Protein 5I7I (pdb70)

Radius of gyration: 28.29 Å; Cα contacts (8 Å, |Δi|>4): 1399; chains: 2; bounding box: 60×50×88 Å

Sequence (638 aa):
EVVLKFHSFPPMPANSNAKFVKPWSSEKVLAESNGEIKVEIYPAMQLGGKPPQLVDQVRDGVVDIVWTVAGYTPGRRFPHLEAFELPFMPASAEATSQALQEYVDTVAASDLKDYKVLAVFCHAPGKIHTKEKVIKSAADLNGMMKMRGPTRVITKMLEGLGATPVGMPVPAVAGALSKGVIDGMVVPWEIMPSFKLHELTKAHTTVSGSRGLYTTPFLFLMNKAKYESLSDEHKKVIDNNAGLALAKLAGQLWDGFEVPARRKLALDAGGTIHSLSSGGPLAEMKAAGEGLEKDWIKSSANDRGLDGAMLVKTAKKDLISKYDKSMEVVLKFHSFPPMPANSNAKKFVKPWSSEKVLAESNGEIKVEIYPAMQLGGKPPQLVDQVRDGVVDIVWTVAGYTPGRFPHLEAFELPFMMPASAEATSQALQEYVDTVAASDLKDYKVLAVFCHAPGKIHTKEKVIKSAADLNGMKMRGPTRVITKMLEGLGATPVGMPVPAVAGALSKGVIDGMVVPWEIMPSFKLHELTKAHTTVSGSRGLYTTPFLFLMNKAKKYESLSDEHKKVIDNNAGLALAKKLAGQLWDGFEVPARRKLALDAGGTIIHSLSSGGPLAEMKAAGEGLEKDWIKSSANDRGLDGAMLVKTAKDLISKYDK

CATH classification: 3.40.190.170

Nearest PDB structures (foldseek):
  5i7i-assembly2_B  TM=1.003E+00  e=3.692E-67  uncultured marine bacterium
  5izz-assembly1_A  TM=1.001E+00  e=3.377E-64  uncultured bacterium
  4p56-assembly3_C  TM=9.154E-01  e=2.924E-29  Bordetella bronchiseptica RB50
  2pfy-assembly4_D  TM=8.960E-01  e=5.488E-20  Bordetella pertussis Tohama I
  4pbq-assembly3_C  TM=8.771E-01  e=4.070E-20  Haemophilus influenzae RdAW

Structure (mmCIF, N/CA/C/O backbone):
data_5I7I
#
_entry.id   5I7I
#
_cell.length_a   46.091
_cell.length_b   82.588
_cell.length_c   75.961
_cell.angle_alpha   90.000
_cell.angle_beta   98.390
_cell.angle_gamma   90.000
#
_symmetry.space_group_name_H-M   'P 1 21 1'
#
loop_
_entity.id
_entity.type
_entity.pdbx_description
1 polymer 'TRAP solute Binding Protein'
2 non-polymer '3-HYDROXYBENZOIC ACID'
3 non-polymer DI(HYDROXYETHYL)ETHER
4 water water
#
loop_
_atom_site.group_PDB
_atom_site.id
_atom_site.type_symbol
_atom_site.label_atom_id
_atom_site.label_alt_id
_atom_site.label_comp_id
_atom_site.label_asym_id
_atom_site.label_entity_id
_atom_site.label_seq_id
_atom_site.pdbx_PDB_ins_code
_atom_site.Cartn_x
_atom_site.Cartn_y
_atom_site.Cartn_z
_atom_site.occupancy
_atom_site.B_iso_or_equiv
_atom_site.auth_seq_id
_atom_site.auth_comp_id
_atom_site.auth_asym_id
_atom_site.auth_atom_id
_atom_site.pdbx_PDB_model_num
ATOM 1 N N . GLU A 1 24 ? 9.442 -12.991 -10.125 1.00 23.56 25 GLU A N 1
ATOM 2 C CA . GLU A 1 24 ? 9.675 -12.252 -11.363 1.00 27.41 25 GLU A CA 1
ATOM 3 C C . GLU A 1 24 ? 8.572 -12.516 -12.380 1.00 21.86 25 GLU A C 1
ATOM 4 O O . GLU A 1 24 ? 8.129 -13.641 -12.575 1.00 24.51 25 GLU A O 1
ATOM 15 N N . VAL A 1 25 ? 8.139 -11.452 -13.036 1.00 15.02 26 VAL A N 1
ATOM 16 C CA . VAL A 1 25 ? 7.129 -11.523 -14.082 1.00 14.21 26 VAL A CA 1
ATOM 17 C C . VAL A 1 25 ? 7.647 -10.764 -15.291 1.00 12.62 26 VAL A C 1
ATOM 18 O O . VAL A 1 25 ? 8.054 -9.601 -15.179 1.00 16.43 26 VAL A O 1
ATOM 31 N N . VAL A 1 26 ? 7.612 -11.416 -16.442 1.00 14.79 27 VAL A N 1
ATOM 32 C CA . VAL A 1 26 ? 7.961 -10.802 -17.710 1.00 11.37 27 VAL A CA 1
ATOM 33 C C . VAL A 1 26 ? 6.677 -10.406 -18.417 1.00 11.46 27 VAL A C 1
ATOM 34 O O . VAL A 1 26 ? 5.761 -11.224 -18.571 1.00 15.14 27 VAL A O 1
ATOM 47 N N . LEU A 1 27 ? 6.611 -9.159 -18.860 1.00 9.88 28 LEU A N 1
ATOM 48 C CA . LEU A 1 27 ? 5.479 -8.679 -19.642 1.00 10.13 28 LEU A CA 1
ATOM 49 C C . LEU A 1 27 ? 5.952 -8.264 -21.025 1.00 11.22 28 LEU A C 1
ATOM 50 O O . LEU A 1 27 ? 6.853 -7.429 -21.157 1.00 9.65 28 LEU A O 1
ATOM 66 N N . LYS A 1 28 ? 5.324 -8.820 -22.052 1.00 7.41 29 LYS A N 1
ATOM 67 C CA . LYS A 1 28 ? 5.664 -8.517 -23.438 1.00 7.38 29 LYS A CA 1
ATOM 68 C C . LYS A 1 28 ? 4.881 -7.302 -23.898 1.00 6.86 29 LYS A C 1
ATOM 69 O O . LYS A 1 28 ? 3.646 -7.341 -23.956 1.00 7.69 29 LYS A O 1
ATOM 88 N N . PHE A 1 29 ? 5.591 -6.227 -24.223 1.00 6.79 30 PHE A N 1
ATOM 89 C CA . PHE A 1 29 ? 4.988 -5.026 -24.770 1.00 5.70 30 PHE A CA 1
ATOM 90 C C . PHE A 1 29 ? 5.182 -5.000 -26.279 1.00 5.62 30 PHE A C 1
ATOM 91 O O . PHE A 1 29 ? 6.298 -5.201 -26.769 1.00 6.23 30 PHE A O 1
ATOM 108 N N . HIS A 1 30 ? 4.113 -4.691 -27.005 1.00 6.40 31 HIS A N 1
ATOM 109 C CA . HIS A 1 30 ? 4.159 -4.650 -28.460 1.00 5.66 31 HIS A CA 1
ATOM 110 C C . HIS A 1 30 ? 3.573 -3.333 -28.966 1.00 6.88 31 HIS A C 1
ATOM 111 O O . HIS A 1 30 ? 2.548 -2.873 -28.460 1.00 6.72 31 HIS A O 1
ATOM 125 N N . SER A 1 31 ? 4.215 -2.723 -29.965 1.00 6.05 32 SER A N 1
ATOM 126 C CA . SER A 1 31 ? 3.660 -1.530 -30.590 1.00 5.06 32 SER A CA 1
ATOM 127 C C . SER A 1 31 ? 4.248 -1.381 -31.984 1.00 7.17 32 SER A C 1
ATOM 128 O O . SER A 1 31 ? 5.183 -2.087 -32.367 1.00 7.42 32 SER A O 1
ATOM 136 N N . PHE A 1 32 ? 3.696 -0.429 -32.741 1.00 6.95 33 PHE A N 1
ATOM 137 C CA . PHE A 1 32 ? 4.047 -0.255 -34.150 1.00 7.54 33 PHE A CA 1
ATOM 138 C C . PHE A 1 32 ? 5.143 0.776 -34.434 1.00 7.21 33 PHE A C 1
ATOM 139 O O . PHE A 1 32 ? 5.884 0.583 -35.406 1.00 8.12 33 PHE A O 1
ATOM 156 N N . PRO A 1 33 ? 5.278 1.880 -33.695 1.00 6.99 34 PRO A N 1
ATOM 157 C CA . PRO A 1 33 ? 6.328 2.840 -34.059 1.00 7.54 34 PRO A CA 1
ATOM 158 C C . PRO A 1 33 ? 7.702 2.237 -33.847 1.00 8.36 34 PRO A C 1
ATOM 159 O O . PRO A 1 33 ? 7.863 1.319 -33.030 1.00 7.98 34 PRO A O 1
ATOM 170 N N . PRO A 1 34 ? 8.719 2.739 -34.540 1.00 7.27 35 PRO A N 1
ATOM 171 C CA . PRO A 1 34 ? 10.081 2.283 -34.268 1.00 9.30 35 PRO A CA 1
ATOM 172 C C . PRO A 1 34 ? 10.567 2.772 -32.909 1.00 9.43 35 PRO A C 1
ATOM 173 O O . PRO A 1 34 ? 9.991 3.675 -32.280 1.00 7.68 35 PRO A O 1
ATOM 184 N N . MET A 1 35 ? 11.656 2.135 -32.463 1.00 9.30 36 MET A N 1
ATOM 185 C CA . MET A 1 35 ? 12.221 2.384 -31.139 1.00 10.18 36 MET A CA 1
ATOM 186 C C . MET A 1 35 ? 12.430 3.860 -30.828 1.00 9.79 36 MET A C 1
ATOM 187 O O . MET A 1 35 ? 12.055 4.289 -29.725 1.00 10.92 36 MET A O 1
ATOM 201 N N . PRO A 1 36 ? 12.955 4.687 -31.739 1.00 10.27 37 PRO A N 1
ATOM 202 C CA . PRO A 1 36 ? 13.181 6.109 -31.408 1.00 11.52 37 PRO A CA 1
ATOM 203 C C . PRO A 1 36 ? 11.919 6.943 -31.248 1.00 8.29 37 PRO A C 1
ATOM 204 O O . PRO A 1 36 ? 12.012 8.082 -30.761 1.00 9.38 37 PRO A O 1
ATOM 215 N N . ALA A 1 37 ? 10.768 6.462 -31.666 1.00 8.13 38 ALA A N 1
ATOM 216 C CA . ALA A 1 37 ? 9.571 7.277 -31.562 1.00 7.11 38 ALA A CA 1
ATOM 217 C C . ALA A 1 37 ? 9.314 7.612 -30.102 1.00 7.53 38 ALA A C 1
ATOM 218 O O . ALA A 1 37 ? 9.550 6.807 -29.203 1.00 6.88 38 ALA A O 1
ATOM 225 N N . ASN A 1 38 ? 8.758 8.798 -29.870 1.00 6.89 39 ASN A N 1
ATOM 226 C CA . ASN A 1 38 ? 8.467 9.234 -28.506 1.00 6.39 39 ASN A CA 1
ATOM 227 C C . ASN A 1 38 ? 7.660 8.204 -27.722 1.00 6.57 39 ASN A C 1
ATOM 228 O O . ASN A 1 38 ? 7.927 7.971 -26.531 1.00 7.04 39 ASN A O 1
ATOM 239 N N . SER A 1 39 ? 6.633 7.609 -28.349 1.00 7.45 40 SER A N 1
ATOM 240 C CA . SER A 1 39 ? 5.796 6.664 -27.628 1.00 5.83 40 SER A CA 1
ATOM 241 C C . SER A 1 39 ? 6.609 5.550 -26.990 1.00 7.24 40 SER A C 1
ATOM 242 O O . SER A 1 39 ? 6.282 5.093 -25.890 1.00 7.62 40 SER A O 1
ATOM 250 N N . ASN A 1 40 ? 7.680 5.112 -27.651 1.00 6.41 41 ASN A N 1
ATOM 251 C CA . ASN A 1 40 ? 8.540 4.078 -27.089 1.00 7.41 41 ASN A CA 1
ATOM 252 C C . ASN A 1 40 ? 9.620 4.694 -26.206 1.00 7.42 41 ASN A C 1
ATOM 253 O O . ASN A 1 40 ? 9.710 4.392 -25.019 1.00 8.68 41 ASN A O 1
ATOM 264 N N . ALA A 1 41 ? 10.422 5.592 -26.759 1.00 5.83 42 ALA A N 1
ATOM 265 C CA . ALA A 1 41 ? 11.637 6.021 -26.079 1.00 7.34 42 ALA A CA 1
ATOM 266 C C . ALA A 1 41 ? 11.355 6.943 -24.902 1.00 8.10 42 ALA A C 1
ATOM 267 O O . ALA A 1 41 ? 12.114 6.936 -23.927 1.00 9.39 42 ALA A O 1
ATOM 274 N N . LYS A 1 42 ? 10.262 7.716 -24.957 1.00 7.71 43 LYS A N 1
ATOM 275 C CA . LYS A 1 42 ? 9.992 8.735 -23.954 1.00 6.96 43 LYS A CA 1
ATOM 276 C C . LYS A 1 42 ? 8.675 8.524 -23.230 1.00 7.02 43 LYS A C 1
ATOM 277 O O . LYS A 1 42 ? 8.284 9.366 -22.411 1.00 7.93 43 LYS A O 1
ATOM 296 N N . PHE A 1 43 ? 8.011 7.407 -23.465 1.00 7.75 44 PHE A N 1
ATOM 297 C CA . PHE A 1 43 ? 6.801 7.083 -22.720 1.00 8.55 44 PHE A CA 1
ATOM 298 C C . PHE A 1 43 ? 6.879 5.658 -22.189 1.00 7.04 44 PHE A C 1
ATOM 299 O O . PHE A 1 43 ? 6.998 5.463 -20.975 1.00 8.48 44 PHE A O 1
ATOM 316 N N . VAL A 1 44 ? 6.863 4.655 -23.061 1.00 7.76 45 VAL A N 1
ATOM 317 C CA . VAL A 1 44 ? 6.815 3.276 -22.574 1.00 6.83 45 VAL A CA 1
ATOM 318 C C . VAL A 1 44 ? 8.124 2.892 -21.897 1.00 7.28 45 VAL A C 1
ATOM 319 O O . VAL A 1 44 ? 8.119 2.213 -20.862 1.00 7.97 45 VAL A O 1
ATOM 332 N N . LYS A 1 45 ? 9.259 3.332 -22.436 1.00 7.90 46 LYS A N 1
ATOM 333 C CA . LYS A 1 45 ? 10.534 3.004 -21.804 1.00 8.38 46 LYS A CA 1
ATOM 334 C C . LYS A 1 45 ? 10.614 3.562 -20.396 1.00 9.00 46 LYS A C 1
ATOM 335 O O . LYS A 1 45 ? 10.877 2.788 -19.462 1.00 9.45 46 LYS A O 1
ATOM 354 N N . PRO A 1 46 ? 10.385 4.849 -20.149 1.00 9.33 47 PRO A N 1
ATOM 355 C CA . PRO A 1 46 ? 10.413 5.307 -18.753 1.00 9.88 47 PRO A CA 1
ATOM 356 C C . PRO A 1 46 ? 9.314 4.723 -17.887 1.00 9.78 47 PRO A C 1
ATOM 357 O O . PRO A 1 46 ? 9.542 4.502 -16.687 1.00 10.41 47 PRO A O 1
ATOM 368 N N . TRP A 1 47 ? 8.130 4.452 -18.447 1.00 10.23 48 TRP A N 1
ATOM 369 C CA . TRP A 1 47 ? 7.097 3.767 -17.679 1.00 9.14 48 TRP A CA 1
ATOM 370 C C . TRP A 1 47 ? 7.625 2.425 -17.199 1.00 9.33 48 TRP A C 1
ATOM 371 O O . TRP A 1 47 ? 7.489 2.058 -16.018 1.00 10.02 48 TRP A O 1
ATOM 392 N N A SER A 1 48 ? 8.241 1.678 -18.105 0.56 9.05 49 SER A N 1
ATOM 393 N N B SER A 1 48 ? 8.231 1.672 -18.113 0.44 9.04 49 SER A N 1
ATOM 394 C CA A SER A 1 48 ? 8.758 0.365 -17.748 0.56 9.38 49 SER A CA 1
ATOM 395 C CA B SER A 1 48 ? 8.777 0.365 -17.770 0.44 9.38 49 SER A CA 1
ATOM 396 C C A SER A 1 48 ? 9.869 0.471 -16.715 0.56 10.26 49 SER A C 1
ATOM 397 C C B SER A 1 48 ? 9.850 0.488 -16.698 0.44 10.26 49 SER A C 1
ATOM 398 O O A SER A 1 48 ? 9.991 -0.403 -15.854 0.56 11.36 49 SER A O 1
ATOM 399 O O B SER A 1 48 ? 9.931 -0.351 -15.797 0.44 10.74 49 SER A O 1
ATOM 414 N N . GLU A 1 49 ? 10.672 1.536 -16.765 1.00 11.59 50 GLU A N 1
ATOM 415 C CA . GLU A 1 49 ? 11.732 1.711 -15.769 1.00 11.46 50 GLU A CA 1
ATOM 416 C C . GLU A 1 49 ? 11.164 2.035 -14.398 1.00 12.64 50 GLU A C 1
ATOM 417 O O . GLU A 1 49 ? 11.714 1.600 -13.376 1.00 13.20 50 GLU A O 1
ATOM 430 N N . LYS A 1 50 ? 10.093 2.837 -14.354 1.00 11.56 51 LYS A N 1
ATOM 431 C CA . LYS A 1 50 ? 9.456 3.146 -13.083 1.00 12.05 51 LYS A CA 1
ATOM 432 C C . LYS A 1 50 ? 8.813 1.895 -12.501 1.00 11.96 51 LYS A C 1
ATOM 433 O O . LYS A 1 50 ? 8.915 1.642 -11.290 1.00 12.57 51 LYS A O 1
ATOM 452 N N . VAL A 1 51 ? 8.174 1.089 -13.362 1.00 11.85 52 VAL A N 1
ATOM 453 C CA . VAL A 1 51 ? 7.564 -0.166 -12.933 1.00 11.80 52 VAL A CA 1
ATOM 454 C C . VAL A 1 51 ? 8.628 -1.134 -12.426 1.00 12.56 52 VAL A C 1
ATOM 455 O O . VAL A 1 51 ? 8.429 -1.828 -11.416 1.00 15.68 52 VAL A O 1
ATOM 468 N N . LEU A 1 52 ? 9.778 -1.178 -13.101 1.00 12.24 53 LEU A N 1
ATOM 469 C CA . LEU A 1 52 ? 10.881 -2.022 -12.658 1.00 13.73 53 LEU A CA 1
ATOM 470 C C . LEU A 1 52 ? 11.386 -1.565 -11.295 1.00 13.44 53 LEU A C 1
ATOM 471 O O . LEU A 1 52 ? 11.546 -2.371 -10.374 1.00 13.99 53 LEU A O 1
ATOM 487 N N . ALA A 1 53 ? 11.627 -0.263 -11.153 1.00 14.75 54 ALA A N 1
ATOM 488 C CA . ALA A 1 53 ? 12.160 0.273 -9.904 1.00 14.33 54 ALA A CA 1
ATOM 489 C C . ALA A 1 53 ? 11.203 0.027 -8.748 1.00 16.00 54 ALA A C 1
ATOM 490 O O . ALA A 1 53 ? 11.622 -0.370 -7.654 1.00 16.06 54 ALA A O 1
ATOM 497 N N . GLU A 1 54 ? 9.913 0.285 -8.959 1.00 14.26 55 GLU A N 1
ATOM 498 C CA . GLU A 1 54 ? 8.937 0.226 -7.873 1.00 16.49 55 GLU A CA 1
ATOM 499 C C . GLU A 1 54 ? 8.558 -1.208 -7.511 1.00 16.77 55 GLU A C 1
ATOM 500 O O . GLU A 1 54 ? 8.035 -1.445 -6.411 1.00 21.15 55 GLU A O 1
ATOM 512 N N . SER A 1 55 ? 8.870 -2.177 -8.371 1.00 16.05 56 SER A N 1
ATOM 513 C CA . SER A 1 55 ? 8.689 -3.586 -8.062 1.00 14.94 56 SER A CA 1
ATOM 514 C C . SER A 1 55 ? 9.997 -4.271 -7.687 1.00 15.77 56 SER A C 1
ATOM 515 O O . SER A 1 55 ? 10.047 -5.504 -7.629 1.00 16.60 56 SER A O 1
ATOM 523 N N . ASN A 1 56 ? 11.062 -3.505 -7.456 1.00 15.30 57 ASN A N 1
ATOM 524 C CA . ASN A 1 56 ? 12.332 -4.073 -6.990 1.00 16.06 57 ASN A CA 1
ATOM 525 C C . ASN A 1 56 ? 12.881 -5.092 -7.983 1.00 16.00 57 ASN A C 1
ATOM 526 O O . ASN A 1 56 ? 13.408 -6.148 -7.609 1.00 16.61 57 ASN A O 1
ATOM 537 N N . GLY A 1 57 ? 12.775 -4.755 -9.267 1.00 15.72 58 GLY A N 1
ATOM 538 C CA . GLY A 1 57 ? 13.309 -5.595 -10.314 1.00 19.94 58 GLY A CA 1
ATOM 539 C C . GLY A 1 57 ? 12.445 -6.772 -10.686 1.00 15.01 58 GLY A C 1
ATOM 540 O O . GLY A 1 57 ? 12.862 -7.588 -11.521 1.00 20.01 58 GLY A O 1
ATOM 544 N N . GLU A 1 58 ? 11.238 -6.878 -10.131 1.00 15.67 59 GLU A N 1
ATOM 545 C CA . GLU A 1 58 ? 10.426 -8.074 -10.302 1.00 14.86 59 GLU A CA 1
ATOM 546 C C . GLU A 1 58 ? 9.540 -8.027 -11.548 1.00 16.30 59 GLU A C 1
ATOM 547 O O . GLU A 1 58 ? 9.345 -9.060 -12.199 1.00 18.52 59 GLU A O 1
ATOM 559 N N . ILE A 1 59 ? 8.978 -6.869 -11.895 1.00 13.53 60 ILE A N 1
ATOM 560 C CA . ILE A 1 59 ? 8.122 -6.748 -13.069 1.00 12.91 60 ILE A CA 1
ATOM 561 C C . ILE A 1 59 ? 8.977 -6.202 -14.200 1.00 12.02 60 ILE A C 1
ATOM 562 O O . ILE A 1 59 ? 9.355 -5.027 -14.190 1.00 14.13 60 ILE A O 1
ATOM 578 N N . LYS A 1 60 ? 9.239 -7.047 -15.196 1.00 12.74 61 LYS A N 1
ATOM 579 C CA . LYS A 1 60 ? 10.153 -6.747 -16.294 1.00 11.97 61 LYS A CA 1
ATOM 580 C C . LYS A 1 60 ? 9.352 -6.646 -17.585 1.00 14.97 61 LYS A C 1
ATOM 581 O O . LYS A 1 60 ? 8.826 -7.652 -18.076 1.00 18.83 61 LYS A O 1
ATOM 600 N N . VAL A 1 61 ? 9.313 -5.460 -18.166 1.00 13.78 62 VAL A N 1
ATOM 601 C CA . VAL A 1 61 ? 8.684 -5.257 -19.463 1.00 12.14 62 VAL A CA 1
ATOM 602 C C . VAL A 1 61 ? 9.741 -5.431 -20.550 1.00 14.68 62 VAL A C 1
ATOM 603 O O . VAL A 1 61 ? 10.817 -4.819 -20.484 1.00 19.86 62 VAL A O 1
ATOM 616 N N . GLU A 1 62 ? 9.454 -6.293 -21.531 1.00 11.78 63 GLU A N 1
ATOM 617 C CA . GLU A 1 62 ? 10.256 -6.440 -22.742 1.00 12.91 63 GLU A CA 1
ATOM 618 C C . GLU A 1 62 ? 9.561 -5.647 -23.844 1.00 11.24 63 GLU A C 1
ATOM 619 O O . GLU A 1 62 ? 8.407 -5.920 -24.176 1.00 9.24 63 GLU A O 1
ATOM 631 N N . ILE A 1 63 ? 10.273 -4.704 -24.437 1.00 9.22 64 ILE A N 1
ATOM 632 C CA . ILE A 1 63 ? 9.674 -3.762 -25.373 1.00 8.55 64 ILE A CA 1
ATOM 633 C C . ILE A 1 63 ? 9.971 -4.208 -26.802 1.00 7.79 64 ILE A C 1
ATOM 634 O O . ILE A 1 63 ? 11.137 -4.250 -27.208 1.00 9.46 64 ILE A O 1
ATOM 650 N N . TYR A 1 64 ? 8.920 -4.490 -27.570 1.00 7.23 65 TYR A N 1
ATOM 651 C CA . TYR A 1 64 ? 9.037 -4.877 -28.979 1.00 6.18 65 TYR A CA 1
ATOM 652 C C . TYR A 1 64 ? 8.390 -3.814 -29.860 1.00 6.21 65 TYR A C 1
ATOM 653 O O . TYR A 1 64 ? 7.156 -3.815 -30.037 1.00 6.99 65 TYR A O 1
ATOM 671 N N . PRO A 1 65 ? 9.162 -2.875 -30.384 1.00 6.78 66 PRO A N 1
ATOM 672 C CA . PRO A 1 65 ? 8.631 -1.826 -31.264 1.00 6.73 66 PRO A CA 1
ATOM 673 C C . PRO A 1 65 ? 8.499 -2.360 -32.688 1.00 6.87 66 PRO A C 1
ATOM 674 O O . PRO A 1 65 ? 8.830 -3.510 -32.978 1.00 7.03 66 PRO A O 1
ATOM 685 N N . ALA A 1 66 ? 8.013 -1.503 -33.590 1.00 6.90 67 ALA A N 1
ATOM 686 C CA . ALA A 1 66 ? 8.038 -1.793 -35.029 1.00 7.22 67 ALA A CA 1
ATOM 687 C C . ALA A 1 66 ? 7.416 -3.152 -35.364 1.00 8.18 67 ALA A C 1
ATOM 688 O O . ALA A 1 66 ? 7.850 -3.840 -36.283 1.00 8.71 67 ALA A O 1
ATOM 695 N N . MET A 1 67 ? 6.362 -3.524 -34.635 1.00 6.88 68 MET A N 1
ATOM 696 C CA . MET A 1 67 ? 5.659 -4.807 -34.839 1.00 6.75 68 MET A CA 1
ATOM 697 C C . MET A 1 67 ? 6.601 -6.019 -34.828 1.00 7.69 68 MET A C 1
ATOM 698 O O . MET A 1 67 ? 6.409 -6.999 -35.555 1.00 9.09 68 MET A O 1
ATOM 712 N N . GLN A 1 68 ? 7.591 -5.985 -33.936 1.00 7.29 69 GLN A N 1
ATOM 713 C CA . GLN A 1 68 ? 8.613 -7.020 -33.850 1.00 8.62 69 GLN A CA 1
ATOM 714 C C . GLN A 1 68 ? 8.116 -8.350 -33.294 1.00 8.79 69 GLN A C 1
ATOM 715 O O . GLN A 1 68 ? 8.920 -9.289 -33.216 1.00 9.18 69 GLN A O 1
ATOM 729 N N . LEU A 1 69 ? 6.861 -8.460 -32.883 1.00 7.05 70 LEU A N 1
ATOM 730 C CA . LEU A 1 69 ? 6.273 -9.756 -32.555 1.00 7.15 70 LEU A CA 1
ATOM 731 C C . LEU A 1 69 ? 5.273 -10.221 -33.605 1.00 8.18 70 LEU A C 1
ATOM 732 O O . LEU A 1 69 ? 4.621 -11.256 -33.416 1.00 7.86 70 LEU A O 1
ATOM 748 N N . GLY A 1 70 ? 5.154 -9.500 -34.719 1.00 7.77 71 GLY A N 1
ATOM 749 C CA . GLY A 1 70 ? 4.358 -9.937 -35.846 1.00 7.85 71 GLY A CA 1
ATOM 750 C C . GLY A 1 70 ? 3.026 -9.220 -35.911 1.00 8.57 71 GLY A C 1
ATOM 751 O O . GLY A 1 70 ? 2.523 -8.691 -34.928 1.00 8.03 71 GLY A O 1
ATOM 755 N N . GLY A 1 71 ? 2.435 -9.241 -37.098 1.00 10.91 72 GLY A N 1
ATOM 756 C CA . GLY A 1 71 ? 1.162 -8.593 -37.329 1.00 9.61 72 GLY A CA 1
ATOM 757 C C . GLY A 1 71 ? 1.286 -7.173 -37.826 1.00 10.17 72 GLY A C 1
ATOM 758 O O . GLY A 1 71 ? 2.363 -6.597 -37.996 1.00 11.42 72 GLY A O 1
ATOM 762 N N . LYS A 1 72 ? 0.123 -6.592 -38.049 1.00 8.67 73 LYS A N 1
ATOM 763 C CA . LYS A 1 72 ? -0.035 -5.226 -38.502 1.00 8.49 73 LYS A CA 1
ATOM 764 C C . LYS A 1 72 ? -0.661 -4.379 -37.403 1.00 7.00 73 LYS A C 1
ATOM 765 O O . LYS A 1 72 ? -1.252 -4.912 -36.461 1.00 8.48 73 LYS A O 1
ATOM 784 N N . PRO A 1 73 ? -0.551 -3.057 -37.480 1.00 8.60 74 PRO A N 1
ATOM 785 C CA . PRO A 1 73 ? -0.931 -2.219 -36.351 1.00 7.64 74 PRO A CA 1
ATOM 786 C C . PRO A 1 73 ? -2.358 -2.422 -35.864 1.00 6.36 74 PRO A C 1
ATOM 787 O O . PRO A 1 73 ? -2.588 -2.372 -34.645 1.00 8.21 74 PRO A O 1
ATOM 798 N N . PRO A 1 74 ? -3.352 -2.643 -36.730 1.00 7.29 75 PRO A N 1
ATOM 799 C CA . PRO A 1 74 ? -4.714 -2.828 -36.201 1.00 8.68 75 PRO A CA 1
ATOM 800 C C . PRO A 1 74 ? -4.845 -4.054 -35.330 1.00 8.94 75 PRO A C 1
ATOM 801 O O . PRO A 1 74 ? -5.783 -4.133 -34.534 1.00 10.05 75 PRO A O 1
ATOM 812 N N . GLN A 1 75 ? -3.931 -5.012 -35.447 1.00 8.91 76 GLN A N 1
ATOM 813 C CA . GLN A 1 75 ? -4.028 -6.239 -34.671 1.00 8.00 76 GLN A CA 1
ATOM 814 C C . GLN A 1 75 ? -3.554 -6.086 -33.231 1.00 7.68 76 GLN A C 1
ATOM 815 O O . GLN A 1 75 ? -3.802 -6.995 -32.430 1.00 8.18 76 GLN A O 1
ATOM 829 N N . LEU A 1 76 ? -2.894 -4.979 -32.888 1.00 8.02 77 LEU A N 1
ATOM 830 C CA . LEU A 1 76 ? -2.386 -4.823 -31.530 1.00 6.72 77 LEU A CA 1
ATOM 831 C C . LEU A 1 76 ? -3.488 -4.990 -30.490 1.00 6.47 77 LEU A C 1
ATOM 832 O O . LEU A 1 76 ? -3.285 -5.656 -29.468 1.00 7.02 77 LEU A O 1
ATOM 848 N N . VAL A 1 77 ? -4.670 -4.424 -30.725 1.00 6.54 78 VAL A N 1
ATOM 849 C CA . VAL A 1 77 ? -5.749 -4.574 -29.744 1.00 7.31 78 VAL A CA 1
ATOM 850 C C . VAL A 1 77 ? -6.173 -6.030 -29.611 1.00 7.08 78 VAL A C 1
ATOM 851 O O . VAL A 1 77 ? -6.533 -6.479 -28.514 1.00 8.77 78 VAL A O 1
ATOM 864 N N . ASP A 1 78 ? -6.171 -6.787 -30.712 1.00 8.05 79 ASP A N 1
ATOM 865 C CA . ASP A 1 78 ? -6.535 -8.198 -30.623 1.00 9.33 79 ASP A CA 1
ATOM 866 C C . ASP A 1 78 ? -5.483 -8.972 -29.851 1.00 8.91 79 ASP A C 1
ATOM 867 O O . ASP A 1 78 ? -5.812 -9.800 -28.995 1.00 9.48 79 ASP A O 1
ATOM 876 N N . GLN A 1 79 ? -4.212 -8.701 -30.139 1.00 8.10 80 GLN A N 1
ATOM 877 C CA . GLN A 1 79 ? -3.112 -9.392 -29.470 1.00 6.96 80 GLN A CA 1
ATOM 878 C C . GLN A 1 79 ? -3.174 -9.197 -27.959 1.00 6.89 80 GLN A C 1
ATOM 879 O O . GLN A 1 79 ? -3.019 -10.156 -27.189 1.00 8.48 80 GLN A O 1
ATOM 893 N N . VAL A 1 80 ? -3.412 -7.963 -27.514 1.00 8.45 81 VAL A N 1
ATOM 894 C CA . VAL A 1 80 ? -3.452 -7.715 -26.076 1.00 7.91 81 VAL A CA 1
ATOM 895 C C . VAL A 1 80 ? -4.734 -8.276 -25.460 1.00 7.22 81 VAL A C 1
ATOM 896 O O . VAL A 1 80 ? -4.717 -8.788 -24.335 1.00 8.73 81 VAL A O 1
ATOM 909 N N . ARG A 1 81 ? -5.859 -8.195 -26.183 1.00 7.51 82 ARG A N 1
ATOM 910 C CA . ARG A 1 81 ? -7.115 -8.736 -25.666 1.00 9.51 82 ARG A CA 1
ATOM 911 C C . ARG A 1 81 ? -6.974 -10.226 -25.407 1.00 11.26 82 ARG A C 1
ATOM 912 O O . ARG A 1 81 ? -7.392 -10.731 -24.360 1.00 11.04 82 ARG A O 1
ATOM 933 N N . ASP A 1 82 ? -6.361 -10.935 -26.346 1.00 10.28 83 ASP A N 1
ATOM 934 C CA . ASP A 1 82 ? -6.297 -12.390 -26.353 1.00 9.30 83 ASP A CA 1
ATOM 935 C C . ASP A 1 82 ? -5.075 -12.941 -25.642 1.00 10.96 83 ASP A C 1
ATOM 936 O O . ASP A 1 82 ? -4.962 -14.167 -25.506 1.00 13.13 83 ASP A O 1
ATOM 945 N N . GLY A 1 83 ? -4.177 -12.088 -25.180 1.00 8.74 84 GLY A N 1
ATOM 946 C CA . GLY A 1 83 ? -3.029 -12.561 -24.434 1.00 11.04 84 GLY A CA 1
ATOM 947 C C . GLY A 1 83 ? -1.848 -12.985 -25.274 1.00 10.01 84 GLY A C 1
ATOM 948 O O . GLY A 1 83 ? -0.913 -13.596 -24.739 1.00 12.35 84 GLY A O 1
ATOM 952 N N . VAL A 1 84 ? -1.885 -12.715 -26.577 1.00 7.98 85 VAL A N 1
ATOM 953 C CA . VAL A 1 84 ? -0.728 -12.945 -27.438 1.00 7.79 85 VAL A CA 1
ATOM 954 C C . VAL A 1 84 ? 0.458 -12.147 -26.928 1.00 8.92 85 VAL A C 1
ATOM 955 O O . VAL A 1 84 ? 1.607 -12.607 -26.959 1.00 8.76 85 VAL A O 1
ATOM 968 N N . VAL A 1 85 ? 0.198 -10.919 -26.490 1.00 7.30 86 VAL A N 1
ATOM 969 C CA . VAL A 1 85 ? 1.163 -10.067 -25.820 1.00 7.08 86 VAL A CA 1
ATOM 970 C C . VAL A 1 85 ? 0.464 -9.551 -24.572 1.00 8.25 86 VAL A C 1
ATOM 971 O O . VAL A 1 85 ? -0.737 -9.721 -24.398 1.00 7.81 86 VAL A O 1
ATOM 984 N N . ASP A 1 86 ? 1.227 -8.893 -23.711 1.00 6.59 87 ASP A N 1
ATOM 985 C CA . ASP A 1 86 ? 0.711 -8.455 -22.426 1.00 7.56 87 ASP A CA 1
ATOM 986 C C . ASP A 1 86 ? 0.339 -6.986 -22.370 1.00 6.59 87 ASP A C 1
ATOM 987 O O . ASP A 1 86 ? -0.561 -6.619 -21.614 1.00 8.39 87 ASP A O 1
ATOM 996 N N . ILE A 1 87 ? 1.019 -6.129 -23.119 1.00 6.27 88 ILE A N 1
ATOM 997 C CA . ILE A 1 87 ? 0.789 -4.683 -23.102 1.00 6.14 88 ILE A CA 1
ATOM 998 C C . ILE A 1 87 ? 0.952 -4.169 -24.522 1.00 6.16 88 ILE A C 1
ATOM 999 O O . ILE A 1 87 ? 1.848 -4.610 -25.251 1.00 6.04 88 ILE A O 1
ATOM 1015 N N . VAL A 1 88 ? 0.099 -3.220 -24.917 1.00 6.30 89 VAL A N 1
ATOM 1016 C CA . VAL A 1 88 ? 0.266 -2.525 -26.187 1.00 5.89 89 VAL A CA 1
ATOM 1017 C C . VAL A 1 88 ? 0.051 -1.037 -26.003 1.00 6.85 89 VAL A C 1
ATOM 1018 O O . VAL A 1 88 ? -0.637 -0.583 -25.089 1.00 6.68 89 VAL A O 1
ATOM 1031 N N . TRP A 1 89 ? 0.661 -0.277 -26.920 1.00 5.44 90 TRP A N 1
ATOM 1032 C CA . TRP A 1 89 ? 0.327 1.120 -27.163 1.00 5.47 90 TRP A CA 1
ATOM 1033 C C . TRP A 1 89 ? -0.118 1.212 -28.609 1.00 5.54 90 TRP A C 1
ATOM 1034 O O . TRP A 1 89 ? 0.579 0.735 -29.509 1.00 5.35 90 TRP A O 1
ATOM 1055 N N . THR A 1 90 ? -1.291 1.796 -28.841 1.00 5.61 91 THR A N 1
ATOM 1056 C CA . THR A 1 90 ? -1.774 1.866 -30.208 1.00 6.45 91 THR A CA 1
ATOM 1057 C C . THR A 1 90 ? -2.724 3.047 -30.374 1.00 5.53 91 THR A C 1
ATOM 1058 O O . THR A 1 90 ? -2.985 3.797 -29.437 1.00 6.28 91 THR A O 1
ATOM 1069 N N . VAL A 1 91 ? -3.223 3.207 -31.601 1.00 6.78 92 VAL A N 1
ATOM 1070 C CA . VAL A 1 91 ? -4.227 4.215 -31.943 1.00 6.12 92 VAL A CA 1
ATOM 1071 C C . VAL A 1 91 ? -5.578 3.516 -32.004 1.00 6.81 92 VAL A C 1
ATOM 1072 O O . VAL A 1 91 ? -5.742 2.561 -32.767 1.00 6.11 92 VAL A O 1
ATOM 1085 N N . ALA A 1 92 ? -6.546 3.982 -31.207 1.00 6.44 93 ALA A N 1
ATOM 1086 C CA . ALA A 1 92 ? -7.836 3.299 -31.111 1.00 6.33 93 ALA A CA 1
ATOM 1087 C C . ALA A 1 92 ? -8.486 3.153 -32.477 1.00 6.56 93 ALA A C 1
ATOM 1088 O O . ALA A 1 92 ? -8.979 2.078 -32.840 1.00 7.53 93 ALA A O 1
ATOM 1095 N N . GLY A 1 93 ? -8.502 4.231 -33.250 1.00 6.64 94 GLY A N 1
ATOM 1096 C CA . GLY A 1 93 ? -9.159 4.258 -34.531 1.00 6.96 94 GLY A CA 1
ATOM 1097 C C . GLY A 1 93 ? -8.469 3.512 -35.650 1.00 7.73 94 GLY A C 1
ATOM 1098 O O . GLY A 1 93 ? -9.000 3.469 -36.765 1.00 7.92 94 GLY A O 1
ATOM 1102 N N . TYR A 1 94 ? -7.296 2.912 -35.407 1.00 6.65 95 TYR A N 1
ATOM 1103 C CA . TYR A 1 94 ? -6.745 2.013 -36.415 1.00 6.77 95 TYR A CA 1
ATOM 1104 C C . TYR A 1 94 ? -7.636 0.799 -36.629 1.00 7.10 95 TYR A C 1
ATOM 1105 O O . TYR A 1 94 ? -7.493 0.122 -37.647 1.00 9.04 95 TYR A O 1
ATOM 1123 N N . THR A 1 95 ? -8.562 0.529 -35.710 1.00 8.32 96 THR A N 1
ATOM 1124 C CA . THR A 1 95 ? -9.587 -0.500 -35.858 1.00 7.72 96 THR A CA 1
ATOM 1125 C C . THR A 1 95 ? -10.940 0.199 -35.871 1.00 7.74 96 THR A C 1
ATOM 1126 O O . THR A 1 95 ? -11.484 0.512 -34.802 1.00 9.30 96 THR A O 1
ATOM 1137 N N . PRO A 1 96 ? -11.487 0.519 -37.044 1.00 9.60 97 PRO A N 1
ATOM 1138 C CA . PRO A 1 96 ? -12.746 1.279 -37.089 1.00 8.98 97 PRO A CA 1
ATOM 1139 C C . PRO A 1 96 ? -13.883 0.563 -36.383 1.00 12.20 97 PRO A C 1
ATOM 1140 O O . PRO A 1 96 ? -14.001 -0.661 -36.448 1.00 14.53 97 PRO A O 1
ATOM 1151 N N . GLY A 1 97 ? -14.700 1.353 -35.680 1.00 14.27 98 GLY A N 1
ATOM 1152 C CA . GLY A 1 97 ? -15.914 0.877 -35.055 1.00 18.07 98 GLY A CA 1
ATOM 1153 C C . GLY A 1 97 ? -15.732 0.139 -33.745 1.00 14.38 98 GLY A C 1
ATOM 1154 O O . GLY A 1 97 ? -16.722 -0.091 -33.043 1.00 13.20 98 GLY A O 1
ATOM 1158 N N A ARG A 1 98 ? -14.503 -0.212 -33.382 0.53 10.65 99 ARG A N 1
ATOM 1159 N N B ARG A 1 98 ? -14.501 -0.244 -33.386 0.47 10.67 99 ARG A N 1
ATOM 1160 C CA A ARG A 1 98 ? -14.280 -1.060 -32.223 0.53 9.03 99 ARG A CA 1
ATOM 1161 C CA B ARG A 1 98 ? -14.304 -1.076 -32.203 0.47 8.40 99 ARG A CA 1
ATOM 1162 C C A ARG A 1 98 ? -14.441 -0.306 -30.908 0.53 10.82 99 ARG A C 1
ATOM 1163 C C B ARG A 1 98 ? -14.498 -0.295 -30.908 0.47 10.69 99 ARG A C 1
ATOM 1164 O O A ARG A 1 98 ? -14.815 -0.913 -29.901 0.53 8.66 99 ARG A O 1
ATOM 1165 O O B ARG A 1 98 ? -14.941 -0.872 -29.910 0.47 9.75 99 ARG A O 1
ATOM 1206 N N . PHE A 1 99 ? -14.168 0.997 -30.893 1.00 8.90 100 PHE A N 1
ATOM 1207 C CA . PHE A 1 99 ? -14.207 1.812 -29.677 1.00 7.19 100 PHE A CA 1
ATOM 1208 C C . PHE A 1 99 ? -15.060 3.036 -29.976 1.00 7.24 100 PHE A C 1
ATOM 1209 O O . PHE A 1 99 ? -14.557 4.160 -30.103 1.00 8.64 100 PHE A O 1
ATOM 1227 N N . PRO A 1 100 ? -16.373 2.845 -30.098 1.00 7.27 101 PRO A N 1
ATOM 1228 C CA . PRO A 1 100 ? -17.207 3.909 -30.670 1.00 7.27 101 PRO A CA 1
ATOM 1229 C C . PRO A 1 100 ? -17.309 5.136 -29.793 1.00 7.03 101 PRO A C 1
ATOM 1230 O O . PRO A 1 100 ? -17.399 6.261 -30.307 1.00 7.31 101 PRO A O 1
ATOM 1241 N N . HIS A 1 101 ? -17.295 4.975 -28.466 1.00 8.00 102 HIS A N 1
ATOM 1242 C CA . HIS A 1 101 ? -17.369 6.154 -27.611 1.00 6.84 102 HIS A CA 1
ATOM 1243 C C . HIS A 1 101 ? -16.201 7.089 -27.864 1.00 8.07 102 HIS A C 1
ATOM 1244 O O . HIS A 1 101 ? -16.352 8.318 -27.798 1.00 7.08 102 HIS A O 1
ATOM 1258 N N . LEU A 1 102 ? -15.026 6.527 -28.129 1.00 7.18 103 LEU A N 1
ATOM 1259 C CA . LEU A 1 102 ? -13.829 7.341 -28.234 1.00 7.21 103 LEU A CA 1
ATOM 1260 C C . LEU A 1 102 ? -13.844 8.231 -29.470 1.00 8.40 103 LEU A C 1
ATOM 1261 O O . LEU A 1 102 ? -13.105 9.222 -29.515 1.00 7.01 103 LEU A O 1
ATOM 1277 N N . GLU A 1 103 ? -14.641 7.882 -30.475 1.00 7.68 104 GLU A N 1
ATOM 1278 C CA . GLU A 1 103 ? -14.769 8.701 -31.675 1.00 6.42 104 GLU A CA 1
ATOM 1279 C C . GLU A 1 103 ? -15.184 10.129 -31.348 1.00 7.68 104 GLU A C 1
ATOM 1280 O O . GLU A 1 103 ? -14.884 11.055 -32.112 1.00 7.66 104 GLU A O 1
ATOM 1292 N N . ALA A 1 104 ? -15.909 10.338 -30.249 1.00 6.99 105 ALA A N 1
ATOM 1293 C CA . ALA A 1 104 ? -16.366 11.692 -29.946 1.00 7.29 105 ALA A CA 1
ATOM 1294 C C . ALA A 1 104 ? -15.191 12.631 -29.768 1.00 7.73 105 ALA A C 1
ATOM 1295 O O . ALA A 1 104 ? -15.283 13.816 -30.104 1.00 7.61 105 ALA A O 1
ATOM 1302 N N . PHE A 1 105 ? -14.087 12.120 -29.252 1.00 7.13 106 PHE A N 1
ATOM 1303 C CA . PHE A 1 105 ? -12.917 12.949 -29.024 1.00 6.95 106 PHE A CA 1
ATOM 1304 C C . PHE A 1 105 ? -12.156 13.249 -30.296 1.00 6.75 106 PHE A C 1
ATOM 1305 O O . PHE A 1 105 ? -11.275 14.121 -30.277 1.00 8.00 106 PHE A O 1
ATOM 1322 N N . GLU A 1 106 ? -12.501 12.596 -31.394 1.00 6.79 107 GLU A N 1
ATOM 1323 C CA . GLU A 1 106 ? -11.880 12.822 -32.686 1.00 6.42 107 GLU A CA 1
ATOM 1324 C C . GLU A 1 106 ? -12.594 13.874 -33.520 1.00 7.47 107 GLU A C 1
ATOM 1325 O O . GLU A 1 106 ? -12.148 14.164 -34.629 1.00 8.79 107 GLU A O 1
ATOM 1337 N N . LEU A 1 107 ? -13.702 14.428 -33.041 1.00 7.23 108 LEU A N 1
ATOM 1338 C CA . LEU A 1 107 ? -14.503 15.317 -33.855 1.00 6.17 108 LEU A CA 1
ATOM 1339 C C . LEU A 1 107 ? -13.809 16.661 -34.051 1.00 7.17 108 LEU A C 1
ATOM 1340 O O . LEU A 1 107 ? -12.908 17.032 -33.291 1.00 6.68 108 LEU A O 1
ATOM 1356 N N . PRO A 1 108 ? -14.187 17.390 -35.101 1.00 6.92 109 PRO A N 1
ATOM 1357 C CA . PRO A 1 108 ? -13.439 18.593 -35.470 1.00 6.95 109 PRO A CA 1
ATOM 1358 C C . PRO A 1 108 ? -13.408 19.596 -34.327 1.00 7.26 109 PRO A C 1
ATOM 1359 O O . PRO A 1 108 ? -14.418 19.879 -33.682 1.00 7.83 109 PRO A O 1
ATOM 1370 N N . PHE A 1 109 ? -12.230 20.137 -34.079 1.00 6.40 110 PHE A N 1
ATOM 1371 C CA . PHE A 1 109 ? -12.064 21.243 -33.144 1.00 7.29 110 PHE A CA 1
ATOM 1372 C C . PHE A 1 109 ? -12.450 20.886 -31.717 1.00 8.72 110 PHE A C 1
ATOM 1373 O O . PHE A 1 109 ? -12.725 21.775 -30.907 1.00 8.47 110 PHE A O 1
ATOM 1390 N N . MET A 1 110 ? -12.400 19.588 -31.367 1.00 7.28 111 MET A N 1
ATOM 1391 C CA . MET A 1 110 ? -12.575 19.159 -29.986 1.00 7.15 111 MET A CA 1
ATOM 1392 C C . MET A 1 110 ? -11.387 19.440 -29.069 1.00 6.90 111 MET A C 1
ATOM 1393 O O . MET A 1 110 ? -11.606 19.779 -27.897 1.00 8.76 111 MET A O 1
ATOM 1407 N N . PRO A 1 111 ? -10.132 19.261 -29.497 1.00 6.27 112 PRO A N 1
ATOM 1408 C CA . PRO A 1 111 ? -9.054 19.157 -28.500 1.00 7.25 112 PRO A CA 1
ATOM 1409 C C . PRO A 1 111 ? -8.525 20.494 -28.022 1.00 6.94 112 PRO A C 1
ATOM 1410 O O . PRO A 1 111 ? -8.347 21.440 -28.791 1.00 9.02 112 PRO A O 1
ATOM 1421 N N . ALA A 1 112 ? -8.276 20.559 -26.723 1.00 7.00 113 ALA A N 1
ATOM 1422 C CA . ALA A 1 112 ? -7.412 21.589 -26.156 1.00 6.53 113 ALA A CA 1
ATOM 1423 C C . ALA A 1 112 ? -5.994 21.016 -26.111 1.00 6.94 113 ALA A C 1
ATOM 1424 O O . ALA A 1 112 ? -5.623 20.224 -26.984 1.00 7.63 113 ALA A O 1
ATOM 1431 N N . SER A 1 113 ? -5.202 21.368 -25.106 1.00 7.69 114 SER A N 1
ATOM 1432 C CA . SER A 1 113 ? -3.896 20.739 -24.959 1.00 8.02 114 SER A CA 1
ATOM 1433 C C . SER A 1 113 ? -4.051 19.221 -24.820 1.00 7.62 114 SER A C 1
ATOM 1434 O O . SER A 1 113 ? -5.101 18.708 -24.419 1.00 6.88 114 SER A O 1
ATOM 1442 N N . ALA A 1 114 ? -2.978 18.492 -25.123 1.00 7.35 115 ALA A N 1
ATOM 1443 C CA . ALA A 1 114 ? -3.014 17.057 -24.848 1.00 6.48 115 ALA A CA 1
ATOM 1444 C C . ALA A 1 114 ? -3.162 16.789 -23.359 1.00 6.49 115 ALA A C 1
ATOM 1445 O O . ALA A 1 114 ? -3.820 15.823 -22.967 1.00 6.50 115 ALA A O 1
ATOM 1452 N N . GLU A 1 115 ? -2.601 17.649 -22.515 1.00 7.29 116 GLU A N 1
ATOM 1453 C CA . GLU A 1 115 ? -2.738 17.470 -21.073 1.00 7.29 116 GLU A CA 1
ATOM 1454 C C . GLU A 1 115 ? -4.206 17.497 -20.655 1.00 7.76 116 GLU A C 1
ATOM 1455 O O . GLU A 1 115 ? -4.661 16.632 -19.895 1.00 7.80 116 GLU A O 1
ATOM 1467 N N . ALA A 1 116 ? -4.956 18.500 -21.132 1.00 7.38 117 ALA A N 1
ATOM 1468 C CA . ALA A 1 116 ? -6.359 18.605 -20.743 1.00 7.62 117 ALA A CA 1
ATOM 1469 C C . ALA A 1 116 ? -7.182 17.517 -21.404 1.00 9.48 117 ALA A C 1
ATOM 1470 O O . ALA A 1 116 ? -8.042 16.892 -20.763 1.00 8.15 117 ALA A O 1
ATOM 1477 N N . THR A 1 117 ? -6.941 17.283 -22.691 1.00 7.23 118 THR A N 1
ATOM 1478 C CA . THR A 1 117 ? -7.784 16.372 -23.447 1.00 8.11 118 THR A CA 1
ATOM 1479 C C . THR A 1 117 ? -7.533 14.931 -23.029 1.00 7.99 118 THR A C 1
ATOM 1480 O O . THR A 1 117 ? -8.451 14.108 -23.056 1.00 7.37 118 THR A O 1
ATOM 1491 N N . SER A 1 118 ? -6.303 14.610 -22.633 1.00 7.51 119 SER A N 1
ATOM 1492 C CA . SER A 1 118 ? -5.990 13.258 -22.182 1.00 5.67 119 SER A CA 1
ATOM 1493 C C . SER A 1 118 ? -6.664 12.935 -20.853 1.00 6.35 119 SER A C 1
ATOM 1494 O O . SER A 1 118 ? -7.159 11.818 -20.670 1.00 6.13 119 SER A O 1
ATOM 1502 N N . GLN A 1 119 ? -6.641 13.862 -19.884 1.00 6.20 120 GLN A N 1
ATOM 1503 C CA . GLN A 1 119 ? -7.374 13.644 -18.643 1.00 6.35 120 GLN A CA 1
ATOM 1504 C C . GLN A 1 119 ? -8.867 13.484 -18.906 1.00 6.36 120 GLN A C 1
ATOM 1505 O O . GLN A 1 119 ? -9.531 12.641 -18.290 1.00 7.77 120 GLN A O 1
ATOM 1519 N N . ALA A 1 120 ? -9.404 14.305 -19.807 1.00 6.32 121 ALA A N 1
ATOM 1520 C CA . ALA A 1 120 ? -10.800 14.173 -20.194 1.00 6.35 121 ALA A CA 1
ATOM 1521 C C . ALA A 1 120 ? -11.077 12.772 -20.732 1.00 8.48 121 ALA A C 1
ATOM 1522 O O . ALA A 1 120 ? -12.047 12.130 -20.331 1.00 6.82 121 ALA A O 1
ATOM 1529 N N . LEU A 1 121 ? -10.224 12.280 -21.642 1.00 6.85 122 LEU A N 1
ATOM 1530 C CA . LEU A 1 121 ? -10.391 10.935 -22.190 1.00 5.81 122 LEU A CA 1
ATOM 1531 C C . LEU A 1 121 ? -10.381 9.883 -21.093 1.00 7.77 122 LEU A C 1
ATOM 1532 O O . LEU A 1 121 ? -11.190 8.946 -21.105 1.00 6.92 122 LEU A O 1
ATOM 1548 N N . GLN A 1 122 ? -9.422 9.971 -20.169 1.00 6.30 123 GLN A N 1
ATOM 1549 C CA . GLN A 1 122 ? -9.345 8.950 -19.128 1.00 7.02 123 GLN A CA 1
ATOM 1550 C C . GLN A 1 122 ? -10.591 8.953 -18.240 1.00 7.55 123 GLN A C 1
ATOM 1551 O O . GLN A 1 122 ? -11.141 7.892 -17.922 1.00 7.85 123 GLN A O 1
ATOM 1565 N N . GLU A 1 123 ? -11.047 10.129 -17.809 1.00 8.33 124 GLU A N 1
ATOM 1566 C CA . GLU A 1 123 ? -12.249 10.157 -16.977 1.00 7.78 124 GLU A CA 1
ATOM 1567 C C . GLU A 1 123 ? -13.453 9.644 -17.751 1.00 8.31 124 GLU A C 1
ATOM 1568 O O . GLU A 1 123 ? -14.324 8.956 -17.202 1.00 8.89 124 GLU A O 1
ATOM 1580 N N . TYR A 1 124 ? -13.515 9.973 -19.034 1.00 7.34 125 TYR A N 1
ATOM 1581 C CA . TYR A 1 124 ? -14.579 9.484 -19.906 1.00 8.48 125 TYR A CA 1
ATOM 1582 C C . TYR A 1 124 ? -14.606 7.960 -19.934 1.00 7.85 125 TYR A C 1
ATOM 1583 O O . TYR A 1 124 ? -15.656 7.342 -19.735 1.00 9.02 125 TYR A O 1
ATOM 1601 N N . VAL A 1 125 ? -13.444 7.349 -20.158 1.00 7.67 126 VAL A N 1
ATOM 1602 C CA . VAL A 1 125 ? -13.304 5.891 -20.150 1.00 6.50 126 VAL A CA 1
ATOM 1603 C C . VAL A 1 125 ? -13.580 5.298 -18.772 1.00 10.24 126 VAL A C 1
ATOM 1604 O O . VAL A 1 125 ? -14.117 4.182 -18.667 1.00 9.23 126 VAL A O 1
ATOM 1617 N N . ASP A 1 126 ? -13.222 6.007 -17.696 1.00 8.33 127 ASP A N 1
ATOM 1618 C CA . ASP A 1 126 ? -13.474 5.501 -16.354 1.00 10.04 127 ASP A CA 1
ATOM 1619 C C . ASP A 1 126 ? -14.964 5.463 -16.044 1.00 12.12 127 ASP A C 1
ATOM 1620 O O . ASP A 1 126 ? -15.384 4.739 -15.127 1.00 13.24 127 ASP A O 1
ATOM 1629 N N . THR A 1 127 ? -15.759 6.246 -16.777 1.00 9.26 128 THR A N 1
ATOM 1630 C CA . THR A 1 127 ? -17.159 6.471 -16.464 1.00 9.44 128 THR A CA 1
ATOM 1631 C C . THR A 1 127 ? -18.006 6.081 -17.674 1.00 10.74 128 THR A C 1
ATOM 1632 O O . THR A 1 127 ? -18.211 4.886 -17.915 1.00 13.11 128 THR A O 1
ATOM 1643 N N . VAL A 1 128 ? -18.497 7.038 -18.452 1.00 12.24 129 VAL A N 1
ATOM 1644 C CA . VAL A 1 128 ? -19.584 6.755 -19.363 1.00 12.61 129 VAL A CA 1
ATOM 1645 C C . VAL A 1 128 ? -19.161 5.835 -20.499 1.00 9.10 129 VAL A C 1
ATOM 1646 O O . VAL A 1 128 ? -20.026 5.145 -21.061 1.00 13.43 129 VAL A O 1
ATOM 1659 N N . ALA A 1 129 ? -17.877 5.801 -20.855 1.00 10.71 130 ALA A N 1
ATOM 1660 C CA . ALA A 1 129 ? -17.375 5.061 -22.002 1.00 10.12 130 ALA A CA 1
ATOM 1661 C C . ALA A 1 129 ? -16.688 3.763 -21.610 1.00 10.65 130 ALA A C 1
ATOM 1662 O O . ALA A 1 129 ? -16.009 3.158 -22.450 1.00 9.43 130 ALA A O 1
ATOM 1669 N N . ALA A 1 130 ? -16.852 3.318 -20.364 1.00 9.91 131 ALA A N 1
ATOM 1670 C CA . ALA A 1 130 ? -16.141 2.135 -19.894 1.00 9.33 131 ALA A CA 1
ATOM 1671 C C . ALA A 1 130 ? -16.380 0.907 -20.765 1.00 10.16 131 ALA A C 1
ATOM 1672 O O . ALA A 1 130 ? -15.497 0.060 -20.876 1.00 9.42 131 ALA A O 1
ATOM 1679 N N . SER A 1 131 ? -17.560 0.772 -21.372 1.00 8.93 132 SER A N 1
ATOM 1680 C CA . SER A 1 131 ? -17.847 -0.454 -22.101 1.00 8.16 132 SER A CA 1
ATOM 1681 C C . SER A 1 131 ? -16.906 -0.669 -23.281 1.00 8.60 132 SER A C 1
ATOM 1682 O O . SER A 1 131 ? -16.707 -1.817 -23.691 1.00 10.84 132 SER A O 1
ATOM 1690 N N . ASP A 1 132 ? -16.350 0.401 -23.853 1.00 8.56 133 ASP A N 1
ATOM 1691 C CA . ASP A 1 132 ? -15.426 0.249 -24.970 1.00 9.18 133 ASP A CA 1
ATOM 1692 C C . ASP A 1 132 ? -14.207 -0.588 -24.588 1.00 7.95 133 ASP A C 1
ATOM 1693 O O . ASP A 1 132 ? -13.647 -1.274 -25.443 1.00 9.40 133 ASP A O 1
ATOM 1702 N N . LEU A 1 133 ? -13.779 -0.539 -23.330 1.00 7.36 134 LEU A N 1
ATOM 1703 C CA . LEU A 1 133 ? -12.515 -1.136 -22.916 1.00 7.39 134 LEU A CA 1
ATOM 1704 C C . LEU A 1 133 ? -12.701 -2.213 -21.855 1.00 9.04 134 LEU A C 1
ATOM 1705 O O . LEU A 1 133 ? -11.717 -2.647 -21.240 1.00 9.25 134 LEU A O 1
ATOM 1721 N N . LYS A 1 134 ? -13.939 -2.676 -21.656 1.00 7.81 135 LYS A N 1
ATOM 1722 C CA . LYS A 1 134 ? -14.227 -3.677 -20.631 1.00 8.69 135 LYS A CA 1
ATOM 1723 C C . LYS A 1 134 ? -13.404 -4.953 -20.792 1.00 10.60 135 LYS A C 1
ATOM 1724 O O . LYS A 1 134 ? -13.186 -5.663 -19.801 1.00 13.00 135 LYS A O 1
ATOM 1743 N N . ASP A 1 135 ? -12.940 -5.272 -22.001 1.00 8.77 136 ASP A N 1
ATOM 1744 C CA . ASP A 1 135 ? -12.219 -6.523 -22.211 1.00 9.37 136 ASP A CA 1
ATOM 1745 C C . ASP A 1 135 ? -10.727 -6.407 -21.909 1.00 9.83 136 ASP A C 1
ATOM 1746 O O . ASP A 1 135 ? -9.997 -7.376 -22.129 1.00 12.42 136 ASP A O 1
ATOM 1755 N N . TYR A 1 136 ? -10.267 -5.248 -21.422 1.00 9.06 137 TYR A N 1
ATOM 1756 C CA . TYR A 1 136 ? -8.859 -4.952 -21.198 1.00 8.71 137 TYR A CA 1
ATOM 1757 C C . TYR A 1 136 ? -8.654 -4.427 -19.785 1.00 8.21 137 TYR A C 1
ATOM 1758 O O . TYR A 1 136 ? -9.580 -3.942 -19.129 1.00 10.46 137 TYR A O 1
ATOM 1776 N N . LYS A 1 137 ? -7.404 -4.488 -19.345 1.00 7.78 138 LYS A N 1
ATOM 1777 C CA . LYS A 1 137 ? -6.939 -3.676 -18.229 1.00 9.67 138 LYS A CA 1
ATOM 1778 C C . LYS A 1 137 ? -6.446 -2.363 -18.820 1.00 7.54 138 LYS A C 1
ATOM 1779 O O . LYS A 1 137 ? -5.454 -2.334 -19.567 1.00 7.76 138 LYS A O 1
ATOM 1798 N N . VAL A 1 138 ? -7.121 -1.280 -18.480 1.00 7.48 139 VAL A N 1
ATOM 1799 C CA . VAL A 1 138 ? -6.752 0.027 -19.006 1.00 6.80 139 VAL A CA 1
ATOM 1800 C C . VAL A 1 138 ? -5.574 0.539 -18.193 1.00 6.55 139 VAL A C 1
ATOM 1801 O O . VAL A 1 138 ? -5.656 0.642 -16.961 1.00 9.67 139 VAL A O 1
ATOM 1814 N N . LEU A 1 139 ? -4.465 0.843 -18.868 1.00 6.54 140 LEU A N 1
ATOM 1815 C CA . LEU A 1 139 ? -3.392 1.581 -18.217 1.00 6.36 140 LEU A CA 1
ATOM 1816 C C . LEU A 1 139 ? -3.627 3.077 -18.369 1.00 6.19 140 LEU A C 1
ATOM 1817 O O . LEU A 1 139 ? -3.686 3.802 -17.369 1.00 7.81 140 LEU A O 1
ATOM 1833 N N . ALA A 1 140 ? -3.819 3.556 -19.594 1.00 5.98 141 ALA A N 1
ATOM 1834 C CA . ALA A 1 140 ? -4.268 4.930 -19.775 1.00 6.05 141 ALA A CA 1
ATOM 1835 C C . ALA A 1 140 ? -4.816 5.071 -21.171 1.00 7.29 141 ALA A C 1
ATOM 1836 O O . ALA A 1 140 ? -4.383 4.377 -22.093 1.00 6.98 141 ALA A O 1
ATOM 1843 N N . VAL A 1 141 ? -5.775 5.977 -21.314 1.00 6.84 142 VAL A N 1
ATOM 1844 C CA . VAL A 1 141 ? -6.208 6.487 -22.606 1.00 5.80 142 VAL A CA 1
ATOM 1845 C C . VAL A 1 141 ? -5.875 7.969 -22.643 1.00 6.01 142 VAL A C 1
ATOM 1846 O O . VAL A 1 141 ? -6.115 8.689 -21.666 1.00 7.59 142 VAL A O 1
ATOM 1859 N N . PHE A 1 142 ? -5.250 8.402 -23.734 1.00 5.90 143 PHE A N 1
ATOM 1860 C CA . PHE A 1 142 ? -4.753 9.765 -23.850 1.00 5.83 143 PHE A CA 1
ATOM 1861 C C . PHE A 1 142 ? -4.656 10.104 -25.332 1.00 6.13 143 PHE A C 1
ATOM 1862 O O . PHE A 1 142 ? -5.151 9.358 -26.180 1.00 6.50 143 PHE A O 1
ATOM 1879 N N . CYS A 1 143 ? -4.052 11.243 -25.665 1.00 5.22 144 CYS A N 1
ATOM 1880 C CA . CYS A 1 143 ? -4.067 11.686 -27.049 1.00 6.25 144 CYS A CA 1
ATOM 1881 C C . CYS A 1 143 ? -2.876 12.586 -27.302 1.00 5.88 144 CYS A C 1
ATOM 1882 O O . CYS A 1 143 ? -2.198 13.028 -26.374 1.00 6.90 144 CYS A O 1
ATOM 1890 N N . HIS A 1 144 ? -2.666 12.898 -28.574 1.00 6.41 145 HIS A N 1
ATOM 1891 C CA . HIS A 1 144 ? -1.605 13.803 -28.973 1.00 5.92 145 HIS A CA 1
ATOM 1892 C C . HIS A 1 144 ? -2.086 15.258 -28.929 1.00 5.57 145 HIS A C 1
ATOM 1893 O O . HIS A 1 144 ? -3.281 15.556 -28.875 1.00 6.46 145 HIS A O 1
ATOM 1907 N N . ALA A 1 145 ? -1.137 16.179 -28.916 1.00 6.10 146 ALA A N 1
ATOM 1908 C CA . ALA A 1 145 ? -1.493 17.577 -29.109 1.00 7.02 146 ALA A CA 1
ATOM 1909 C C . ALA A 1 145 ? -2.174 17.732 -30.464 1.00 5.53 146 ALA A C 1
ATOM 1910 O O . ALA A 1 145 ? -1.979 16.914 -31.355 1.00 5.90 146 ALA A O 1
ATOM 1917 N N . PRO A 1 146 ? -3.004 18.749 -30.644 1.00 6.06 147 PRO A N 1
ATOM 1918 C CA . PRO A 1 146 ? -3.773 18.830 -31.891 1.00 7.31 147 PRO A CA 1
ATOM 1919 C C . PRO A 1 146 ? -2.932 18.642 -33.141 1.00 6.51 147 PRO A C 1
ATOM 1920 O O . PRO A 1 146 ? -1.835 19.187 -33.279 1.00 7.38 147 PRO A O 1
ATOM 1931 N N . GLY A 1 147 ? -3.449 17.843 -34.052 1.00 5.94 148 GLY A N 1
ATOM 1932 C CA . GLY A 1 147 ? -2.766 17.614 -35.303 1.00 6.03 148 GLY A CA 1
ATOM 1933 C C . GLY A 1 147 ? -2.694 18.838 -36.199 1.00 5.77 148 GLY A C 1
ATOM 1934 O O . GLY A 1 147 ? -3.466 19.794 -36.075 1.00 7.38 148 GLY A O 1
ATOM 1938 N N . LYS A 1 148 ? -1.714 18.792 -37.107 1.00 5.45 149 LYS A N 1
ATOM 1939 C CA . LYS A 1 148 ? -1.463 19.833 -38.086 1.00 5.30 149 LYS A CA 1
ATOM 1940 C C . LYS A 1 148 ? -1.598 19.235 -39.483 1.00 4.66 149 LYS A C 1
ATOM 1941 O O . LYS A 1 148 ? -1.617 18.009 -39.680 1.00 5.89 149 LYS A O 1
ATOM 1960 N N . ILE A 1 149 ? -1.685 20.129 -40.470 1.00 6.41 150 ILE A N 1
ATOM 1961 C CA . ILE A 1 149 ? -1.860 19.787 -41.879 1.00 5.55 150 ILE A CA 1
ATOM 1962 C C . ILE A 1 149 ? -0.520 19.930 -42.576 1.00 7.94 150 ILE A C 1
ATOM 1963 O O . ILE A 1 149 ? 0.102 20.993 -42.515 1.00 7.72 150 ILE A O 1
ATOM 1979 N N . HIS A 1 150 ? -0.109 18.889 -43.287 1.00 6.27 151 HIS A N 1
ATOM 1980 C CA . HIS A 1 150 ? 1.194 18.857 -43.931 1.00 6.50 151 HIS A CA 1
ATOM 1981 C C . HIS A 1 150 ? 1.032 18.533 -45.405 1.00 8.02 151 HIS A C 1
ATOM 1982 O O . HIS A 1 150 ? 0.320 17.589 -45.773 1.00 7.18 151 HIS A O 1
ATOM 1996 N N . THR A 1 151 ? 1.700 19.314 -46.233 1.00 6.26 152 THR A N 1
ATOM 1997 C CA . THR A 1 151 ? 1.738 19.113 -47.668 1.00 6.73 152 THR A CA 1
ATOM 1998 C C . THR A 1 151 ? 3.176 19.254 -48.151 1.00 7.08 152 THR A C 1
ATOM 1999 O O . THR A 1 151 ? 4.033 19.821 -47.469 1.00 8.51 152 THR A O 1
ATOM 2010 N N . LYS A 1 152 ? 3.441 18.755 -49.350 1.00 8.03 153 LYS A N 1
ATOM 2011 C CA . LYS A 1 152 ? 4.803 18.785 -49.860 1.00 8.92 153 LYS A CA 1
ATOM 2012 C C . LYS A 1 152 ? 5.307 20.221 -49.979 1.00 10.54 153 LYS A C 1
ATOM 2013 O O . LYS A 1 152 ? 6.408 20.544 -49.508 1.00 11.63 153 LYS A O 1
ATOM 2032 N N . GLU A 1 153 ? 4.517 21.098 -50.600 1.00 12.32 154 GLU A N 1
ATOM 2033 C CA . GLU A 1 153 ? 4.959 22.470 -50.835 1.00 14.40 154 GLU A CA 1
ATOM 2034 C C . GLU A 1 153 ? 3.835 23.499 -50.778 1.00 12.12 154 GLU A C 1
ATOM 2035 O O . GLU A 1 153 ? 4.101 24.680 -50.526 1.00 13.48 154 GLU A O 1
ATOM 2047 N N . LYS A 1 154 ? 2.590 23.095 -51.021 1.00 11.68 155 LYS A N 1
ATOM 2048 C CA . LYS A 1 154 ? 1.503 24.058 -51.170 1.00 13.12 155 LYS A CA 1
ATOM 2049 C C . LYS A 1 154 ? 1.032 24.521 -49.797 1.00 10.13 155 LYS A C 1
ATOM 2050 O O . LYS A 1 154 ? 0.654 23.706 -48.952 1.00 8.78 155 LYS A O 1
ATOM 2069 N N . VAL A 1 155 ? 1.041 25.827 -49.563 1.00 9.48 156 VAL A N 1
ATOM 2070 C CA . VAL A 1 155 ? 0.554 26.330 -48.287 1.00 7.84 156 VAL A CA 1
ATOM 2071 C C . VAL A 1 155 ? -0.959 26.179 -48.235 1.00 7.02 156 VAL A C 1
ATOM 2072 O O . VAL A 1 155 ? -1.669 26.577 -49.165 1.00 9.26 156 VAL A O 1
ATOM 2085 N N . ILE A 1 156 ? -1.462 25.654 -47.132 1.00 7.16 157 ILE A N 1
ATOM 2086 C CA . ILE A 1 156 ? -2.898 25.497 -46.923 1.00 6.30 157 ILE A CA 1
ATOM 2087 C C . ILE A 1 156 ? -3.371 26.711 -46.128 1.00 7.03 157 ILE A C 1
ATOM 2088 O O . ILE A 1 156 ? -3.196 26.793 -44.908 1.00 7.89 157 ILE A O 1
ATOM 2104 N N . LYS A 1 157 ? -3.991 27.665 -46.837 1.00 9.68 158 LYS A N 1
ATOM 2105 C CA . LYS A 1 157 ? -4.529 28.881 -46.235 1.00 9.17 158 LYS A CA 1
ATOM 2106 C C . LYS A 1 157 ? -6.010 28.786 -45.933 1.00 10.28 158 LYS A C 1
ATOM 2107 O O . LYS A 1 157 ? -6.520 29.591 -45.147 1.00 11.93 158 LYS A O 1
ATOM 2126 N N . SER A 1 158 ? -6.708 27.855 -46.563 1.00 9.65 159 SER A N 1
ATOM 2127 C CA . SER A 1 158 ? -8.154 27.742 -46.435 1.00 10.69 159 SER A CA 1
ATOM 2128 C C . SER A 1 158 ? -8.535 26.349 -46.914 1.00 11.82 159 SER A C 1
ATOM 2129 O O . SER A 1 158 ? -7.740 25.644 -47.539 1.00 12.65 159 SER A O 1
ATOM 2137 N N . ALA A 1 159 ? -9.776 25.971 -46.624 1.00 9.56 160 ALA A N 1
ATOM 2138 C CA . ALA A 1 159 ? -10.309 24.686 -47.076 1.00 12.38 160 ALA A CA 1
ATOM 2139 C C . ALA A 1 159 ? -10.157 24.498 -48.582 1.00 11.61 160 ALA A C 1
ATOM 2140 O O . ALA A 1 159 ? -9.849 23.394 -49.052 1.00 13.20 160 ALA A O 1
ATOM 2147 N N . ALA A 1 160 ? -10.378 25.558 -49.363 1.00 10.25 161 ALA A N 1
ATOM 2148 C CA . ALA A 1 160 ? -10.331 25.413 -50.812 1.00 11.38 161 ALA A CA 1
ATOM 2149 C C . ALA A 1 160 ? -8.959 24.939 -51.282 1.00 9.20 161 ALA A C 1
ATOM 2150 O O . ALA A 1 160 ? -8.854 24.290 -52.332 1.00 10.08 161 ALA A O 1
ATOM 2157 N N . ASP A 1 161 ? -7.895 25.275 -50.545 1.00 9.78 162 ASP A N 1
ATOM 2158 C CA . ASP A 1 161 ? -6.558 24.832 -50.940 1.00 8.89 162 ASP A CA 1
ATOM 2159 C C . ASP A 1 161 ? -6.401 23.328 -50.842 1.00 9.99 162 ASP A C 1
ATOM 2160 O O . ASP A 1 161 ? -5.476 22.774 -51.442 1.00 11.20 162 ASP A O 1
ATOM 2169 N N . LEU A 1 162 ? -7.279 22.659 -50.107 1.00 9.42 163 LEU A N 1
ATOM 2170 C CA . LEU A 1 162 ? -7.256 21.209 -50.026 1.00 8.80 163 LEU A CA 1
ATOM 2171 C C . LEU A 1 162 ? -8.000 20.522 -51.156 1.00 9.97 163 LEU A C 1
ATOM 2172 O O . LEU A 1 162 ? -7.868 19.302 -51.293 1.00 11.01 163 LEU A O 1
ATOM 2188 N N . ASN A 1 163 ? -8.781 21.254 -51.952 1.00 12.34 164 ASN A N 1
ATOM 2189 C CA . ASN A 1 163 ? -9.521 20.625 -53.041 1.00 13.11 164 ASN A CA 1
ATOM 2190 C C . ASN A 1 163 ? -8.583 19.854 -53.953 1.00 15.81 164 ASN A C 1
ATOM 2191 O O . ASN A 1 163 ? -7.564 20.375 -54.425 1.00 13.98 164 ASN A O 1
ATOM 2202 N N . GLY A 1 164 ? -8.938 18.600 -54.207 1.00 14.58 165 GLY A N 1
ATOM 2203 C CA . GLY A 1 164 ? -8.175 17.747 -55.088 1.00 16.13 165 GLY A CA 1
ATOM 2204 C C . GLY A 1 164 ? -6.962 17.105 -54.449 1.00 13.56 165 GLY A C 1
ATOM 2205 O O . GLY A 1 164 ? -6.336 16.250 -55.076 1.00 18.01 165 GLY A O 1
ATOM 2209 N N A MET A 1 165 ? -6.611 17.478 -53.225 0.43 12.55 166 MET A N 1
ATOM 2210 N N B MET A 1 165 ? -6.599 17.499 -53.227 0.57 12.55 166 MET A N 1
ATOM 2211 C CA A MET A 1 165 ? -5.401 16.975 -52.598 0.43 12.26 166 MET A CA 1
ATOM 2212 C CA B MET A 1 165 ? -5.404 16.995 -52.563 0.57 12.05 166 MET A CA 1
ATOM 2213 C C A MET A 1 165 ? -5.702 15.695 -51.840 0.43 12.19 166 MET A C 1
ATOM 2214 C C B MET A 1 165 ? -5.725 15.686 -51.861 0.57 12.52 166 MET A C 1
ATOM 2215 O O A MET A 1 165 ? -6.640 15.636 -51.041 0.43 11.56 166 MET A O 1
ATOM 2216 O O B MET A 1 165 ? -6.700 15.600 -51.110 0.57 12.07 166 MET A O 1
ATOM 2243 N N . LYS A 1 166 ? -4.906 14.670 -52.105 1.00 11.55 167 LYS A N 1
ATOM 2244 C CA . LYS A 1 166 ? -5.077 13.381 -51.450 1.00 11.12 167 LYS A CA 1
ATOM 2245 C C . LYS A 1 166 ? -4.369 13.462 -50.108 1.00 11.94 167 LYS A C 1
ATOM 2246 O O . LYS A 1 166 ? -3.140 13.545 -50.056 1.00 11.09 167 LYS A O 1
ATOM 2266 N N . MET A 1 167 ? -5.142 13.435 -49.031 1.00 10.08 168 MET A N 1
ATOM 2267 C CA . MET A 1 167 ? -4.642 13.743 -47.696 1.00 8.62 168 MET A CA 1
ATOM 2268 C C . MET A 1 167 ? -4.858 12.553 -46.781 1.00 10.12 168 MET A C 1
ATOM 2269 O O . MET A 1 167 ? -5.988 12.088 -46.617 1.00 9.72 168 MET A O 1
ATOM 2283 N N . ARG A 1 168 ? -3.777 12.068 -46.189 1.00 8.52 169 ARG A N 1
ATOM 2284 C CA . ARG A 1 168 ? -3.861 10.955 -45.250 1.00 9.74 169 ARG A CA 1
ATOM 2285 C C . ARG A 1 168 ? -4.422 11.401 -43.900 1.00 6.86 169 ARG A C 1
ATOM 2286 O O . ARG A 1 168 ? -4.049 12.453 -43.366 1.00 7.18 169 ARG A O 1
ATOM 2307 N N . GLY A 1 169 ? -5.287 10.572 -43.329 1.00 8.04 170 GLY A N 1
ATOM 2308 C CA . GLY A 1 169 ? -5.653 10.661 -41.941 1.00 6.58 170 GLY A CA 1
ATOM 2309 C C . GLY A 1 169 ? -5.502 9.319 -41.251 1.00 6.33 170 GLY A C 1
ATOM 2310 O O . GLY A 1 169 ? -5.417 8.279 -41.907 1.00 8.33 170 GLY A O 1
ATOM 2314 N N . PRO A 1 170 ? -5.505 9.321 -39.909 1.00 5.89 171 PRO A N 1
ATOM 2315 C CA . PRO A 1 170 ? -5.221 8.082 -39.153 1.00 7.06 171 PRO A CA 1
ATOM 2316 C C . PRO A 1 170 ? -6.416 7.171 -38.944 1.00 7.59 171 PRO A C 1
ATOM 2317 O O . PRO A 1 170 ? -6.215 5.974 -38.678 1.00 8.77 171 PRO A O 1
ATOM 2328 N N . THR A 1 171 ? -7.644 7.692 -39.012 1.00 7.26 172 THR A N 1
ATOM 2329 C CA . THR A 1 171 ? -8.839 6.945 -38.659 1.00 8.50 172 THR A CA 1
ATOM 2330 C C . THR A 1 171 ? -9.990 7.417 -39.530 1.00 10.30 172 THR A C 1
ATOM 2331 O O . THR A 1 171 ? -9.904 8.430 -40.221 1.00 9.57 172 THR A O 1
ATOM 2342 N N . ARG A 1 172 ? -11.087 6.668 -39.458 1.00 9.64 173 ARG A N 1
ATOM 2343 C CA . ARG A 1 172 ? -12.254 6.980 -40.257 1.00 10.19 173 ARG A CA 1
ATOM 2344 C C . ARG A 1 172 ? -12.838 8.335 -39.896 1.00 8.23 173 ARG A C 1
ATOM 2345 O O . ARG A 1 172 ? -13.284 9.072 -40.779 1.00 10.58 173 ARG A O 1
ATOM 2366 N N . VAL A 1 173 ? -12.887 8.667 -38.611 1.00 9.51 174 VAL A N 1
ATOM 2367 C CA . VAL A 1 173 ? -13.404 9.974 -38.224 1.00 8.67 174 VAL A CA 1
ATOM 2368 C C . VAL A 1 173 ? -12.551 11.089 -38.816 1.00 7.32 174 VAL A C 1
ATOM 2369 O O . VAL A 1 173 ? -13.077 12.074 -39.355 1.00 8.38 174 VAL A O 1
ATOM 2382 N N . ILE A 1 174 ? -11.223 10.956 -38.738 1.00 7.27 175 ILE A N 1
ATOM 2383 C CA . ILE A 1 174 ? -10.375 12.036 -39.220 1.00 8.57 175 ILE A CA 1
ATOM 2384 C C . ILE A 1 174 ? -10.381 12.111 -40.735 1.00 7.90 175 ILE A C 1
ATOM 2385 O O . ILE A 1 174 ? -10.309 13.204 -41.302 1.00 8.50 175 ILE A O 1
ATOM 2401 N N . THR A 1 175 ? -10.485 10.988 -41.433 1.00 8.23 176 THR A N 1
ATOM 2402 C CA . THR A 1 175 ? -10.598 11.088 -42.884 1.00 8.29 176 THR A CA 1
ATOM 2403 C C . THR A 1 175 ? -11.913 11.738 -43.286 1.00 8.06 176 THR A C 1
ATOM 2404 O O . THR A 1 175 ? -11.959 12.505 -44.252 1.00 9.38 176 THR A O 1
ATOM 2415 N N . LYS A 1 176 ? -12.999 11.439 -42.573 1.00 9.57 177 LYS A N 1
ATOM 2416 C CA . LYS A 1 176 ? -14.248 12.139 -42.856 1.00 10.99 177 LYS A CA 1
ATOM 2417 C C . LYS A 1 176 ? -14.108 13.640 -42.640 1.00 9.87 177 LYS A C 1
ATOM 2418 O O . LYS A 1 176 ? -14.678 14.438 -43.397 1.00 10.16 177 LYS A O 1
ATOM 2437 N N . MET A 1 177 ? -13.334 14.050 -41.630 1.00 8.48 178 MET A N 1
ATOM 2438 C CA . MET A 1 177 ? -13.078 15.473 -41.442 1.00 9.26 178 MET A CA 1
ATOM 2439 C C . MET A 1 177 ? -12.360 16.054 -42.649 1.00 9.00 178 MET A C 1
ATOM 2440 O O . MET A 1 177 ? -12.720 17.126 -43.154 1.00 9.18 178 MET A O 1
ATOM 2454 N N . LEU A 1 178 ? -11.345 15.340 -43.131 1.00 8.09 179 LEU A N 1
ATOM 2455 C CA . LEU A 1 178 ? -10.609 15.794 -44.301 1.00 7.71 179 LEU A CA 1
ATOM 2456 C C . LEU A 1 178 ? -11.522 15.918 -45.513 1.00 8.95 179 LEU A C 1
ATOM 2457 O O . LEU A 1 178 ? -11.451 16.902 -46.252 1.00 9.09 179 LEU A O 1
ATOM 2473 N N . GLU A 1 179 ? -12.417 14.953 -45.718 1.00 9.79 180 GLU A N 1
ATOM 2474 C CA . GLU A 1 179 ? -13.394 15.096 -46.794 1.00 10.26 180 GLU A CA 1
ATOM 2475 C C . GLU A 1 179 ? -14.249 16.345 -46.597 1.00 10.81 180 GLU A C 1
ATOM 2476 O O . GLU A 1 179 ? -14.561 17.052 -47.566 1.00 10.85 180 GLU A O 1
ATOM 2488 N N . GLY A 1 180 ? -14.636 16.635 -45.352 1.00 9.84 181 GLY A N 1
ATOM 2489 C CA . GLY A 1 180 ? -15.512 17.763 -45.111 1.00 12.19 181 GLY A CA 1
ATOM 2490 C C . GLY A 1 180 ? -14.812 19.087 -45.296 1.00 12.22 181 GLY A C 1
ATOM 2491 O O . GLY A 1 180 ? -15.475 20.114 -45.480 1.00 13.66 181 GLY A O 1
ATOM 2495 N N . LEU A 1 181 ? -13.491 19.084 -45.243 1.00 11.39 182 LEU A N 1
ATOM 2496 C CA . LEU A 1 181 ? -12.696 20.267 -45.534 1.00 13.84 182 LEU A CA 1
ATOM 2497 C C . LEU A 1 181 ? -12.340 20.378 -47.007 1.00 17.28 182 LEU A C 1
ATOM 2498 O O . LEU A 1 181 ? -11.651 21.329 -47.393 1.00 19.53 182 LEU A O 1
ATOM 2514 N N . GLY A 1 182 ? -12.775 19.435 -47.838 1.00 14.06 183 GLY A N 1
ATOM 2515 C CA . GLY A 1 182 ? -12.585 19.507 -49.268 1.00 15.02 183 GLY A CA 1
ATOM 2516 C C . GLY A 1 182 ? -11.554 18.561 -49.824 1.00 13.18 183 GLY A C 1
ATOM 2517 O O . GLY A 1 182 ? -11.407 18.489 -51.048 1.00 15.14 183 GLY A O 1
ATOM 2521 N N . ALA A 1 183 ? -10.829 17.843 -48.979 1.00 12.82 184 ALA A N 1
ATOM 2522 C CA . ALA A 1 183 ? -9.765 16.970 -49.446 1.00 12.55 184 ALA A CA 1
ATOM 2523 C C . ALA A 1 183 ? -10.318 15.639 -49.934 1.00 12.66 184 ALA A C 1
ATOM 2524 O O . ALA A 1 183 ? -11.487 15.300 -49.734 1.00 13.96 184 ALA A O 1
ATOM 2531 N N . THR A 1 184 ? -9.445 14.899 -50.621 1.00 14.28 185 THR A N 1
ATOM 2532 C CA . THR A 1 184 ? -9.696 13.508 -50.958 1.00 12.95 185 THR A CA 1
ATOM 2533 C C . THR A 1 184 ? -9.033 12.672 -49.875 1.00 14.80 185 THR A C 1
ATOM 2534 O O . THR A 1 184 ? -7.795 12.615 -49.826 1.00 12.96 185 THR A O 1
ATOM 2545 N N . PRO A 1 185 ? -9.787 12.048 -48.975 1.00 15.53 186 PRO A N 1
ATOM 2546 C CA . PRO A 1 185 ? -9.165 11.351 -47.847 1.00 16.61 186 PRO A CA 1
ATOM 2547 C C . PRO A 1 185 ? -8.570 10.008 -48.235 1.00 16.21 186 PRO A C 1
ATOM 2548 O O . PRO A 1 185 ? -9.087 9.294 -49.092 1.00 15.34 186 PRO A O 1
ATOM 2559 N N . VAL A 1 186 ? -7.477 9.659 -47.557 1.00 13.22 187 VAL A N 1
ATOM 2560 C CA . VAL A 1 186 ? -6.875 8.334 -47.626 1.00 12.15 187 VAL A CA 1
ATOM 2561 C C . VAL A 1 186 ? -6.523 7.944 -46.198 1.00 12.36 187 VAL A C 1
ATOM 2562 O O . VAL A 1 186 ? -5.943 8.745 -45.467 1.00 14.28 187 VAL A O 1
ATOM 2575 N N . GLY A 1 187 ? -6.870 6.736 -45.784 1.00 12.71 188 GLY A N 1
ATOM 2576 C CA . GLY A 1 187 ? -6.553 6.263 -44.444 1.00 9.18 188 GLY A CA 1
ATOM 2577 C C . GLY A 1 187 ? -5.382 5.297 -44.458 1.00 11.19 188 GLY A C 1
ATOM 2578 O O . GLY A 1 187 ? -5.282 4.453 -45.339 1.00 14.20 188 GLY A O 1
ATOM 2582 N N . MET A 1 188 ? -4.480 5.439 -43.476 1.00 10.74 189 MET A N 1
ATOM 2583 C CA . MET A 1 188 ? -3.434 4.434 -43.277 1.00 9.56 189 MET A CA 1
ATOM 2584 C C . MET A 1 188 ? -2.729 4.676 -41.946 1.00 9.32 189 MET A C 1
ATOM 2585 O O . MET A 1 188 ? -2.650 5.826 -41.486 1.00 9.13 189 MET A O 1
ATOM 2599 N N . PRO A 1 189 ? -2.199 3.628 -41.303 1.00 9.02 190 PRO A N 1
ATOM 2600 C CA . PRO A 1 189 ? -1.336 3.846 -40.134 1.00 8.39 190 PRO A CA 1
ATOM 2601 C C . PRO A 1 189 ? -0.102 4.654 -40.504 1.00 7.40 190 PRO A C 1
ATOM 2602 O O . PRO A 1 189 ? 0.333 4.685 -41.657 1.00 8.90 190 PRO A O 1
ATOM 2613 N N . VAL A 1 190 ? 0.442 5.341 -39.515 1.00 6.96 191 VAL A N 1
ATOM 2614 C CA . VAL A 1 190 ? 1.479 6.340 -39.774 1.00 6.91 191 VAL A CA 1
ATOM 2615 C C . VAL A 1 190 ? 2.746 5.766 -40.410 1.00 8.72 191 VAL A C 1
ATOM 2616 O O . VAL A 1 190 ? 3.392 6.480 -41.190 1.00 8.85 191 VAL A O 1
ATOM 2629 N N . PRO A 1 191 ? 3.163 4.522 -40.152 1.00 8.34 192 PRO A N 1
ATOM 2630 C CA . PRO A 1 191 ? 4.405 4.049 -40.790 1.00 10.02 192 PRO A CA 1
ATOM 2631 C C . PRO A 1 191 ? 4.323 3.953 -42.307 1.00 9.78 192 PRO A C 1
ATOM 2632 O O . PRO A 1 191 ? 5.367 3.831 -42.947 1.00 10.78 192 PRO A O 1
ATOM 2643 N N . ALA A 1 192 ? 3.123 4.000 -42.887 1.00 9.13 193 ALA A N 1
ATOM 2644 C CA . ALA A 1 192 ? 2.913 3.911 -44.3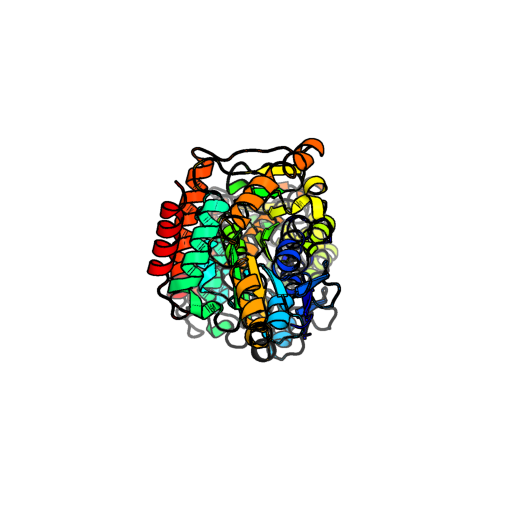29 1.00 11.19 193 ALA A CA 1
ATOM 2645 C C . ALA A 1 192 ? 2.943 5.269 -45.027 1.00 9.68 193 ALA A C 1
ATOM 2646 O O . ALA A 1 192 ? 2.973 5.316 -46.265 1.00 11.36 193 ALA A O 1
ATOM 2653 N N . VAL A 1 193 ? 2.967 6.362 -44.269 1.00 9.89 194 VAL A N 1
ATOM 2654 C CA . VAL A 1 193 ? 2.773 7.691 -44.844 1.00 8.95 194 VAL A CA 1
ATOM 2655 C C . VAL A 1 193 ? 3.950 8.091 -45.729 1.00 11.02 194 VAL A C 1
ATOM 2656 O O . VAL A 1 193 ? 3.765 8.634 -46.827 1.00 11.51 194 VAL A O 1
ATOM 2669 N N . ALA A 1 194 ? 5.180 7.910 -45.236 1.00 10.63 195 ALA A N 1
ATOM 2670 C CA . ALA A 1 194 ? 6.351 8.377 -45.980 1.00 14.15 195 ALA A CA 1
ATOM 2671 C C . ALA A 1 194 ? 6.400 7.741 -47.356 1.00 13.56 195 ALA A C 1
ATOM 2672 O O . ALA A 1 194 ? 6.638 8.421 -48.362 1.00 13.94 195 ALA A O 1
ATOM 2679 N N . GLY A 1 195 ? 6.192 6.422 -47.416 1.00 11.96 196 GLY A N 1
ATOM 2680 C CA . GLY A 1 195 ? 6.237 5.739 -48.695 1.00 14.34 196 GLY A CA 1
ATOM 2681 C C . GLY A 1 195 ? 5.141 6.211 -49.625 1.00 13.33 196 GLY A C 1
ATOM 2682 O O . GLY A 1 195 ? 5.354 6.374 -50.830 1.00 14.23 196 GLY A O 1
ATOM 2686 N N . ALA A 1 196 ? 3.948 6.436 -49.077 1.00 12.21 197 ALA A N 1
ATOM 2687 C CA . ALA A 1 196 ? 2.836 6.925 -49.879 1.00 14.99 197 ALA A CA 1
ATOM 2688 C C . ALA A 1 196 ? 3.116 8.318 -50.430 1.00 15.28 197 ALA A C 1
ATOM 2689 O O . ALA A 1 196 ? 2.712 8.627 -51.560 1.00 18.17 197 ALA A O 1
ATOM 2696 N N . LEU A 1 197 ? 3.821 9.161 -49.668 1.00 13.25 198 LEU A N 1
ATOM 2697 C CA . LEU A 1 197 ? 4.249 10.464 -50.188 1.00 14.45 198 LEU A CA 1
ATOM 2698 C C . LEU A 1 197 ? 5.283 10.313 -51.305 1.00 15.39 198 LEU A C 1
ATOM 2699 O O . LEU A 1 197 ? 5.171 10.952 -52.361 1.00 16.03 198 LEU A O 1
ATOM 2715 N N . SER A 1 198 ? 6.344 9.529 -51.060 1.00 14.80 199 SER A N 1
ATOM 2716 C CA . SER A 1 198 ? 7.458 9.453 -52.003 1.00 19.33 199 SER A CA 1
ATOM 2717 C C . SER A 1 198 ? 7.030 8.809 -53.309 1.00 21.59 199 SER A C 1
ATOM 2718 O O . SER A 1 198 ? 7.624 9.094 -54.361 1.00 21.13 199 SER A O 1
ATOM 2726 N N . LYS A 1 199 ? 6.005 7.958 -53.266 1.00 17.11 200 LYS A N 1
ATOM 2727 C CA . LYS A 1 199 ? 5.476 7.287 -54.447 1.00 20.90 200 LYS A CA 1
ATOM 2728 C C . LYS A 1 199 ? 4.323 8.049 -55.075 1.00 24.59 200 LYS A C 1
ATOM 2729 O O . LYS A 1 199 ? 3.763 7.593 -56.080 1.00 20.59 200 LYS A O 1
ATOM 2748 N N . GLY A 1 200 ? 3.963 9.199 -54.512 1.00 19.77 201 GLY A N 1
ATOM 2749 C CA . GLY A 1 200 ? 2.889 10.006 -55.051 1.00 23.52 201 GLY A CA 1
ATOM 2750 C C . GLY A 1 200 ? 1.485 9.483 -54.835 1.00 16.82 201 GLY A C 1
ATOM 2751 O O . GLY A 1 200 ? 0.585 9.893 -55.567 1.00 25.31 201 GLY A O 1
ATOM 2755 N N . VAL A 1 201 ? 1.258 8.610 -53.845 1.00 27.33 202 VAL A N 1
ATOM 2756 C CA . VAL A 1 201 ? -0.092 8.111 -53.544 1.00 13.61 202 VAL A CA 1
ATOM 2757 C C . VAL A 1 201 ? -0.900 9.123 -52.721 1.00 18.60 202 VAL A C 1
ATOM 2758 O O . VAL A 1 201 ? -2.139 9.109 -52.744 1.00 19.57 202 VAL A O 1
ATOM 2771 N N . ILE A 1 202 ? -0.236 9.941 -51.909 1.00 15.13 203 ILE A N 1
ATOM 2772 C CA . ILE A 1 202 ? -0.893 11.019 -51.177 1.00 14.05 203 ILE A CA 1
ATOM 2773 C C . ILE A 1 202 ? -0.091 12.285 -51.429 1.00 15.77 203 ILE A C 1
ATOM 2774 O O . ILE A 1 202 ? 1.102 12.250 -51.746 1.00 14.82 203 ILE A O 1
ATOM 2790 N N . ASP A 1 203 ? -0.768 13.412 -51.276 1.00 10.69 204 ASP A N 1
ATOM 2791 C CA . ASP A 1 203 ? -0.148 14.719 -51.384 1.00 12.02 204 ASP A CA 1
ATOM 2792 C C . ASP A 1 203 ? 0.205 15.316 -50.027 1.00 8.98 204 ASP A C 1
ATOM 2793 O O . ASP A 1 203 ? 0.891 16.345 -49.962 1.00 12.86 204 ASP A O 1
ATOM 2802 N N . GLY A 1 204 ? -0.259 14.714 -48.943 1.00 8.47 205 GLY A N 1
ATOM 2803 C CA . GLY A 1 204 ? -0.032 15.263 -47.632 1.00 7.40 205 GLY A CA 1
ATOM 2804 C C . GLY A 1 204 ? -0.781 14.436 -46.615 1.00 9.31 205 GLY A C 1
ATOM 2805 O O . GLY A 1 204 ? -1.307 13.368 -46.926 1.00 9.65 205 GLY A O 1
ATOM 2809 N N . MET A 1 205 ? -0.823 14.949 -45.397 1.00 7.70 206 MET A N 1
ATOM 2810 C CA . MET A 1 205 ? -1.373 14.184 -44.288 1.00 7.66 206 MET A CA 1
ATOM 2811 C C . MET A 1 205 ? -1.660 15.122 -43.136 1.00 8.89 206 MET A C 1
ATOM 2812 O O . MET A 1 205 ? -1.132 16.239 -43.059 1.00 7.22 206 MET A O 1
ATOM 2826 N N . VAL A 1 206 ? -2.452 14.615 -42.201 1.00 6.38 207 VAL A N 1
ATOM 2827 C CA . VAL A 1 206 ? -2.522 15.188 -40.865 1.00 6.02 207 VAL A CA 1
ATOM 2828 C C . VAL A 1 206 ? -1.795 14.280 -39.885 1.00 6.14 207 VAL A C 1
ATOM 2829 O O . VAL A 1 206 ? -1.925 13.048 -39.939 1.00 6.60 207 VAL A O 1
ATOM 2842 N N . VAL A 1 207 ? -0.976 14.905 -39.042 1.00 5.14 208 VAL A N 1
ATOM 2843 C CA . VAL A 1 207 ? -0.329 14.319 -37.870 1.00 5.99 208 VAL A CA 1
ATOM 2844 C C . VAL A 1 207 ? 0.069 15.476 -36.973 1.00 4.27 208 VAL A C 1
ATOM 2845 O O . VAL A 1 207 ? 0.279 16.595 -37.459 1.00 5.95 208 VAL A O 1
ATOM 2858 N N . PRO A 1 208 ? 0.248 15.249 -35.684 1.00 5.54 209 PRO A N 1
ATOM 2859 C CA . PRO A 1 208 ? 0.947 16.232 -34.860 1.00 5.53 209 PRO A CA 1
ATOM 2860 C C . PRO A 1 208 ? 2.418 16.258 -35.246 1.00 5.31 209 PRO A C 1
ATOM 2861 O O . PRO A 1 208 ? 2.914 15.401 -35.971 1.00 7.00 209 PRO A O 1
ATOM 2872 N N . TRP A 1 209 ? 3.137 17.260 -34.753 1.00 5.72 210 TRP A N 1
ATOM 2873 C CA . TRP A 1 209 ? 4.566 17.331 -35.055 1.00 7.06 210 TRP A CA 1
ATOM 2874 C C . TRP A 1 209 ? 5.314 16.115 -34.521 1.00 7.69 210 TRP A C 1
ATOM 2875 O O . TRP A 1 209 ? 6.278 15.667 -35.142 1.00 7.07 210 TRP A O 1
ATOM 2896 N N . GLU A 1 210 ? 4.924 15.604 -33.342 1.00 5.44 211 GLU A N 1
ATOM 2897 C CA . GLU A 1 210 ? 5.827 14.759 -32.552 1.00 6.81 211 GLU A CA 1
ATOM 2898 C C . GLU A 1 210 ? 6.188 13.471 -33.260 1.00 7.08 211 GLU A C 1
ATOM 2899 O O . GLU A 1 210 ? 7.282 12.941 -33.040 1.00 7.06 211 GLU A O 1
ATOM 2911 N N . ILE A 1 211 ? 5.282 12.939 -34.087 1.00 6.92 212 ILE A N 1
ATOM 2912 C CA . ILE A 1 211 ? 5.503 11.655 -34.759 1.00 6.83 212 ILE A CA 1
ATOM 2913 C C . ILE A 1 211 ? 6.342 11.815 -36.015 1.00 7.05 212 ILE A C 1
ATOM 2914 O O . ILE A 1 211 ? 6.854 10.824 -36.540 1.00 8.77 212 ILE A O 1
ATOM 2930 N N . MET A 1 212 ? 6.507 13.039 -36.511 1.00 6.55 213 MET A N 1
ATOM 2931 C CA . MET A 1 212 ? 7.032 13.208 -37.864 1.00 6.02 213 MET A CA 1
ATOM 2932 C C . MET A 1 212 ? 8.492 12.822 -37.974 1.00 5.86 213 MET A C 1
ATOM 2933 O O . MET A 1 212 ? 8.858 12.146 -38.952 1.00 7.39 213 MET A O 1
ATOM 2947 N N . PRO A 1 213 ? 9.375 13.221 -37.065 1.00 7.52 214 PRO A N 1
ATOM 2948 C CA . PRO A 1 213 ? 10.799 12.951 -37.311 1.00 7.82 214 PRO A CA 1
ATOM 2949 C C . PRO A 1 213 ? 11.123 11.474 -37.308 1.00 8.58 214 PRO A C 1
ATOM 2950 O O . PRO A 1 213 ? 12.086 11.060 -37.965 1.00 10.71 214 PRO A O 1
ATOM 2961 N N . SER A 1 214 ? 10.330 10.667 -36.610 1.00 7.46 215 SER A N 1
ATOM 2962 C CA . SER A 1 214 ? 10.556 9.229 -36.551 1.00 8.77 215 SER A CA 1
ATOM 2963 C C . SER A 1 214 ? 10.381 8.561 -37.909 1.00 9.94 215 SER A C 1
ATOM 2964 O O . SER A 1 214 ? 10.866 7.442 -38.102 1.00 10.13 215 SER A O 1
ATOM 2972 N N . PHE A 1 215 ? 9.730 9.242 -38.855 1.00 7.45 216 PHE A N 1
ATOM 2973 C CA . PHE A 1 215 ? 9.532 8.741 -40.210 1.00 8.38 216 PHE A CA 1
ATOM 2974 C C . PHE A 1 215 ? 10.020 9.737 -41.263 1.00 9.52 216 PHE A C 1
ATOM 2975 O O . PHE A 1 215 ? 9.673 9.614 -42.441 1.00 8.80 216 PHE A O 1
ATOM 2992 N N . LYS A 1 216 ? 10.839 10.710 -40.874 1.00 8.59 217 LYS A N 1
ATOM 2993 C CA . LYS A 1 216 ? 11.398 11.702 -41.797 1.00 10.41 217 LYS A CA 1
ATOM 2994 C C . LYS A 1 216 ? 10.310 12.557 -42.436 1.00 8.92 217 LYS A C 1
ATOM 2995 O O . LYS A 1 216 ? 10.520 13.150 -43.493 1.00 9.13 217 LYS A O 1
ATOM 3014 N N . LEU A 1 217 ? 9.127 12.619 -41.837 1.00 8.14 218 LEU A N 1
ATOM 3015 C CA . LEU A 1 217 ? 8.014 13.275 -42.509 1.00 8.71 218 LEU A CA 1
ATOM 3016 C C . LEU A 1 217 ? 8.193 14.783 -42.600 1.00 10.06 218 LEU A C 1
ATOM 3017 O O . LEU A 1 217 ? 7.548 15.423 -43.438 1.00 8.55 218 LEU A O 1
ATOM 3033 N N . HIS A 1 218 ? 9.016 15.368 -41.743 1.00 7.52 219 HIS A N 1
ATOM 3034 C CA . HIS A 1 218 ? 9.306 16.791 -41.823 1.00 7.95 219 HIS A CA 1
ATOM 3035 C C . HIS A 1 218 ? 10.314 17.120 -42.908 1.00 8.03 219 HIS A C 1
ATOM 3036 O O . HIS A 1 218 ? 10.479 18.306 -43.230 1.00 10.03 219 HIS A O 1
ATOM 3050 N N . GLU A 1 219 ? 10.993 16.104 -43.458 1.00 8.54 220 GLU A N 1
ATOM 3051 C CA . GLU A 1 219 ? 11.785 16.265 -44.670 1.00 9.75 220 GLU A CA 1
ATOM 3052 C C . GLU A 1 219 ? 10.923 16.149 -45.913 1.00 9.08 220 GLU A C 1
ATOM 3053 O O . GLU A 1 219 ? 11.166 16.856 -46.895 1.00 14.59 220 GLU A O 1
ATOM 3065 N N . LEU A 1 220 ? 9.897 15.299 -45.871 1.00 9.75 221 LEU A N 1
ATOM 3066 C CA . LEU A 1 220 ? 9.084 15.012 -47.037 1.00 9.08 221 LEU A CA 1
ATOM 3067 C C . LEU A 1 220 ? 7.930 15.985 -47.207 1.00 9.17 221 LEU A C 1
ATOM 3068 O O . LEU A 1 220 ? 7.357 16.056 -48.297 1.00 9.55 221 LEU A O 1
ATOM 3084 N N . THR A 1 221 ? 7.580 16.736 -46.166 1.00 7.88 222 THR A N 1
ATOM 3085 C CA . THR A 1 221 ? 6.615 17.817 -46.286 1.00 6.87 222 THR A CA 1
ATOM 3086 C C . THR A 1 221 ? 7.239 19.095 -45.749 1.00 6.88 222 THR A C 1
ATOM 3087 O O . THR A 1 221 ? 7.806 19.094 -44.653 1.00 9.39 222 THR A O 1
ATOM 3098 N N . LYS A 1 222 ? 7.157 20.169 -46.528 1.00 8.11 223 LYS A N 1
ATOM 3099 C CA . LYS A 1 222 ? 7.723 21.443 -46.132 1.00 8.25 223 LYS A CA 1
ATOM 3100 C C . LYS A 1 222 ? 6.681 22.498 -45.834 1.00 9.11 223 LYS A C 1
ATOM 3101 O O . LYS A 1 222 ? 7.033 23.558 -45.315 1.00 10.16 223 LYS A O 1
ATOM 3120 N N . ALA A 1 223 ? 5.415 22.254 -46.131 1.00 8.12 224 ALA A N 1
ATOM 3121 C CA . ALA A 1 223 ? 4.367 23.211 -45.816 1.00 8.52 224 ALA A CA 1
ATOM 3122 C C . ALA A 1 223 ? 3.489 22.653 -44.709 1.00 6.88 224 ALA A C 1
ATOM 3123 O O . ALA A 1 223 ? 3.019 21.515 -44.789 1.00 7.79 224 ALA A O 1
ATOM 3130 N N . HIS A 1 224 ? 3.275 23.453 -43.671 1.00 6.73 225 HIS A N 1
ATOM 3131 C CA . HIS A 1 224 ? 2.588 23.014 -42.472 1.00 7.05 225 HIS A CA 1
ATOM 3132 C C . HIS A 1 224 ? 1.607 24.086 -42.039 1.00 6.20 225 HIS A C 1
ATOM 3133 O O . HIS A 1 224 ? 1.950 25.270 -41.999 1.00 7.22 225 HIS A O 1
ATOM 3147 N N . THR A 1 225 ? 0.384 23.660 -41.734 1.00 6.04 226 THR A N 1
ATOM 3148 C CA . THR A 1 225 ? -0.666 24.561 -41.286 1.00 8.30 226 THR A CA 1
ATOM 3149 C C . THR A 1 225 ? -1.236 24.081 -39.966 1.00 7.66 226 THR A C 1
ATOM 3150 O O . THR A 1 225 ? -1.515 22.892 -39.788 1.00 7.22 226 THR A O 1
ATOM 3161 N N . THR A 1 226 ? -1.399 25.008 -39.051 1.00 7.83 227 THR A N 1
ATOM 3162 C CA . THR A 1 226 ? -2.069 24.774 -37.793 1.00 8.26 227 THR A CA 1
ATOM 3163 C C . THR A 1 226 ? -3.241 25.743 -37.688 1.00 6.98 227 THR A C 1
ATOM 3164 O O . THR A 1 226 ? -3.549 26.474 -38.629 1.00 8.03 227 THR A O 1
ATOM 3175 N N . VAL A 1 227 ? -3.898 25.751 -36.539 1.00 9.34 228 VAL A N 1
ATOM 3176 C CA . VAL A 1 227 ? -4.985 26.693 -36.314 1.00 9.52 228 VAL A CA 1
ATOM 3177 C C . VAL A 1 227 ? -4.691 27.505 -35.069 1.00 9.08 228 VAL A C 1
ATOM 3178 O O . VAL A 1 227 ? -4.115 27.004 -34.095 1.00 10.87 228 VAL A O 1
ATOM 3191 N N . SER A 1 228 ? -5.058 28.771 -35.132 1.00 9.22 229 SER A N 1
ATOM 3192 C CA . SER A 1 228 ? -4.961 29.654 -33.987 1.00 11.74 229 SER A CA 1
ATOM 3193 C C . SER A 1 228 ? -6.141 29.410 -33.054 1.00 12.38 229 SER A C 1
ATOM 3194 O O . SER A 1 228 ? -7.091 28.700 -33.382 1.00 10.89 229 SER A O 1
ATOM 3202 N N . GLY A 1 229 ? -6.073 30.010 -31.873 1.00 11.08 230 GLY A N 1
ATOM 3203 C CA . GLY A 1 229 ? -7.132 29.850 -30.908 1.00 12.03 230 GLY A CA 1
ATOM 3204 C C . GLY A 1 229 ? -6.908 28.671 -29.992 1.00 9.35 230 GLY A C 1
ATOM 3205 O O . GLY A 1 229 ? -5.849 28.054 -29.949 1.00 14.08 230 GLY A O 1
ATOM 3209 N N . SER A 1 230 ? -7.957 28.364 -29.235 1.00 11.18 231 SER A N 1
ATOM 3210 C CA . SER A 1 230 ? -7.832 27.472 -28.094 1.00 9.82 231 SER A CA 1
ATOM 3211 C C . SER A 1 230 ? -8.355 26.071 -28.349 1.00 8.97 231 SER A C 1
ATOM 3212 O O . SER A 1 230 ? -8.341 25.254 -27.426 1.00 9.65 231 SER A O 1
ATOM 3220 N N . ARG A 1 231 ? -8.797 25.770 -29.567 1.00 7.22 232 ARG A N 1
ATOM 3221 C CA . ARG A 1 231 ? -9.182 24.414 -29.944 1.00 6.47 232 ARG A CA 1
ATOM 3222 C C . ARG A 1 231 ? -8.496 24.047 -31.245 1.00 8.13 232 ARG A C 1
ATOM 3223 O O . ARG A 1 231 ? -8.642 24.745 -32.255 1.00 7.47 232 ARG A O 1
ATOM 3244 N N . GLY A 1 232 ? -7.731 22.961 -31.218 1.00 8.58 233 GLY A N 1
ATOM 3245 C CA . GLY A 1 232 ? -6.978 22.546 -32.375 1.00 6.78 233 GLY A CA 1
ATOM 3246 C C . GLY A 1 232 ? -7.823 21.748 -33.344 1.00 6.27 233 GLY A C 1
ATOM 3247 O O . GLY A 1 232 ? -8.997 21.461 -33.119 1.00 7.15 233 GLY A O 1
ATOM 3251 N N . LEU A 1 233 ? -7.209 21.406 -34.475 1.00 7.12 234 LEU A N 1
ATOM 3252 C CA . LEU A 1 233 ? -7.952 20.822 -35.586 1.00 6.95 234 LEU A CA 1
ATOM 3253 C C . LEU A 1 233 ? -8.622 19.518 -35.190 1.00 5.90 234 LEU A C 1
ATOM 3254 O O . LEU A 1 233 ? -9.815 19.329 -35.443 1.00 7.20 234 LEU A O 1
ATOM 3270 N N . TYR A 1 234 ? -7.876 18.615 -34.565 1.00 6.74 235 TYR A N 1
ATOM 3271 C CA . TYR A 1 234 ? -8.372 17.306 -34.171 1.00 5.45 235 TYR A CA 1
ATOM 3272 C C . TYR A 1 234 ? -7.296 16.674 -33.309 1.00 6.21 235 TYR A C 1
ATOM 3273 O O . TYR A 1 234 ? -6.135 17.112 -33.302 1.00 5.95 235 TYR A O 1
ATOM 3291 N N . THR A 1 235 ? -7.689 15.619 -32.607 1.00 6.04 236 THR A N 1
ATOM 3292 C CA . THR A 1 235 ? -6.729 14.675 -32.066 1.00 6.01 236 THR A CA 1
ATOM 3293 C C . THR A 1 235 ? -7.307 13.288 -32.253 1.00 4.71 236 THR A C 1
ATOM 3294 O O . THR A 1 235 ? -8.457 13.126 -32.679 1.00 6.10 236 THR A O 1
ATOM 3305 N N . THR A 1 236 ? -6.503 12.275 -31.939 1.00 5.68 237 THR A N 1
ATOM 3306 C CA . THR A 1 236 ? -7.001 10.904 -31.998 1.00 7.10 237 THR A CA 1
ATOM 3307 C C . THR A 1 236 ? -6.547 10.130 -30.758 1.00 6.84 237 THR A C 1
ATOM 3308 O O . THR A 1 236 ? -5.393 10.276 -30.321 1.00 7.53 237 THR A O 1
ATOM 3319 N N . PRO A 1 237 ? -7.447 9.387 -30.119 1.00 5.84 238 PRO A N 1
ATOM 3320 C CA . PRO A 1 237 ? -7.083 8.695 -28.877 1.00 5.57 238 PRO A CA 1
ATOM 3321 C C . PRO A 1 237 ? -6.103 7.551 -29.071 1.00 6.22 238 PRO A C 1
ATOM 3322 O O . PRO A 1 237 ? -6.243 6.719 -29.974 1.00 6.55 238 PRO A O 1
ATOM 3333 N N . PHE A 1 238 ? -5.115 7.527 -28.189 1.00 5.47 239 PHE A N 1
ATOM 3334 C CA . PHE A 1 238 ? -4.195 6.423 -27.986 1.00 6.00 239 PHE A CA 1
ATOM 3335 C C . PHE A 1 238 ? -4.686 5.517 -26.862 1.00 5.64 239 PHE A C 1
ATOM 3336 O O . PHE A 1 238 ? -5.258 5.983 -25.879 1.00 7.58 239 PHE A O 1
ATOM 3353 N N . LEU A 1 239 ? -4.425 4.219 -27.005 1.00 5.84 240 LEU A N 1
ATOM 3354 C CA . LEU A 1 239 ? -4.756 3.224 -25.997 1.00 6.37 240 LEU A CA 1
ATOM 3355 C C . LEU A 1 239 ? -3.464 2.618 -25.484 1.00 6.66 240 LEU A C 1
ATOM 3356 O O . LEU A 1 239 ? -2.649 2.119 -26.268 1.00 6.70 240 LEU A O 1
ATOM 3372 N N . PHE A 1 240 ? -3.305 2.628 -24.164 1.00 5.56 241 PHE A N 1
ATOM 3373 C CA . PHE A 1 240 ? -2.198 1.961 -23.480 1.00 5.83 241 PHE A CA 1
ATOM 3374 C C . PHE A 1 240 ? -2.873 0.925 -22.592 1.00 5.59 241 PHE A C 1
ATOM 3375 O O . PHE A 1 240 ? -3.521 1.277 -21.602 1.00 6.64 241 PHE A O 1
ATOM 3392 N N . LEU A 1 241 ? -2.803 -0.341 -23.010 1.00 6.76 242 LEU A N 1
ATOM 3393 C CA . LEU A 1 241 ? -3.652 -1.398 -22.480 1.00 5.63 242 LEU A CA 1
ATOM 3394 C C . LEU A 1 241 ? -2.833 -2.609 -22.079 1.00 7.14 242 LEU A C 1
ATOM 3395 O O . LEU A 1 241 ? -1.812 -2.918 -22.692 1.00 6.76 242 LEU A O 1
ATOM 3411 N N . MET A 1 242 ? -3.313 -3.309 -21.053 1.00 7.39 243 MET A N 1
ATOM 3412 C CA . MET A 1 242 ? -2.719 -4.553 -20.598 1.00 6.75 243 MET A CA 1
ATOM 3413 C C . MET A 1 242 ? -3.752 -5.662 -20.728 1.00 6.95 243 MET A C 1
ATOM 3414 O O . MET A 1 242 ? -4.964 -5.444 -20.588 1.00 7.71 243 MET A O 1
ATOM 3428 N N . ASN A 1 243 ? -3.265 -6.872 -20.970 1.00 6.97 244 ASN A N 1
ATOM 3429 C CA . ASN A 1 243 ? -4.151 -8.025 -21.002 1.00 7.54 244 ASN A CA 1
ATOM 3430 C C . ASN A 1 243 ? -4.793 -8.218 -19.633 1.00 7.92 244 ASN A C 1
ATOM 3431 O O . ASN A 1 243 ? -4.113 -8.192 -18.601 1.00 7.97 244 ASN A O 1
ATOM 3442 N N . LYS A 1 244 ? -6.112 -8.410 -19.626 1.00 8.78 245 LYS A N 1
ATOM 3443 C CA . LYS A 1 244 ? -6.847 -8.474 -18.369 1.00 9.95 245 LYS A CA 1
ATOM 3444 C C . LYS A 1 244 ? -6.422 -9.678 -17.541 1.00 10.47 245 LYS A C 1
ATOM 3445 O O . LYS A 1 244 ? -6.149 -9.547 -16.347 1.00 10.36 245 LYS A O 1
ATOM 3464 N N . ALA A 1 245 ? -6.377 -10.868 -18.149 1.00 9.81 246 ALA A N 1
ATOM 3465 C CA . ALA A 1 245 ? -6.029 -12.067 -17.392 1.00 10.49 246 ALA A CA 1
ATOM 3466 C C . ALA A 1 245 ? -4.635 -11.942 -16.787 1.00 11.38 246 ALA A C 1
ATOM 3467 O O . ALA A 1 245 ? -4.398 -12.375 -15.649 1.00 11.09 246 ALA A O 1
ATOM 3474 N N . LYS A 1 246 ? -3.706 -11.329 -17.525 1.00 9.57 247 LYS A N 1
ATOM 3475 C CA . LYS A 1 246 ? -2.347 -11.173 -17.027 1.00 10.99 247 LYS A CA 1
ATOM 3476 C C . LYS A 1 246 ? -2.316 -10.227 -15.833 1.00 9.30 247 LYS A C 1
ATOM 3477 O O . LYS A 1 246 ? -1.688 -10.521 -14.809 1.00 10.09 247 LYS A O 1
ATOM 3496 N N . TYR A 1 247 ? -3.001 -9.087 -15.937 1.00 8.96 248 TYR A N 1
ATOM 3497 C CA . TYR A 1 247 ? -3.142 -8.214 -14.778 1.00 9.36 248 TYR A CA 1
ATOM 3498 C C . TYR A 1 247 ? -3.762 -8.964 -13.597 1.00 11.62 248 TYR A C 1
ATOM 3499 O O . TYR A 1 247 ? -3.284 -8.866 -12.463 1.00 10.36 248 TYR A O 1
ATOM 3517 N N . GLU A 1 248 ? -4.851 -9.711 -13.839 1.00 10.24 249 GLU A N 1
ATOM 3518 C CA . GLU A 1 248 ? -5.531 -10.379 -12.731 1.00 11.66 249 GLU A CA 1
ATOM 3519 C C . GLU A 1 248 ? -4.665 -11.460 -12.095 1.00 12.01 249 GLU A C 1
ATOM 3520 O O . GLU A 1 248 ? -4.830 -11.764 -10.907 1.00 14.36 249 GLU A O 1
ATOM 3532 N N . SER A 1 249 ? -3.724 -12.034 -12.846 1.00 13.36 250 SER A N 1
ATOM 3533 C CA . SER A 1 249 ? -2.820 -13.049 -12.317 1.00 14.39 250 SER A CA 1
ATOM 3534 C C . SER A 1 249 ? -1.725 -12.480 -11.426 1.00 12.99 250 SER A C 1
ATOM 3535 O O . SER A 1 249 ? -1.055 -13.247 -10.726 1.00 15.27 250 SER A O 1
ATOM 3543 N N . LEU A 1 250 ? -1.512 -11.173 -11.454 1.00 12.97 251 LEU A N 1
ATOM 3544 C CA . LEU A 1 250 ? -0.450 -10.575 -10.662 1.00 14.26 251 LEU A CA 1
ATOM 3545 C C . LEU A 1 250 ? -0.791 -10.631 -9.182 1.00 14.78 251 LEU A C 1
ATOM 3546 O O . LEU A 1 250 ? -1.961 -10.596 -8.784 1.00 13.56 251 LEU A O 1
ATOM 3562 N N . SER A 1 251 ? 0.254 -10.679 -8.363 1.00 13.57 252 SER A N 1
ATOM 3563 C CA . SER A 1 251 ? 0.077 -10.572 -6.929 1.00 15.03 252 SER A CA 1
ATOM 3564 C C . SER A 1 251 ? -0.559 -9.230 -6.582 1.00 14.87 252 SER A C 1
ATOM 3565 O O . SER A 1 251 ? -0.537 -8.274 -7.360 1.00 13.90 252 SER A O 1
ATOM 3573 N N . ASP A 1 252 ? -1.109 -9.162 -5.374 1.00 15.90 253 ASP A N 1
ATOM 3574 C CA . ASP A 1 252 ? -1.643 -7.904 -4.878 1.00 17.30 253 ASP A CA 1
ATOM 3575 C C . ASP A 1 252 ? -0.582 -6.807 -4.922 1.00 15.56 253 ASP A C 1
ATOM 3576 O O . ASP A 1 252 ? -0.857 -5.682 -5.361 1.00 14.79 253 ASP A O 1
ATOM 3585 N N . GLU A 1 253 ? 0.655 -7.117 -4.518 1.00 14.92 254 GLU A N 1
ATOM 3586 C CA . GLU A 1 253 ? 1.681 -6.072 -4.530 1.00 15.23 254 GLU A CA 1
ATOM 3587 C C . GLU A 1 253 ? 2.033 -5.645 -5.952 1.00 14.55 254 GLU A C 1
ATOM 3588 O O . GLU A 1 253 ? 2.279 -4.461 -6.208 1.00 13.63 254 GLU A O 1
ATOM 3600 N N . HIS A 1 254 ? 2.066 -6.592 -6.894 1.00 12.41 255 HIS A N 1
ATOM 3601 C CA . HIS A 1 254 ? 2.364 -6.231 -8.274 1.00 11.75 255 HIS A CA 1
ATOM 3602 C C . HIS A 1 254 ? 1.225 -5.436 -8.898 1.00 12.77 255 HIS A C 1
ATOM 3603 O O . HIS A 1 254 ? 1.479 -4.480 -9.641 1.00 11.74 255 HIS A O 1
ATOM 3617 N N . LYS A 1 255 ? -0.032 -5.807 -8.613 1.00 12.01 256 LYS A N 1
ATOM 3618 C CA . LYS A 1 255 ? -1.158 -4.997 -9.070 1.00 11.84 256 LYS A CA 1
ATOM 3619 C C . LYS A 1 255 ? -1.005 -3.568 -8.581 1.00 11.73 256 LYS A C 1
ATOM 3620 O O . LYS A 1 255 ? -1.247 -2.616 -9.330 1.00 11.99 256 LYS A O 1
ATOM 3639 N N . LYS A 1 256 ? -0.585 -3.394 -7.330 1.00 12.53 257 LYS A N 1
ATOM 3640 C CA . LYS A 1 256 ? -0.455 -2.047 -6.795 1.00 11.71 257 LYS A CA 1
ATOM 3641 C C . LYS A 1 256 ? 0.618 -1.249 -7.519 1.00 11.96 257 LYS A C 1
ATOM 3642 O O . LYS A 1 256 ? 0.467 -0.035 -7.697 1.00 13.20 257 LYS A O 1
ATOM 3661 N N . VAL A 1 257 ? 1.709 -1.895 -7.939 1.00 11.06 258 VAL A N 1
ATOM 3662 C CA . VAL A 1 257 ? 2.705 -1.188 -8.746 1.00 11.92 258 VAL A CA 1
ATOM 3663 C C . VAL A 1 257 ? 2.099 -0.759 -10.080 1.00 9.75 258 VAL A C 1
ATOM 3664 O O . VAL A 1 257 ? 2.264 0.390 -10.527 1.00 10.14 258 VAL A O 1
ATOM 3677 N N . ILE A 1 258 ? 1.398 -1.674 -10.747 1.00 9.31 259 ILE A N 1
ATOM 3678 C CA . ILE A 1 258 ? 0.780 -1.330 -12.019 1.00 9.41 259 ILE A CA 1
ATOM 3679 C C . ILE A 1 258 ? -0.210 -0.185 -11.828 1.00 8.53 259 ILE A C 1
ATOM 3680 O O . ILE A 1 258 ? -0.204 0.796 -12.582 1.00 9.54 259 ILE A O 1
ATOM 3696 N N . ASP A 1 259 ? -1.048 -0.272 -10.793 1.00 10.33 260 ASP A N 1
ATOM 3697 C CA . ASP A 1 259 ? -2.098 0.730 -10.617 1.00 12.36 260 ASP A CA 1
ATOM 3698 C C . ASP A 1 259 ? -1.535 2.078 -10.188 1.00 13.26 260 ASP A C 1
ATOM 3699 O O . ASP A 1 259 ? -2.115 3.120 -10.525 1.00 15.20 260 ASP A O 1
ATOM 3708 N N . ASN A 1 260 ? -0.386 2.086 -9.516 1.00 11.68 261 ASN A N 1
ATOM 3709 C CA . ASN A 1 260 ? 0.329 3.320 -9.214 1.00 11.10 261 ASN A CA 1
ATOM 3710 C C . ASN A 1 260 ? 0.926 3.934 -10.469 1.00 10.93 261 ASN A C 1
ATOM 3711 O O . ASN A 1 260 ? 1.384 5.084 -10.436 1.00 14.60 261 ASN A O 1
ATOM 3722 N N . ASN A 1 261 ? 0.924 3.196 -11.556 1.00 9.32 262 ASN A N 1
ATOM 3723 C CA . ASN A 1 261 ? 1.421 3.628 -12.849 1.00 10.02 262 ASN A CA 1
ATOM 3724 C C . ASN A 1 261 ? 0.345 3.500 -13.907 1.00 10.23 262 ASN A C 1
ATOM 3725 O O . ASN A 1 261 ? 0.598 3.081 -15.035 1.00 9.68 262 ASN A O 1
ATOM 3736 N N . ALA A 1 262 ? -0.887 3.829 -13.527 1.00 9.74 263 ALA A N 1
ATOM 3737 C CA . ALA A 1 262 ? -2.032 3.738 -14.414 1.00 8.93 263 ALA A CA 1
ATOM 3738 C C . ALA A 1 262 ? -3.028 4.813 -14.006 1.00 9.41 263 ALA A C 1
ATOM 3739 O O . ALA A 1 262 ? -2.869 5.494 -12.986 1.00 11.65 263 ALA A O 1
ATOM 3746 N N . GLY A 1 263 ? -4.060 4.950 -14.817 1.00 7.83 264 GLY A N 1
ATOM 3747 C CA . GLY A 1 263 ? -5.209 5.760 -14.475 1.00 9.43 264 GLY A CA 1
ATOM 3748 C C . GLY A 1 263 ? -5.015 7.235 -14.799 1.00 8.66 264 GLY A C 1
ATOM 3749 O O . GLY A 1 263 ? -4.179 7.617 -15.611 1.00 8.49 264 GLY A O 1
ATOM 3753 N N . LEU A 1 264 ? -5.803 8.070 -14.129 1.00 8.58 265 LEU A N 1
ATOM 3754 C CA . LEU A 1 264 ? -5.832 9.499 -14.451 1.00 8.09 265 LEU A CA 1
ATOM 3755 C C . LEU A 1 264 ? -4.460 10.157 -14.327 1.00 7.80 265 LEU A C 1
ATOM 3756 O O . LEU A 1 264 ? -4.103 11.013 -15.140 1.00 7.98 265 LEU A O 1
ATOM 3772 N N . ALA A 1 265 ? -3.694 9.801 -13.297 1.00 8.34 266 ALA A N 1
ATOM 3773 C CA . ALA A 1 265 ? -2.368 10.393 -13.145 1.00 7.98 266 ALA A CA 1
ATOM 3774 C C . ALA A 1 265 ? -1.483 10.064 -14.335 1.00 7.75 266 ALA A C 1
ATOM 3775 O O . ALA A 1 265 ? -0.702 10.908 -14.788 1.00 9.01 266 ALA A O 1
ATOM 3782 N N . LEU A 1 266 ? -1.573 8.837 -14.849 1.00 7.15 267 LEU A N 1
ATOM 3783 C CA . LEU A 1 266 ? -0.784 8.491 -16.028 1.00 7.32 267 LEU A CA 1
ATOM 3784 C C . LEU A 1 266 ? -1.293 9.225 -17.261 1.00 6.72 267 LEU A C 1
ATOM 3785 O O . LEU A 1 266 ? -0.503 9.690 -18.080 1.00 6.85 267 LEU A O 1
ATOM 3801 N N . ALA A 1 267 ? -2.610 9.348 -17.402 1.00 6.77 268 ALA A N 1
ATOM 3802 C CA . ALA A 1 267 ? -3.137 10.067 -18.550 1.00 6.69 268 ALA A CA 1
ATOM 3803 C C . ALA A 1 267 ? -2.696 11.521 -18.532 1.00 6.70 268 ALA A C 1
ATOM 3804 O O . ALA A 1 267 ? -2.391 12.087 -19.589 1.00 7.45 268 ALA A O 1
ATOM 3811 N N . LYS A 1 268 ? -2.679 12.146 -17.344 1.00 6.99 269 LYS A N 1
ATOM 3812 C CA . LYS A 1 268 ? -2.238 13.533 -17.228 1.00 7.33 269 LYS A CA 1
ATOM 3813 C C . LYS A 1 268 ? -0.771 13.661 -17.617 1.00 6.90 269 LYS A C 1
ATOM 3814 O O . LYS A 1 268 ? -0.406 14.536 -18.414 1.00 7.32 269 LYS A O 1
ATOM 3833 N N . LEU A 1 269 ? 0.077 12.784 -17.071 1.00 6.86 270 LEU A N 1
ATOM 3834 C CA . LEU A 1 269 ? 1.493 12.784 -17.405 1.00 7.15 270 LEU A CA 1
ATOM 3835 C C . LEU A 1 269 ? 1.689 12.554 -18.898 1.00 7.05 270 LEU A C 1
ATOM 3836 O O . LEU A 1 269 ? 2.474 13.244 -19.550 1.00 7.32 270 LEU A O 1
ATOM 3852 N N . ALA A 1 270 ? 0.973 11.586 -19.462 1.00 6.24 271 ALA A N 1
ATOM 3853 C CA . ALA A 1 270 ? 1.080 11.317 -20.891 1.00 6.00 271 ALA A CA 1
ATOM 3854 C C . ALA A 1 270 ? 0.706 12.541 -21.709 1.00 6.33 271 ALA A C 1
ATOM 3855 O O . ALA A 1 270 ? 1.398 12.882 -22.673 1.00 6.63 271 ALA A O 1
ATOM 3862 N N . GLY A 1 271 ? -0.399 13.208 -21.356 1.00 6.10 272 GLY A N 1
ATOM 3863 C CA . GLY A 1 271 ? -0.787 14.388 -22.104 1.00 6.11 272 GLY A CA 1
ATOM 3864 C C . GLY A 1 271 ? 0.249 15.483 -21.997 1.00 6.18 272 GLY A C 1
ATOM 3865 O O . GLY A 1 271 ? 0.563 16.149 -22.984 1.00 7.01 272 GLY A O 1
ATOM 3869 N N . GLN A 1 272 ? 0.786 15.687 -20.797 1.00 6.41 273 GLN A N 1
ATOM 3870 C CA . GLN A 1 272 ? 1.852 16.669 -20.621 1.00 6.60 273 GLN A CA 1
ATOM 3871 C C . GLN A 1 272 ? 3.053 16.323 -21.487 1.00 6.85 273 GLN A C 1
ATOM 3872 O O . GLN A 1 272 ? 3.638 17.187 -22.145 1.00 6.45 273 GLN A O 1
ATOM 3886 N N . LEU A 1 273 ? 3.430 15.053 -21.499 1.00 6.27 274 LEU A N 1
ATOM 3887 C CA . LEU A 1 273 ? 4.541 14.633 -22.344 1.00 6.75 274 LEU A CA 1
ATOM 3888 C C . LEU A 1 273 ? 4.252 14.912 -23.805 1.00 6.67 274 LEU A C 1
ATOM 3889 O O . LEU A 1 273 ? 5.125 15.393 -24.529 1.00 6.01 274 LEU A O 1
ATOM 3905 N N . TRP A 1 274 ? 3.040 14.574 -24.268 1.00 6.18 275 TRP A N 1
ATOM 3906 C CA . TRP A 1 274 ? 2.741 14.738 -25.688 1.00 6.08 275 TRP A CA 1
ATOM 3907 C C . TRP A 1 274 ? 2.692 16.210 -26.089 1.00 6.15 275 TRP A C 1
ATOM 3908 O O . TRP A 1 274 ? 3.088 16.552 -27.209 1.00 7.14 275 TRP A O 1
ATOM 3929 N N . ASP A 1 275 ? 2.255 17.103 -25.198 1.00 6.54 276 ASP A N 1
ATOM 3930 C CA . ASP A 1 275 ? 2.376 18.524 -25.489 1.00 6.57 276 ASP A CA 1
ATOM 3931 C C . ASP A 1 275 ? 3.843 18.896 -25.656 1.00 7.11 276 ASP A C 1
ATOM 3932 O O . ASP A 1 275 ? 4.221 19.616 -26.587 1.00 7.87 276 ASP A O 1
ATOM 3941 N N . GLY A 1 276 ? 4.689 18.421 -24.748 1.00 6.28 277 GLY A N 1
ATOM 3942 C CA . GLY A 1 276 ? 6.101 18.744 -24.843 1.00 6.52 277 GLY A CA 1
ATOM 3943 C C . GLY A 1 276 ? 6.760 18.175 -26.082 1.00 6.59 277 GLY A C 1
ATOM 3944 O O . GLY A 1 276 ? 7.708 18.767 -26.623 1.00 7.55 277 GLY A O 1
ATOM 3948 N N . PHE A 1 277 ? 6.324 16.991 -26.524 1.00 6.19 278 PHE A N 1
ATOM 3949 C CA . PHE A 1 277 ? 6.981 16.366 -27.663 1.00 6.70 278 PHE A CA 1
ATOM 3950 C C . PHE A 1 277 ? 6.829 17.194 -28.934 1.00 7.84 278 PHE A C 1
ATOM 3951 O O . PHE A 1 277 ? 7.652 17.065 -29.856 1.00 7.93 278 PHE A O 1
ATOM 3968 N N . GLU A 1 278 ? 5.794 18.030 -29.022 1.00 6.46 279 GLU A N 1
ATOM 3969 C CA . GLU A 1 278 ? 5.644 18.871 -30.208 1.00 6.67 279 GLU A CA 1
ATOM 3970 C C . GLU A 1 278 ? 6.817 19.823 -30.384 1.00 7.96 279 GLU A C 1
ATOM 3971 O O . GLU A 1 278 ? 7.138 20.190 -31.519 1.00 7.71 279 GLU A O 1
ATOM 3983 N N . VAL A 1 279 ? 7.419 20.290 -29.289 1.00 7.12 280 VAL A N 1
ATOM 3984 C CA . VAL A 1 279 ? 8.359 21.409 -29.340 1.00 8.11 280 VAL A CA 1
ATOM 3985 C C . VAL A 1 279 ? 9.619 21.043 -30.120 1.00 8.25 280 VAL A C 1
ATOM 3986 O O . VAL A 1 279 ? 9.951 21.741 -31.089 1.00 9.06 280 VAL A O 1
ATOM 3999 N N . PRO A 1 280 ? 10.339 19.971 -29.781 1.00 8.07 281 PRO A N 1
ATOM 4000 C CA . PRO A 1 280 ? 11.561 19.685 -30.542 1.00 7.71 281 PRO A CA 1
ATOM 4001 C C . PRO A 1 280 ? 11.245 19.254 -31.953 1.00 9.16 281 PRO A C 1
ATOM 4002 O O . PRO A 1 280 ? 12.037 19.511 -32.859 1.00 8.55 281 PRO A O 1
ATOM 4013 N N . ALA A 1 281 ? 10.096 18.608 -32.156 1.00 7.50 282 ALA A N 1
ATOM 4014 C CA . ALA A 1 281 ? 9.738 18.122 -33.483 1.00 7.74 282 ALA A CA 1
ATOM 4015 C C . ALA A 1 281 ? 9.398 19.276 -34.407 1.00 8.80 282 ALA A C 1
ATOM 4016 O O . ALA A 1 281 ? 9.792 19.277 -35.577 1.00 8.34 282 ALA A O 1
ATOM 4023 N N A ARG A 1 282 ? 8.668 20.274 -33.901 0.37 7.42 283 ARG A N 1
ATOM 4024 N N B ARG A 1 282 ? 8.669 20.268 -33.897 0.63 7.17 283 ARG A N 1
ATOM 4025 C CA A ARG A 1 282 ? 8.400 21.465 -34.701 0.37 7.51 283 ARG A CA 1
ATOM 4026 C CA B ARG A 1 282 ? 8.402 21.466 -34.685 0.63 7.55 283 ARG A CA 1
ATOM 4027 C C A ARG A 1 282 ? 9.700 22.163 -35.076 0.37 8.74 283 ARG A C 1
ATOM 4028 C C B ARG A 1 282 ? 9.704 22.146 -35.076 0.63 8.63 283 ARG A C 1
ATOM 4029 O O A ARG A 1 282 ? 9.863 22.625 -36.211 0.37 8.15 283 ARG A O 1
ATOM 4030 O O B ARG A 1 282 ? 9.870 22.584 -36.220 0.63 8.04 283 ARG A O 1
ATOM 4071 N N . LYS A 1 283 ? 10.638 22.247 -34.133 1.00 8.71 284 LYS A N 1
ATOM 4072 C CA . LYS A 1 283 ? 11.916 22.878 -34.425 1.00 7.74 284 LYS A CA 1
ATOM 4073 C C . LYS A 1 283 ? 12.657 22.129 -35.526 1.00 7.83 284 LYS A C 1
ATOM 4074 O O . LYS A 1 283 ? 13.172 22.750 -36.455 1.00 8.13 284 LYS A O 1
ATOM 4094 N N . LEU A 1 284 ? 12.692 20.792 -35.466 1.00 7.74 285 LEU A N 1
ATOM 4095 C CA . LEU A 1 284 ? 13.294 20.030 -36.558 1.00 8.37 285 LEU A CA 1
ATOM 4096 C C . LEU A 1 284 ? 12.642 20.357 -37.895 1.00 7.77 285 LEU A C 1
ATOM 4097 O O . LEU A 1 284 ? 13.326 20.471 -38.917 1.00 9.14 285 LEU A O 1
ATOM 4113 N N . ALA A 1 285 ? 11.314 20.469 -37.914 1.00 7.28 286 ALA A N 1
ATOM 4114 C CA . ALA A 1 285 ? 10.612 20.716 -39.169 1.00 7.14 286 ALA A CA 1
ATOM 4115 C C . ALA A 1 285 ? 10.931 22.092 -39.732 1.00 7.97 286 ALA A C 1
ATOM 4116 O O . ALA A 1 285 ? 11.079 22.251 -40.948 1.00 8.74 286 ALA A O 1
ATOM 4123 N N . LEU A 1 286 ? 11.008 23.107 -38.868 1.00 7.92 287 LEU A N 1
ATOM 4124 C CA . LEU A 1 286 ? 11.348 24.439 -39.355 1.00 9.23 287 LEU A CA 1
ATOM 4125 C C . LEU A 1 286 ? 12.821 24.528 -39.728 1.00 8.17 287 LEU A C 1
ATOM 4126 O O . LEU A 1 286 ? 13.166 25.153 -40.734 1.00 11.19 287 LEU A O 1
ATOM 4142 N N . ASP A 1 287 ? 13.703 23.885 -38.960 1.00 9.08 288 ASP A N 1
ATOM 4143 C CA . ASP A 1 287 ? 15.113 23.864 -39.337 1.00 12.18 288 ASP A CA 1
ATOM 4144 C C . ASP A 1 287 ? 15.319 23.203 -40.700 1.00 12.00 288 ASP A C 1
ATOM 4145 O O . ASP A 1 287 ? 16.238 23.573 -41.434 1.00 15.79 288 ASP A O 1
ATOM 4154 N N . ALA A 1 288 ? 14.480 22.225 -41.054 1.00 8.83 289 ALA A N 1
ATOM 4155 C CA . ALA A 1 288 ? 14.557 21.546 -42.344 1.00 10.81 289 ALA A CA 1
ATOM 4156 C C . ALA A 1 288 ? 13.988 22.365 -43.500 1.00 10.43 289 ALA A C 1
ATOM 4157 O O . ALA A 1 288 ? 13.986 21.880 -44.637 1.00 13.09 289 ALA A O 1
ATOM 4164 N N . GLY A 1 289 ? 13.554 23.595 -43.251 1.00 9.60 290 GLY A N 1
ATOM 4165 C CA . GLY A 1 289 ? 13.056 24.454 -44.299 1.00 8.63 290 GLY A CA 1
ATOM 4166 C C . GLY A 1 289 ? 11.551 24.562 -44.379 1.00 10.44 290 GLY A C 1
ATOM 4167 O O . GLY A 1 289 ? 11.041 24.999 -45.420 1.00 9.70 290 GLY A O 1
ATOM 4171 N N . GLY A 1 290 ? 10.841 24.205 -43.338 1.00 7.70 291 GLY A N 1
ATOM 4172 C CA . GLY A 1 290 ? 9.402 24.251 -43.387 1.00 8.42 291 GLY A CA 1
ATOM 4173 C C . GLY A 1 290 ? 8.848 25.639 -43.149 1.00 7.74 291 GLY A C 1
ATOM 4174 O O . GLY A 1 290 ? 9.457 26.513 -42.525 1.00 8.26 291 GLY A O 1
ATOM 4178 N N . THR A 1 291 ? 7.619 25.821 -43.616 1.00 7.09 292 THR A N 1
ATOM 4179 C CA . THR A 1 291 ? 6.791 26.955 -43.248 1.00 6.93 292 THR A CA 1
ATOM 4180 C C . THR A 1 291 ? 5.702 26.480 -42.304 1.00 7.54 292 THR A C 1
ATOM 4181 O O . THR A 1 291 ? 5.277 25.319 -42.352 1.00 7.45 292 THR A O 1
ATOM 4192 N N . ILE A 1 292 ? 5.249 27.389 -41.447 1.00 7.28 293 ILE A N 1
ATOM 4193 C CA . ILE A 1 292 ? 4.153 27.101 -40.539 1.00 6.45 293 ILE A CA 1
ATOM 4194 C C . ILE A 1 292 ? 3.190 28.269 -40.595 1.00 7.04 293 ILE A C 1
ATOM 4195 O O . ILE A 1 292 ? 3.573 29.419 -40.316 1.00 8.05 293 ILE A O 1
ATOM 4211 N N . HIS A 1 293 ? 1.965 27.982 -41.000 1.00 6.64 294 HIS A N 1
ATOM 4212 C CA . HIS A 1 293 ? 0.918 28.965 -41.195 1.00 6.63 294 HIS A CA 1
ATOM 4213 C C . HIS A 1 293 ? -0.206 28.633 -40.224 1.00 6.69 294 HIS A C 1
ATOM 4214 O O . HIS A 1 293 ? -0.586 27.471 -40.084 1.00 8.10 294 HIS A O 1
ATOM 4228 N N . SER A 1 294 ? -0.766 29.646 -39.585 1.00 8.26 295 SER A N 1
ATOM 4229 C CA . SER A 1 294 ? -1.778 29.448 -38.555 1.00 10.19 295 SER A CA 1
ATOM 4230 C C . SER A 1 294 ? -3.086 30.095 -39.001 1.00 10.48 295 SER A C 1
ATOM 4231 O O . SER A 1 294 ? -3.165 31.320 -39.148 1.00 13.09 295 SER A O 1
ATOM 4239 N N . LEU A 1 295 ? -4.111 29.281 -39.234 1.00 7.92 296 LEU A N 1
ATOM 4240 C CA . LEU A 1 295 ? -5.389 29.796 -39.695 1.00 10.38 296 LEU A CA 1
ATOM 4241 C C . LEU A 1 295 ? -6.088 30.604 -38.615 1.00 9.25 296 LEU A C 1
ATOM 4242 O O . LEU A 1 295 ? -6.095 30.243 -37.431 1.00 9.60 296 LEU A O 1
ATOM 4258 N N A SER A 1 296 ? -6.681 31.712 -39.034 0.64 10.70 297 SER A N 1
ATOM 4259 N N B SER A 1 296 ? -6.702 31.698 -39.049 0.36 10.98 297 SER A N 1
ATOM 4260 C CA A SER A 1 296 ? -7.482 32.550 -38.161 0.64 12.86 297 SER A CA 1
ATOM 4261 C CA B SER A 1 296 ? -7.433 32.600 -38.180 0.36 13.22 297 SER A CA 1
ATOM 4262 C C A SER A 1 296 ? -8.614 33.143 -38.990 0.64 12.48 297 SER A C 1
ATOM 4263 C C B SER A 1 296 ? -8.532 33.247 -39.014 0.36 12.33 297 SER A C 1
ATOM 4264 O O A SER A 1 296 ? -8.769 32.841 -40.179 0.64 12.24 297 SER A O 1
ATOM 4265 O O B SER A 1 296 ? -8.594 33.070 -40.234 0.36 13.02 297 SER A O 1
ATOM 4280 N N . GLY A 1 297 ? -9.418 33.981 -38.343 1.00 11.14 298 GLY A N 1
ATOM 4281 C CA . GLY A 1 297 ? -10.405 34.774 -39.062 1.00 9.38 298 GLY A CA 1
ATOM 4282 C C . GLY A 1 297 ? -11.333 33.947 -39.931 1.00 12.78 298 GLY A C 1
ATOM 4283 O O . GLY A 1 297 ? -11.824 32.888 -39.536 1.00 11.70 298 GLY A O 1
ATOM 4288 N N . GLY A 1 298 ? -11.580 34.438 -41.142 1.00 12.67 299 GLY A N 1
ATOM 4289 C CA . GLY A 1 298 ? -12.498 33.806 -42.058 1.00 11.49 299 GLY A CA 1
ATOM 4290 C C . GLY A 1 298 ? -12.153 32.365 -42.401 1.00 11.03 299 GLY A C 1
ATOM 4291 O O . GLY A 1 298 ? -12.996 31.464 -42.343 1.00 10.81 299 GLY A O 1
ATOM 4295 N N . PRO A 1 299 ? -10.908 32.127 -42.808 1.00 10.05 300 PRO A N 1
ATOM 4296 C CA . PRO A 1 299 ? -10.521 30.746 -43.143 1.00 9.93 300 PRO A CA 1
ATOM 4297 C C . PRO A 1 299 ? -10.713 29.781 -41.995 1.00 10.31 300 PRO A C 1
ATOM 4298 O O . PRO A 1 299 ? -11.146 28.640 -42.210 1.00 10.10 300 PRO A O 1
ATOM 4309 N N . LEU A 1 300 ? -10.405 30.200 -40.775 1.00 9.68 301 LEU A N 1
ATOM 4310 C CA . LEU A 1 300 ? -10.616 29.313 -39.638 1.00 9.39 301 LEU A CA 1
ATOM 4311 C C . LEU A 1 300 ? -12.100 29.092 -39.400 1.00 8.67 301 LEU A C 1
ATOM 4312 O O . LEU A 1 300 ? -12.535 27.953 -39.159 1.00 9.86 301 LEU A O 1
ATOM 4328 N N . ALA A 1 301 ? -12.890 30.168 -39.455 1.00 9.67 302 ALA A N 1
ATOM 4329 C CA . ALA A 1 301 ? -14.330 30.044 -39.241 1.00 9.67 302 ALA A CA 1
ATOM 4330 C C . ALA A 1 301 ? -14.968 29.097 -40.250 1.00 8.78 302 ALA A C 1
ATOM 4331 O O . ALA A 1 301 ? -15.884 28.333 -39.916 1.00 10.77 302 ALA A O 1
ATOM 4338 N N . GLU A 1 302 ? -14.498 29.137 -41.492 1.00 10.42 303 GLU A N 1
ATOM 4339 C CA . GLU A 1 302 ? -15.018 28.247 -42.520 1.00 8.75 303 GLU A CA 1
ATOM 4340 C C . GLU A 1 302 ? -14.749 26.783 -42.176 1.00 8.40 303 GLU A C 1
ATOM 4341 O O . GLU A 1 302 ? -15.623 25.919 -42.358 1.00 10.19 303 GLU A O 1
ATOM 4353 N N . MET A 1 303 ? -13.543 26.483 -41.685 1.00 9.72 304 MET A N 1
ATOM 4354 C CA . MET A 1 303 ? -13.249 25.113 -41.267 1.00 9.95 304 MET A CA 1
ATOM 4355 C C . MET A 1 303 ? -14.103 24.701 -40.077 1.00 10.20 304 MET A C 1
ATOM 4356 O O . MET A 1 303 ? -14.598 23.570 -40.039 1.00 10.31 304 MET A O 1
ATOM 4370 N N . LYS A 1 304 ? -14.303 25.590 -39.105 1.00 7.61 305 LYS A N 1
ATOM 4371 C CA . LYS A 1 304 ? -15.115 25.214 -37.951 1.00 7.65 305 LYS A CA 1
ATOM 4372 C C . LYS A 1 304 ? -16.569 24.998 -38.349 1.00 8.22 305 LYS A C 1
ATOM 4373 O O . LYS A 1 304 ? -17.228 24.088 -37.836 1.00 9.58 305 LYS A O 1
ATOM 4392 N N . ALA A 1 305 ? -17.085 25.810 -39.267 1.00 9.29 306 ALA A N 1
ATOM 4393 C CA . ALA A 1 305 ? -18.456 25.612 -39.725 1.00 9.82 306 ALA A CA 1
ATOM 4394 C C . ALA A 1 305 ? -18.606 24.272 -40.427 1.00 8.90 306 ALA A C 1
ATOM 4395 O O . ALA A 1 305 ? -19.578 23.546 -40.192 1.00 10.49 306 ALA A O 1
ATOM 4402 N N . ALA A 1 306 ? -17.623 23.915 -41.269 1.00 9.93 307 ALA A N 1
ATOM 4403 C CA . ALA A 1 306 ? -17.645 22.609 -41.919 1.00 11.55 307 ALA A CA 1
ATOM 4404 C C . ALA A 1 306 ? -17.605 21.497 -40.882 1.00 10.59 307 ALA A C 1
ATOM 4405 O O . ALA A 1 306 ? -18.275 20.468 -41.030 1.00 12.51 307 ALA A O 1
ATOM 4412 N N . GLY A 1 307 ? -16.838 21.697 -39.804 1.00 10.02 308 GLY A N 1
ATOM 4413 C CA . GLY A 1 307 ? -16.754 20.695 -38.752 1.00 10.66 308 GLY A CA 1
ATOM 4414 C C . GLY A 1 307 ? -18.084 20.414 -38.089 1.00 12.41 308 GLY A C 1
ATOM 4415 O O . GLY A 1 307 ? -18.338 19.281 -37.657 1.00 11.11 308 GLY A O 1
ATOM 4419 N N . GLU A 1 308 ? -18.935 21.433 -37.965 1.00 11.08 309 GLU A N 1
ATOM 4420 C CA . GLU A 1 308 ? -20.231 21.235 -37.331 1.00 10.45 309 GLU A CA 1
ATOM 4421 C C . GLU A 1 308 ? -21.051 20.206 -38.081 1.00 9.83 309 GLU A C 1
ATOM 4422 O O . GLU A 1 308 ? -21.846 19.487 -37.467 1.00 10.90 309 GLU A O 1
ATOM 4434 N N . GLY A 1 309 ? -20.857 20.094 -39.398 1.00 10.44 310 GLY A N 1
ATOM 4435 C CA . GLY A 1 309 ? -21.593 19.093 -40.144 1.00 12.46 310 GLY A CA 1
ATOM 4436 C C . GLY A 1 309 ? -21.195 17.696 -39.729 1.00 8.58 310 GLY A C 1
ATOM 4437 O O . GLY A 1 309 ? -22.048 16.824 -39.555 1.00 10.41 310 GLY A O 1
ATOM 4441 N N . LEU A 1 310 ? -19.883 17.464 -39.547 1.00 9.27 311 LEU A N 1
ATOM 4442 C CA . LEU A 1 310 ? -19.430 16.156 -39.110 1.00 11.18 311 LEU A CA 1
ATOM 4443 C C . LEU A 1 310 ? -19.871 15.866 -37.686 1.00 8.06 311 LEU A C 1
ATOM 4444 O O . LEU A 1 310 ? -20.205 14.721 -37.368 1.00 9.09 311 LEU A O 1
ATOM 4460 N N . GLU A 1 311 ? -19.877 16.879 -36.814 1.00 7.45 312 GLU A N 1
ATOM 4461 C CA . GLU A 1 311 ? -20.343 16.665 -35.447 1.00 7.67 312 GLU A CA 1
ATOM 4462 C C . GLU A 1 311 ? -21.797 16.202 -35.452 1.00 7.55 312 GLU A C 1
ATOM 4463 O O . GLU A 1 311 ? -22.157 15.231 -34.777 1.00 9.18 312 GLU A O 1
ATOM 4475 N N . LYS A 1 312 ? -22.641 16.898 -36.223 1.00 8.32 313 LYS A N 1
ATOM 4476 C CA . LYS A 1 312 ? -24.054 16.556 -36.340 1.00 8.78 313 LYS A CA 1
ATOM 4477 C C . LYS A 1 312 ? -24.228 15.131 -36.853 1.00 10.00 313 LYS A C 1
ATOM 4478 O O . LYS A 1 312 ? -25.039 14.355 -36.322 1.00 10.10 313 LYS A O 1
ATOM 4497 N N . ASP A 1 313 ? -23.504 14.778 -37.921 1.00 9.15 314 ASP A N 1
ATOM 4498 C CA . ASP A 1 313 ? -23.645 13.447 -38.485 1.00 9.23 314 ASP A CA 1
ATOM 4499 C C . ASP A 1 313 ? -23.089 12.391 -37.547 1.00 9.44 314 ASP A C 1
ATOM 4500 O O . ASP A 1 313 ? -23.606 11.266 -37.508 1.00 9.83 314 ASP A O 1
ATOM 4509 N N . TRP A 1 314 ? -22.026 12.714 -36.805 1.00 8.17 315 TRP A N 1
ATOM 4510 C CA . TRP A 1 314 ? -21.509 11.762 -35.829 1.00 7.67 315 TRP A CA 1
ATOM 4511 C C . TRP A 1 314 ? -22.541 11.461 -34.754 1.00 7.73 315 TRP A C 1
ATOM 4512 O O . TRP A 1 314 ? -22.758 10.295 -34.395 1.00 7.88 315 TRP A O 1
ATOM 4533 N N . ILE A 1 315 ? -23.200 12.492 -34.234 1.00 8.11 316 ILE A N 1
ATOM 4534 C CA . ILE A 1 315 ? -24.212 12.286 -33.205 1.00 8.86 316 ILE A CA 1
ATOM 4535 C C . ILE A 1 315 ? -25.289 11.338 -33.710 1.00 8.59 316 ILE A C 1
ATOM 4536 O O . ILE A 1 315 ? -25.667 10.379 -33.028 1.00 8.72 316 ILE A O 1
ATOM 4552 N N . LYS A 1 316 ? -25.759 11.551 -34.936 1.00 9.02 317 LYS A N 1
ATOM 4553 C CA . LYS A 1 316 ? -26.749 10.637 -35.504 1.00 9.74 317 LYS A CA 1
ATOM 4554 C C . LYS A 1 316 ? -26.193 9.216 -35.617 1.00 9.54 317 LYS A C 1
ATOM 4555 O O . LYS A 1 316 ? -26.892 8.248 -35.312 1.00 9.88 317 LYS A O 1
ATOM 4574 N N A SER A 1 317 ? -24.943 9.080 -36.065 0.24 9.50 318 SER A N 1
ATOM 4575 N N B SER A 1 317 ? -24.938 9.073 -36.064 0.76 9.18 318 SER A N 1
ATOM 4576 C CA A SER A 1 317 ? -24.339 7.758 -36.212 0.24 10.08 318 SER A CA 1
ATOM 4577 C CA B SER A 1 317 ? -24.318 7.750 -36.215 0.76 9.33 318 SER A CA 1
ATOM 4578 C C A SER A 1 317 ? -24.199 7.063 -34.864 0.24 10.16 318 SER A C 1
ATOM 4579 C C B SER A 1 317 ? -24.130 7.053 -34.874 0.76 8.97 318 SER A C 1
ATOM 4580 O O A SER A 1 317 ? -24.372 5.839 -34.762 0.24 9.34 318 SER A O 1
ATOM 4581 O O B SER A 1 317 ? -24.216 5.814 -34.795 0.76 10.73 318 SER A O 1
ATOM 4596 N N . ALA A 1 318 ? -23.889 7.827 -33.814 1.00 8.88 319 ALA A N 1
ATOM 4597 C CA . ALA A 1 318 ? -23.801 7.248 -32.478 1.00 8.47 319 ALA A CA 1
ATOM 4598 C C . ALA A 1 318 ? -25.168 6.784 -32.008 1.00 8.81 319 ALA A C 1
ATOM 4599 O O . ALA A 1 318 ? -25.307 5.675 -31.480 1.00 9.84 319 ALA A O 1
ATOM 4607 N N . ASN A 1 319 ? -26.197 7.599 -32.231 1.00 9.02 320 ASN A N 1
ATOM 4608 C CA . ASN A 1 319 ? -27.564 7.188 -31.946 1.00 9.61 320 ASN A CA 1
ATOM 4609 C C . ASN A 1 319 ? -27.875 5.859 -32.620 1.00 10.10 320 ASN A C 1
ATOM 4610 O O . ASN A 1 319 ? -28.464 4.955 -32.007 1.00 10.98 320 ASN A O 1
ATOM 4621 N N . ASP A 1 320 ? -27.511 5.738 -33.902 1.00 10.06 321 ASP A N 1
ATOM 4622 C CA . ASP A 1 320 ? -27.809 4.539 -34.661 1.00 10.69 321 ASP A CA 1
ATOM 4623 C C . ASP A 1 320 ? -27.094 3.322 -34.102 1.00 12.74 321 ASP A C 1
ATOM 4624 O O . ASP A 1 320 ? -27.551 2.196 -34.322 1.00 14.03 321 ASP A O 1
ATOM 4633 N N . ARG A 1 321 ? -26.010 3.522 -33.363 1.00 10.80 322 ARG A N 1
ATOM 4634 C CA . ARG A 1 321 ? -25.255 2.448 -32.744 1.00 11.31 322 ARG A CA 1
ATOM 4635 C C . ARG A 1 321 ? -25.619 2.265 -31.274 1.00 17.41 322 ARG A C 1
ATOM 4636 O O . ARG A 1 321 ? -24.886 1.616 -30.526 1.00 14.00 322 ARG A O 1
ATOM 4657 N N . GLY A 1 322 ? -26.753 2.802 -30.845 1.00 15.82 323 GLY A N 1
ATOM 4658 C CA . GLY A 1 322 ? -27.205 2.593 -29.484 1.00 16.04 323 GLY A CA 1
ATOM 4659 C C . GLY A 1 322 ? -26.615 3.499 -28.439 1.00 14.42 323 GLY A C 1
ATOM 4660 O O . GLY A 1 322 ? -26.747 3.205 -27.248 1.00 14.68 323 GLY A O 1
ATOM 4664 N N . LEU A 1 323 ? -25.971 4.592 -28.829 1.00 13.11 324 LEU A N 1
ATOM 4665 C CA . LEU A 1 323 ? -25.365 5.517 -27.892 1.00 11.81 324 LEU A CA 1
ATOM 4666 C C . LEU A 1 323 ? -26.131 6.826 -27.910 1.00 11.45 324 LEU A C 1
ATOM 4667 O O . LEU A 1 323 ? -26.756 7.171 -28.910 1.00 11.89 324 LEU A O 1
ATOM 4683 N N . ASP A 1 324 ? -26.056 7.557 -26.804 1.00 10.83 325 ASP A N 1
ATOM 4684 C CA . ASP A 1 324 ? -26.636 8.897 -26.723 1.00 10.55 325 ASP A CA 1
ATOM 4685 C C . ASP A 1 324 ? -25.570 9.863 -27.233 1.00 9.42 325 ASP A C 1
ATOM 4686 O O . ASP A 1 324 ? -24.753 10.409 -26.473 1.00 8.63 325 ASP A O 1
ATOM 4695 N N . GLY A 1 325 ? -25.584 10.088 -28.548 1.00 9.55 326 GLY A N 1
ATOM 4696 C CA . GLY A 1 325 ? -24.518 10.861 -29.166 1.00 8.77 326 GLY A CA 1
ATOM 4697 C C . GLY A 1 325 ? -24.415 12.262 -28.603 1.00 8.21 326 GLY A C 1
ATOM 4698 O O . GLY A 1 325 ? -23.314 12.758 -28.345 1.00 7.54 326 GLY A O 1
ATOM 4702 N N . ALA A 1 326 ? -25.550 12.931 -28.433 1.00 9.03 327 ALA A N 1
ATOM 4703 C CA . ALA A 1 326 ? -25.528 14.297 -27.900 1.00 9.00 327 ALA A CA 1
ATOM 4704 C C . ALA A 1 326 ? -24.943 14.330 -26.493 1.00 8.53 327 ALA A C 1
ATOM 4705 O O . ALA A 1 326 ? -24.164 15.228 -26.148 1.00 8.66 327 ALA A O 1
ATOM 4712 N N . MET A 1 327 ? -25.307 13.361 -25.663 1.00 9.50 328 MET A N 1
ATOM 4713 C CA . MET A 1 327 ? -24.804 13.344 -24.301 1.00 8.53 328 MET A CA 1
ATOM 4714 C C . MET A 1 327 ? -23.303 13.102 -24.300 1.00 7.24 328 MET A C 1
ATOM 4715 O O . MET A 1 327 ? -22.572 13.732 -23.533 1.00 8.93 328 MET A O 1
ATOM 4729 N N . LEU A 1 328 ? -22.820 12.220 -25.178 1.00 8.69 329 LEU A N 1
ATOM 4730 C CA . LEU A 1 328 ? -21.387 11.930 -25.201 1.00 9.40 329 LEU A CA 1
ATOM 4731 C C . LEU A 1 328 ? -20.581 13.139 -25.651 1.00 8.95 329 LEU A C 1
ATOM 4732 O O . LEU A 1 328 ? -19.518 13.423 -25.081 1.00 8.74 329 LEU A O 1
ATOM 4748 N N . VAL A 1 329 ? -21.053 13.853 -26.680 1.00 7.96 330 VAL A N 1
ATOM 4749 C CA . VAL A 1 329 ? -20.335 15.035 -27.153 1.00 7.50 330 VAL A CA 1
ATOM 4750 C C . VAL A 1 329 ? -20.292 16.097 -26.066 1.00 9.77 330 VAL A C 1
ATOM 4751 O O . VAL A 1 329 ? -19.241 16.696 -25.809 1.00 8.61 330 VAL A O 1
ATOM 4764 N N . LYS A 1 330 ? -21.420 16.330 -25.397 1.00 7.59 331 LYS A N 1
ATOM 4765 C CA . LYS A 1 330 ? -21.447 17.287 -24.290 1.00 7.53 331 LYS A CA 1
ATOM 4766 C C . LYS A 1 330 ? -20.481 16.873 -23.193 1.00 9.16 331 LYS A C 1
ATOM 4767 O O . LYS A 1 330 ? -19.734 17.702 -22.663 1.00 7.80 331 LYS A O 1
ATOM 4786 N N . THR A 1 331 ? -20.500 15.592 -22.818 1.00 8.11 332 THR A N 1
ATOM 4787 C CA . THR A 1 331 ? -19.614 15.106 -21.763 1.00 8.09 332 THR A CA 1
ATOM 4788 C C . THR A 1 331 ? -18.156 15.322 -22.148 1.00 8.92 332 THR A C 1
ATOM 4789 O O . THR A 1 331 ? -17.350 15.825 -21.354 1.00 10.07 332 THR A O 1
ATOM 4800 N N . ALA A 1 332 ? -17.804 14.951 -23.374 1.00 6.11 333 ALA A N 1
ATOM 4801 C CA . ALA A 1 332 ? -16.436 15.148 -23.834 1.00 7.26 333 ALA A CA 1
ATOM 4802 C C . ALA A 1 332 ? -16.039 16.621 -23.763 1.00 6.74 333 ALA A C 1
ATOM 4803 O O . ALA A 1 332 ? -14.970 16.955 -23.251 1.00 8.08 333 ALA A O 1
ATOM 4810 N N A LYS A 1 333 ? -16.880 17.517 -24.287 0.61 6.72 334 LYS A N 1
ATOM 4811 N N B LYS A 1 333 ? -16.879 17.514 -24.288 0.39 6.60 334 LYS A N 1
ATOM 4812 C CA A LYS A 1 333 ? -16.563 18.944 -24.257 0.61 6.17 334 LYS A CA 1
ATOM 4813 C CA B LYS A 1 333 ? -16.553 18.936 -24.253 0.39 6.62 334 LYS A CA 1
ATOM 4814 C C A LYS A 1 333 ? -16.416 19.442 -22.827 0.61 8.21 334 LYS A C 1
ATOM 4815 C C B LYS A 1 333 ? -16.404 19.428 -22.822 0.39 7.59 334 LYS A C 1
ATOM 4816 O O A LYS A 1 333 ? -15.504 20.226 -22.521 0.61 6.89 334 LYS A O 1
ATOM 4817 O O B LYS A 1 333 ? -15.468 20.174 -22.506 0.39 8.77 334 LYS A O 1
ATOM 4854 N N . ASP A 1 334 ? -17.333 19.044 -21.945 1.00 7.50 335 ASP A N 1
ATOM 4855 C CA . ASP A 1 334 ? -17.264 19.508 -20.565 1.00 7.13 335 ASP A CA 1
ATOM 4856 C C . ASP A 1 334 ? -16.011 18.985 -19.870 1.00 7.62 335 ASP A C 1
ATOM 4857 O O . ASP A 1 334 ? -15.409 19.697 -19.069 1.00 7.60 335 ASP A O 1
ATOM 4867 N N . LEU A 1 335 ? -15.618 17.737 -20.130 1.00 9.16 336 LEU A N 1
ATOM 4868 C CA . LEU A 1 335 ? -14.424 17.191 -19.471 1.00 7.79 336 LEU A CA 1
ATOM 4869 C C . LEU A 1 335 ? -13.166 17.876 -19.972 1.00 8.05 336 LEU A C 1
ATOM 4870 O O . LEU A 1 335 ? -12.245 18.141 -19.191 1.00 9.42 336 LEU A O 1
ATOM 4886 N N . ILE A 1 336 ? -13.108 18.186 -21.269 1.00 6.83 337 ILE A N 1
ATOM 4887 C CA . ILE A 1 336 ? -11.961 18.911 -21.802 1.00 7.52 337 ILE A CA 1
ATOM 4888 C C . ILE A 1 336 ? -11.827 20.262 -21.111 1.00 8.05 337 ILE A C 1
ATOM 4889 O O . ILE A 1 336 ? -10.738 20.655 -20.684 1.00 8.79 337 ILE A O 1
ATOM 4905 N N . SER A 1 337 ? -12.935 20.988 -20.969 1.00 8.06 338 SER A N 1
ATOM 4906 C CA . SER A 1 337 ? -12.822 22.297 -20.332 1.00 8.99 338 SER A CA 1
ATOM 4907 C C . SER A 1 337 ? -12.535 22.169 -18.839 1.00 9.50 338 SER A C 1
ATOM 4908 O O . SER A 1 337 ? -11.797 22.989 -18.283 1.00 10.49 338 SER A O 1
ATOM 4916 N N . LYS A 1 338 ? -13.041 21.118 -18.195 1.00 9.03 339 LYS A N 1
ATOM 4917 C CA . LYS A 1 338 ? -12.767 20.904 -16.777 1.00 9.67 339 LYS A CA 1
ATOM 4918 C C . LYS A 1 338 ? -11.272 20.806 -16.529 1.00 10.26 339 LYS A C 1
ATOM 4919 O O . LYS A 1 338 ? -10.757 21.370 -15.560 1.00 11.31 339 LYS A O 1
ATOM 4938 N N . TYR A 1 339 ? -10.565 20.112 -17.406 1.00 9.78 340 TYR A N 1
ATOM 4939 C CA . TYR A 1 339 ? -9.147 19.872 -17.230 1.00 10.46 340 TYR A CA 1
ATOM 4940 C C . TYR A 1 339 ? -8.265 20.919 -17.895 1.00 11.18 340 TYR A C 1
ATOM 4941 O O . TYR A 1 339 ? -7.044 20.824 -17.803 1.00 11.99 340 TYR A O 1
ATOM 4959 N N . ASP A 1 340 ? -8.845 21.937 -18.520 1.00 11.15 341 ASP A N 1
ATOM 4960 C CA . ASP A 1 340 ? -8.087 22.929 -19.280 1.00 12.47 341 ASP A CA 1
ATOM 4961 C C . ASP A 1 340 ? -7.574 24.013 -18.340 1.00 19.46 341 ASP A C 1
ATOM 4962 O O . ASP A 1 340 ? -8.136 25.103 -18.215 1.00 26.73 341 ASP A O 1
ATOM 4971 N N . LYS A 1 341 ? -6.450 23.722 -17.710 1.00 35.47 342 LYS A N 1
ATOM 4972 C CA . LYS A 1 341 ? -5.860 24.657 -16.770 1.00 39.85 342 LYS A CA 1
ATOM 4973 C C . LYS A 1 341 ? -4.340 24.674 -16.866 1.00 47.90 342 LYS A C 1
ATOM 4974 O O . LYS A 1 341 ? -3.784 24.297 -17.898 1.00 51.79 342 LYS A O 1
ATOM 4994 N N . SER B 1 22 ? 25.865 -15.047 33.829 1.00 42.70 23 SER B N 1
ATOM 4995 C CA . SER B 1 22 ? 25.374 -14.492 32.571 1.00 43.79 23 SER B CA 1
ATOM 4996 C C . SER B 1 22 ? 26.164 -15.045 31.383 1.00 42.60 23 SER B C 1
ATOM 4997 O O . SER B 1 22 ? 27.180 -15.721 31.561 1.00 45.88 23 SER B O 1
ATOM 5004 N N . MET B 1 23 ? 25.688 -14.744 30.175 1.00 29.60 24 MET B N 1
ATOM 5005 C CA . MET B 1 23 ? 26.097 -15.448 28.968 1.00 22.12 24 MET B CA 1
ATOM 5006 C C . MET B 1 23 ? 26.138 -14.467 27.801 1.00 20.86 24 MET B C 1
ATOM 5007 O O . MET B 1 23 ? 25.263 -13.607 27.676 1.00 18.06 24 MET B O 1
ATOM 5021 N N . GLU B 1 24 ? 27.150 -14.599 26.943 1.00 14.40 25 GLU B N 1
ATOM 5022 C CA . GLU B 1 24 ? 27.288 -13.727 25.785 1.00 15.15 25 GLU B CA 1
ATOM 5023 C C . GLU B 1 24 ? 26.195 -14.032 24.764 1.00 13.94 25 GLU B C 1
ATOM 5024 O O . GLU B 1 24 ? 25.695 -15.155 24.681 1.00 14.91 25 GLU B O 1
ATOM 5036 N N . VAL B 1 25 ? 25.797 -13.002 24.022 1.00 12.03 26 VAL B N 1
ATOM 5037 C CA . VAL B 1 25 ? 24.835 -13.132 22.930 1.00 10.00 26 VAL B CA 1
ATOM 5038 C C . VAL B 1 25 ? 25.293 -12.288 21.755 1.00 10.92 26 VAL B C 1
ATOM 5039 O O . VAL B 1 25 ? 25.655 -11.116 21.917 1.00 12.44 26 VAL B O 1
ATOM 5052 N N . VAL B 1 26 ? 25.310 -12.886 20.577 1.00 8.90 27 VAL B N 1
ATOM 5053 C CA . VAL B 1 26 ? 25.666 -12.192 19.348 1.00 9.33 27 VAL B CA 1
ATOM 5054 C C . VAL B 1 26 ? 24.389 -11.815 18.615 1.00 8.08 27 VAL B C 1
ATOM 5055 O O . VAL B 1 26 ? 23.538 -12.678 18.350 1.00 10.44 27 VAL B O 1
ATOM 5068 N N . LEU B 1 27 ? 24.268 -10.547 18.248 1.00 7.38 28 LEU B N 1
ATOM 5069 C CA . LEU B 1 27 ? 23.103 -10.051 17.523 1.00 7.94 28 LEU B CA 1
ATOM 5070 C C . LEU B 1 27 ? 23.557 -9.532 16.170 1.00 9.28 28 LEU B C 1
ATOM 5071 O O . LEU B 1 27 ? 24.500 -8.729 16.086 1.00 8.67 28 LEU B O 1
ATOM 5087 N N . LYS B 1 28 ? 22.914 -10.012 15.110 1.00 6.93 29 LYS B N 1
ATOM 5088 C CA . LYS B 1 28 ? 23.275 -9.624 13.753 1.00 6.18 29 LYS B CA 1
ATOM 5089 C C . LYS B 1 28 ? 22.464 -8.400 13.342 1.00 5.84 29 LYS B C 1
ATOM 5090 O O . LYS B 1 28 ? 21.239 -8.475 13.246 1.00 6.79 29 LYS B O 1
ATOM 5109 N N . PHE B 1 29 ? 23.146 -7.289 13.094 1.00 6.19 30 PHE B N 1
ATOM 5110 C CA . PHE B 1 29 ? 22.534 -6.069 12.578 1.00 5.88 30 PHE B CA 1
ATOM 5111 C C . PHE B 1 29 ? 22.748 -5.978 11.071 1.00 5.90 30 PHE B C 1
ATOM 5112 O O . PHE B 1 29 ? 23.874 -6.147 10.588 1.00 6.39 30 PHE B O 1
ATOM 5129 N N . HIS B 1 30 ? 21.685 -5.651 10.344 1.00 6.60 31 HIS B N 1
ATOM 5130 C CA . HIS B 1 30 ? 21.733 -5.563 8.890 1.00 4.90 31 HIS B CA 1
ATOM 5131 C C . HIS B 1 30 ? 21.132 -4.244 8.439 1.00 5.57 31 HIS B C 1
ATOM 5132 O O . HIS B 1 30 ? 20.087 -3.823 8.948 1.00 5.44 31 HIS B O 1
ATOM 5146 N N . SER B 1 31 ? 21.760 -3.605 7.449 1.00 5.25 32 SER B N 1
ATOM 5147 C CA . SER B 1 31 ? 21.176 -2.405 6.867 1.00 5.81 32 SER B CA 1
ATOM 5148 C C . SER B 1 31 ? 21.783 -2.185 5.490 1.00 8.31 32 SER B C 1
ATOM 5149 O O . SER B 1 31 ? 22.728 -2.860 5.088 1.00 6.88 32 SER B O 1
ATOM 5157 N N . PHE B 1 32 ? 21.272 -1.169 4.796 1.00 6.13 33 PHE B N 1
ATOM 5158 C CA . PHE B 1 32 ? 21.635 -0.935 3.407 1.00 5.32 33 PHE B CA 1
ATOM 5159 C C . PHE B 1 32 ? 22.695 0.139 3.154 1.00 7.32 33 PHE B C 1
ATOM 5160 O O . PHE B 1 32 ? 23.447 -0.012 2.186 1.00 6.74 33 PHE B O 1
ATOM 5177 N N . PRO B 1 33 ? 22.821 1.220 3.923 1.00 8.20 34 PRO B N 1
ATOM 5178 C CA . PRO B 1 33 ? 23.869 2.197 3.590 1.00 6.95 34 PRO B CA 1
ATOM 5179 C C . PRO B 1 33 ? 25.248 1.588 3.753 1.00 5.76 34 PRO B C 1
ATOM 5180 O O . PRO B 1 33 ? 25.429 0.620 4.514 1.00 6.60 34 PRO B O 1
ATOM 5191 N N . PRO B 1 34 ? 26.249 2.124 3.063 1.00 6.17 35 PRO B N 1
ATOM 5192 C CA . PRO B 1 34 ? 27.613 1.630 3.236 1.00 8.09 35 PRO B CA 1
ATOM 5193 C C . PRO B 1 34 ? 28.126 1.940 4.634 1.00 8.84 35 PRO B C 1
ATOM 5194 O O . PRO B 1 34 ? 27.579 2.756 5.386 1.00 7.55 35 PRO B O 1
ATOM 5205 N N . MET B 1 35 ? 29.226 1.273 4.973 1.00 6.27 36 MET B N 1
ATOM 5206 C CA . MET B 1 35 ? 29.796 1.358 6.315 1.00 9.54 36 MET B CA 1
ATOM 5207 C C . MET B 1 35 ? 29.988 2.786 6.818 1.00 8.64 36 MET B C 1
ATOM 5208 O O . MET B 1 35 ? 29.632 3.064 7.973 1.00 9.29 36 MET B O 1
ATOM 5222 N N . PRO B 1 36 ? 30.555 3.724 6.050 1.00 7.75 37 PRO B N 1
ATOM 5223 C CA . PRO B 1 36 ? 30.794 5.062 6.594 1.00 8.97 37 PRO B CA 1
ATOM 5224 C C . PRO B 1 36 ? 29.571 5.947 6.683 1.00 7.75 37 PRO B C 1
ATOM 5225 O O . PRO B 1 36 ? 29.682 7.054 7.216 1.00 9.39 37 PRO B O 1
ATOM 5236 N N . ALA B 1 37 ? 28.418 5.515 6.193 1.00 5.53 38 ALA B N 1
ATOM 5237 C CA . ALA B 1 37 ? 27.227 6.345 6.248 1.00 6.02 38 ALA B CA 1
ATOM 5238 C C . ALA B 1 37 ? 26.874 6.627 7.696 1.00 5.28 38 ALA B C 1
ATOM 5239 O O . ALA B 1 37 ? 27.104 5.818 8.593 1.00 6.53 38 ALA B O 1
ATOM 5246 N N . ASN B 1 38 ? 26.209 7.752 7.915 1.00 5.34 39 ASN B N 1
ATOM 5247 C CA . ASN B 1 38 ? 25.925 8.181 9.278 1.00 5.73 39 ASN B CA 1
ATOM 5248 C C . ASN B 1 38 ? 25.152 7.133 10.061 1.00 5.60 39 ASN B C 1
ATOM 5249 O O . ASN B 1 38 ? 25.428 6.897 11.253 1.00 6.07 39 ASN B O 1
ATOM 5260 N N . SER B 1 39 ? 24.158 6.513 9.431 1.00 6.03 40 SER B N 1
ATOM 5261 C CA . SER B 1 39 ? 23.309 5.575 10.152 1.00 5.78 40 SER B CA 1
ATOM 5262 C C . SER B 1 39 ? 24.126 4.434 10.743 1.00 7.27 40 SER B C 1
ATOM 5263 O O . SER B 1 39 ? 23.822 3.960 11.837 1.00 6.01 40 SER B O 1
ATOM 5271 N N . ASN B 1 40 ? 25.167 3.986 10.049 1.00 6.75 41 ASN B N 1
ATOM 5272 C CA . ASN B 1 40 ? 26.046 2.956 10.594 1.00 7.04 41 ASN B CA 1
ATOM 5273 C C . ASN B 1 40 ? 27.127 3.569 11.491 1.00 6.21 41 ASN B C 1
ATOM 5274 O O . ASN B 1 40 ? 27.186 3.286 12.690 1.00 8.21 41 ASN B O 1
ATOM 5285 N N . ALA B 1 41 ? 27.965 4.441 10.943 1.00 7.25 42 ALA B N 1
ATOM 5286 C CA . ALA B 1 41 ? 29.170 4.860 11.654 1.00 8.58 42 ALA B CA 1
ATOM 5287 C C . ALA B 1 41 ? 28.875 5.762 12.848 1.00 8.34 42 ALA B C 1
ATOM 5288 O O . ALA B 1 41 ? 29.614 5.737 13.830 1.00 9.16 42 ALA B O 1
ATOM 5295 N N A LYS B 1 42 ? 27.813 6.562 12.783 0.63 5.83 43 LYS B N 1
ATOM 5296 N N B LYS B 1 42 ? 27.821 6.567 12.777 0.37 5.93 43 LYS B N 1
ATOM 5297 C CA A LYS B 1 42 ? 27.538 7.563 13.804 0.63 6.12 43 LYS B CA 1
ATOM 5298 C CA B LYS B 1 42 ? 27.550 7.558 13.805 0.37 6.66 43 LYS B CA 1
ATOM 5299 C C A LYS B 1 42 ? 26.233 7.326 14.540 0.63 6.73 43 LYS B C 1
ATOM 5300 C C B LYS B 1 42 ? 26.273 7.297 14.580 0.37 6.62 43 LYS B C 1
ATOM 5301 O O A LYS B 1 42 ? 25.832 8.169 15.343 0.63 8.02 43 LYS B O 1
ATOM 5302 O O B LYS B 1 42 ? 25.940 8.086 15.469 0.37 7.08 43 LYS B O 1
ATOM 5339 N N . PHE B 1 43 ? 25.566 6.207 14.298 1.00 6.62 44 PHE B N 1
ATOM 5340 C CA . PHE B 1 43 ? 24.377 5.878 15.062 1.00 6.27 44 PHE B CA 1
ATOM 5341 C C . PHE B 1 43 ? 24.459 4.441 15.556 1.00 5.37 44 PHE B C 1
ATOM 5342 O O . PHE B 1 43 ? 24.612 4.191 16.755 1.00 7.65 44 PHE B O 1
ATOM 5360 N N . VAL B 1 44 ? 24.382 3.474 14.655 1.00 5.77 45 VAL B N 1
ATOM 5361 C CA . VAL B 1 44 ? 24.359 2.085 15.112 1.00 5.73 45 VAL B CA 1
ATOM 5362 C C . VAL B 1 44 ? 25.672 1.695 15.782 1.00 7.00 45 VAL B C 1
ATOM 5363 O O . VAL B 1 44 ? 25.672 0.960 16.779 1.00 7.93 45 VAL B O 1
ATOM 5376 N N . LYS B 1 45 ? 26.805 2.172 15.285 1.00 7.01 46 LYS B N 1
ATOM 5377 C CA . LYS B 1 45 ? 28.073 1.778 15.900 1.00 7.00 46 LYS B CA 1
ATOM 5378 C C . LYS B 1 45 ? 28.163 2.274 17.331 1.00 8.52 46 LYS B C 1
ATOM 5379 O O . LYS B 1 45 ? 28.390 1.458 18.244 1.00 8.52 46 LYS B O 1
ATOM 5398 N N . PRO B 1 46 ? 27.949 3.552 17.619 1.00 7.28 47 PRO B N 1
ATOM 5399 C CA . PRO B 1 46 ? 28.000 3.971 19.028 1.00 8.56 47 PRO B CA 1
ATOM 5400 C C . PRO B 1 46 ? 26.884 3.383 19.875 1.00 9.60 47 PRO B C 1
ATOM 5401 O O . PRO B 1 46 ? 27.101 3.104 21.067 1.00 9.26 47 PRO B O 1
ATOM 5412 N N . TRP B 1 47 ? 25.690 3.156 19.306 1.00 9.22 48 TRP B N 1
ATOM 5413 C CA . TRP B 1 47 ? 24.644 2.436 20.023 1.00 7.74 48 TRP B CA 1
ATOM 5414 C C . TRP B 1 47 ? 25.156 1.072 20.449 1.00 8.15 48 TRP B C 1
ATOM 5415 O O . TRP B 1 47 ? 25.006 0.654 21.608 1.00 8.92 48 TRP B O 1
ATOM 5436 N N A SER B 1 48 ? 25.783 0.355 19.522 0.46 7.49 49 SER B N 1
ATOM 5437 N N B SER B 1 48 ? 25.778 0.358 19.517 0.54 7.58 49 SER B N 1
ATOM 5438 C CA A SER B 1 48 ? 26.264 -0.982 19.838 0.46 8.38 49 SER B CA 1
ATOM 5439 C CA B SER B 1 48 ? 26.274 -0.976 19.819 0.54 8.44 49 SER B CA 1
ATOM 5440 C C A SER B 1 48 ? 27.359 -0.939 20.893 0.46 7.95 49 SER B C 1
ATOM 5441 C C B SER B 1 48 ? 27.343 -0.928 20.900 0.54 7.56 49 SER B C 1
ATOM 5442 O O A SER B 1 48 ? 27.452 -1.843 21.728 0.46 8.54 49 SER B O 1
ATOM 5443 O O B SER B 1 48 ? 27.407 -1.811 21.760 0.54 8.12 49 SER B O 1
ATOM 5458 N N . GLU B 1 49 ? 28.190 0.102 20.872 1.00 7.96 50 GLU B N 1
ATOM 5459 C CA . GLU B 1 49 ? 29.212 0.266 21.903 1.00 8.90 50 GLU B CA 1
ATOM 5460 C C . GLU B 1 49 ? 28.595 0.473 23.282 1.00 8.72 50 GLU B C 1
ATOM 5461 O O . GLU B 1 49 ? 29.100 -0.039 24.284 1.00 9.38 50 GLU B O 1
ATOM 5474 N N . LYS B 1 50 ? 27.496 1.215 23.354 1.00 8.25 51 LYS B N 1
ATOM 5475 C CA . LYS B 1 50 ? 26.853 1.453 24.638 1.00 11.08 51 LYS B CA 1
ATOM 5476 C C . LYS B 1 50 ? 26.192 0.179 25.145 1.00 8.85 51 LYS B C 1
ATOM 5477 O O . LYS B 1 50 ? 26.282 -0.141 26.341 1.00 9.58 51 LYS B O 1
ATOM 5496 N N . VAL B 1 51 ? 25.568 -0.579 24.236 1.00 8.32 52 VAL B N 1
ATOM 5497 C CA . VAL B 1 51 ? 24.949 -1.853 24.592 1.00 10.79 52 VAL B CA 1
ATOM 5498 C C . VAL B 1 51 ? 26.001 -2.835 25.087 1.00 8.67 52 VAL B C 1
ATOM 5499 O O . VAL B 1 51 ? 25.783 -3.554 26.067 1.00 10.45 52 VAL B O 1
ATOM 5512 N N . LEU B 1 52 ? 27.171 -2.849 24.441 1.00 9.39 53 LEU B N 1
ATOM 5513 C CA . LEU B 1 52 ? 28.264 -3.702 24.881 1.00 11.00 53 LEU B CA 1
ATOM 5514 C C . LEU B 1 52 ? 28.724 -3.300 26.274 1.00 12.10 53 LEU B C 1
ATOM 5515 O O . LEU B 1 52 ? 28.794 -4.127 27.181 1.00 11.27 53 LEU B O 1
ATOM 5531 N N . ALA B 1 53 ? 29.022 -2.016 26.464 1.00 10.25 54 ALA B N 1
ATOM 5532 C CA . ALA B 1 53 ? 29.550 -1.573 27.746 1.00 15.10 54 ALA B CA 1
ATOM 5533 C C . ALA B 1 53 ? 28.561 -1.832 28.874 1.00 12.45 54 ALA B C 1
ATOM 5534 O O . ALA B 1 53 ? 28.952 -2.294 29.948 1.00 13.09 54 ALA B O 1
ATOM 5541 N N . GLU B 1 54 ? 27.282 -1.544 28.655 1.00 11.65 55 GLU B N 1
ATOM 5542 C CA . GLU B 1 54 ? 26.285 -1.639 29.720 1.00 12.81 55 GLU B CA 1
ATOM 5543 C C . GLU B 1 54 ? 25.913 -3.086 30.024 1.00 13.54 55 GLU B C 1
ATOM 5544 O O . GLU B 1 54 ? 25.367 -3.370 31.102 1.00 14.20 55 GLU B O 1
ATOM 5556 N N . SER B 1 55 ? 26.208 -4.009 29.117 1.00 12.94 56 SER B N 1
ATOM 5557 C CA . SER B 1 55 ? 26.009 -5.427 29.368 1.00 14.13 56 SER B CA 1
ATOM 5558 C C . SER B 1 55 ? 27.295 -6.138 29.772 1.00 12.71 56 SER B C 1
ATOM 5559 O O . SER B 1 55 ? 27.367 -7.368 29.685 1.00 12.56 56 SER B O 1
ATOM 5567 N N . ASN B 1 56 ? 28.316 -5.394 30.187 1.00 14.94 57 ASN B N 1
ATOM 5568 C CA . ASN B 1 56 ? 29.555 -5.995 30.680 1.00 16.63 57 ASN B CA 1
ATOM 5569 C C . ASN B 1 56 ? 30.208 -6.853 29.604 1.00 13.54 57 ASN B C 1
ATOM 5570 O O . ASN B 1 56 ? 30.792 -7.909 29.878 1.00 14.99 57 ASN B O 1
ATOM 5581 N N . GLY B 1 57 ? 30.092 -6.393 28.367 1.00 13.47 58 GLY B N 1
ATOM 5582 C CA . GLY B 1 57 ? 30.723 -7.057 27.257 1.00 14.30 58 GLY B CA 1
ATOM 5583 C C . GLY B 1 57 ? 29.955 -8.231 26.705 1.00 14.15 58 GLY B C 1
ATOM 5584 O O . GLY B 1 57 ? 30.476 -8.926 25.828 1.00 15.01 58 GLY B O 1
ATOM 5588 N N . GLU B 1 58 ? 28.717 -8.451 27.157 1.00 11.89 59 GLU B N 1
ATOM 5589 C CA . GLU B 1 58 ? 27.995 -9.676 26.844 1.00 11.04 59 GLU B CA 1
ATOM 5590 C C . GLU B 1 58 ? 27.137 -9.578 25.592 1.00 12.74 59 GLU B C 1
ATOM 5591 O O . GLU B 1 58 ? 27.013 -10.567 24.867 1.00 12.89 59 GLU B O 1
ATOM 5603 N N . ILE B 1 59 ? 26.523 -8.430 25.319 1.00 10.21 60 ILE B N 1
ATOM 5604 C CA . ILE B 1 59 ? 25.676 -8.277 24.143 1.00 10.65 60 ILE B CA 1
ATOM 5605 C C . ILE B 1 59 ? 26.542 -7.680 23.046 1.00 9.56 60 ILE B C 1
ATOM 5606 O O . ILE B 1 59 ? 26.926 -6.511 23.125 1.00 10.22 60 ILE B O 1
ATOM 5622 N N . LYS B 1 60 ? 26.833 -8.482 22.029 1.00 10.42 61 LYS B N 1
ATOM 5623 C CA . LYS B 1 60 ? 27.751 -8.136 20.942 1.00 8.43 61 LYS B CA 1
ATOM 5624 C C . LYS B 1 60 ? 26.968 -7.980 19.644 1.00 9.74 61 LYS B C 1
ATOM 5625 O O . LYS B 1 60 ? 26.493 -8.963 19.064 1.00 10.80 61 LYS B O 1
ATOM 5644 N N . VAL B 1 61 ? 26.854 -6.772 19.169 1.00 10.63 62 VAL B N 1
ATOM 5645 C CA . VAL B 1 61 ? 26.175 -6.486 17.913 1.00 9.81 62 VAL B CA 1
ATOM 5646 C C . VAL B 1 61 ? 27.220 -6.500 16.809 1.00 11.97 62 VAL B C 1
ATOM 5647 O O . VAL B 1 61 ? 28.244 -5.803 16.906 1.00 15.80 62 VAL B O 1
ATOM 5660 N N . GLU B 1 62 ? 26.993 -7.320 15.789 1.00 9.47 63 GLU B N 1
ATOM 5661 C CA . GLU B 1 62 ? 27.835 -7.380 14.599 1.00 9.08 63 GLU B CA 1
ATOM 5662 C C . GLU B 1 62 ? 27.127 -6.613 13.493 1.00 9.08 63 GLU B C 1
ATOM 5663 O O . GLU B 1 62 ? 25.966 -6.880 13.198 1.00 8.83 63 GLU B O 1
ATOM 5675 N N . ILE B 1 63 ? 27.815 -5.655 12.896 1.00 8.12 64 ILE B N 1
ATOM 5676 C CA . ILE B 1 63 ? 27.207 -4.687 11.992 1.00 6.81 64 ILE B CA 1
ATOM 5677 C C . ILE B 1 63 ? 27.505 -5.073 10.546 1.00 6.11 64 ILE B C 1
ATOM 5678 O O . ILE B 1 63 ? 28.672 -5.087 10.124 1.00 7.40 64 ILE B O 1
ATOM 5694 N N . TYR B 1 64 ? 26.454 -5.351 9.778 1.00 6.43 65 TYR B N 1
ATOM 5695 C CA . TYR B 1 64 ? 26.576 -5.715 8.366 1.00 6.08 65 TYR B CA 1
ATOM 5696 C C . TYR B 1 64 ? 25.943 -4.642 7.496 1.00 6.80 65 TYR B C 1
ATOM 5697 O O . TYR B 1 64 ? 24.717 -4.624 7.337 1.00 6.77 65 TYR B O 1
ATOM 5715 N N . PRO B 1 65 ? 26.721 -3.692 6.978 1.00 6.24 66 PRO B N 1
ATOM 5716 C CA . PRO B 1 65 ? 26.176 -2.617 6.138 1.00 7.47 66 PRO B CA 1
ATOM 5717 C C . PRO B 1 65 ? 26.034 -3.099 4.704 1.00 6.28 66 PRO B C 1
ATOM 5718 O O . PRO B 1 65 ? 26.401 -4.230 4.380 1.00 7.60 66 PRO B O 1
ATOM 5729 N N . ALA B 1 66 ? 25.512 -2.216 3.843 1.00 6.27 67 ALA B N 1
ATOM 5730 C CA . ALA B 1 66 ? 25.524 -2.444 2.393 1.00 7.53 67 ALA B CA 1
ATOM 5731 C C . ALA B 1 66 ? 24.882 -3.788 2.011 1.00 7.03 67 ALA B C 1
ATOM 5732 O O . ALA B 1 66 ? 25.303 -4.446 1.064 1.00 7.96 67 ALA B O 1
ATOM 5739 N N . MET B 1 67 ? 23.840 -4.189 2.748 1.00 6.26 68 MET B N 1
ATOM 5740 C CA . MET B 1 67 ? 23.134 -5.460 2.526 1.00 6.51 68 MET B CA 1
ATOM 5741 C C . MET B 1 67 ? 24.081 -6.650 2.475 1.00 6.46 68 MET B C 1
ATOM 5742 O O . MET B 1 67 ? 23.892 -7.578 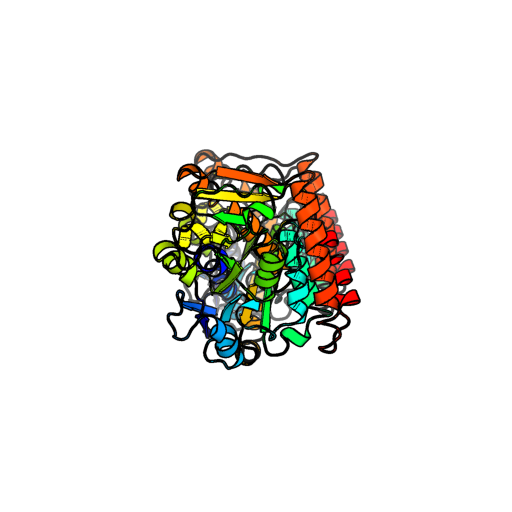1.685 1.00 6.69 68 MET B O 1
ATOM 5756 N N . GLN B 1 68 ? 25.112 -6.633 3.327 1.00 6.93 69 GLN B N 1
ATOM 5757 C CA . GLN B 1 68 ? 26.145 -7.665 3.317 1.00 8.40 69 GLN B CA 1
ATOM 5758 C C . GLN B 1 68 ? 25.662 -9.045 3.742 1.00 6.70 69 GLN B C 1
ATOM 5759 O O . GLN B 1 68 ? 26.460 -9.986 3.673 1.00 7.53 69 GLN B O 1
ATOM 5773 N N . LEU B 1 69 ? 24.427 -9.193 4.216 1.00 6.30 70 LEU B N 1
ATOM 5774 C CA . LEU B 1 69 ? 23.858 -10.502 4.532 1.00 6.54 70 LEU B CA 1
ATOM 5775 C C . LEU B 1 69 ? 22.842 -10.949 3.493 1.00 7.64 70 LEU B C 1
ATOM 5776 O O . LEU B 1 69 ? 22.181 -11.983 3.679 1.00 6.97 70 LEU B O 1
ATOM 5792 N N . GLY B 1 70 ? 22.701 -10.183 2.421 1.00 7.59 71 GLY B N 1
ATOM 5793 C CA . GLY B 1 70 ? 21.900 -10.535 1.268 1.00 6.88 71 GLY B CA 1
ATOM 5794 C C . GLY B 1 70 ? 20.585 -9.782 1.217 1.00 7.00 71 GLY B C 1
ATOM 5795 O O . GLY B 1 70 ? 20.029 -9.359 2.234 1.00 7.15 71 GLY B O 1
ATOM 5799 N N . GLY B 1 71 ? 20.065 -9.637 0.013 1.00 10.44 72 GLY B N 1
ATOM 5800 C CA . GLY B 1 71 ? 18.756 -9.048 -0.198 1.00 8.51 72 GLY B CA 1
ATOM 5801 C C . GLY B 1 71 ? 18.832 -7.597 -0.616 1.00 8.86 72 GLY B C 1
ATOM 5802 O O . GLY B 1 71 ? 19.897 -6.993 -0.740 1.00 9.10 72 GLY B O 1
ATOM 5806 N N . LYS B 1 72 ? 17.653 -7.035 -0.829 1.00 9.18 73 LYS B N 1
ATOM 5807 C CA . LYS B 1 72 ? 17.482 -5.643 -1.204 1.00 8.39 73 LYS B CA 1
ATOM 5808 C C . LYS B 1 72 ? 16.856 -4.869 -0.052 1.00 7.73 73 LYS B C 1
ATOM 5809 O O . LYS B 1 72 ? 16.226 -5.460 0.822 1.00 6.94 73 LYS B O 1
ATOM 5828 N N . PRO B 1 73 ? 16.989 -3.546 -0.020 1.00 8.34 74 PRO B N 1
ATOM 5829 C CA . PRO B 1 73 ? 16.589 -2.781 1.174 1.00 7.28 74 PRO B CA 1
ATOM 5830 C C . PRO B 1 73 ? 15.148 -3.002 1.613 1.00 7.24 74 PRO B C 1
ATOM 5831 O O . PRO B 1 73 ? 14.881 -3.050 2.828 1.00 7.42 74 PRO B O 1
ATOM 5842 N N . PRO B 1 74 ? 14.181 -3.131 0.706 1.00 6.50 75 PRO B N 1
ATOM 5843 C CA . PRO B 1 74 ? 12.811 -3.371 1.187 1.00 6.65 75 PRO B CA 1
ATOM 5844 C C . PRO B 1 74 ? 12.678 -4.652 2.003 1.00 8.68 75 PRO B C 1
ATOM 5845 O O . PRO B 1 74 ? 11.721 -4.791 2.782 1.00 8.86 75 PRO B O 1
ATOM 5856 N N . GLN B 1 75 ? 13.598 -5.605 1.842 1.00 6.46 76 GLN B N 1
ATOM 5857 C CA . GLN B 1 75 ? 13.491 -6.873 2.549 1.00 6.80 76 GLN B CA 1
ATOM 5858 C C . GLN B 1 75 ? 13.947 -6.788 4.000 1.00 5.50 76 GLN B C 1
ATOM 5859 O O . GLN B 1 75 ? 13.756 -7.747 4.757 1.00 6.83 76 GLN B O 1
ATOM 5873 N N . LEU B 1 76 ? 14.552 -5.678 4.421 1.00 5.87 77 LEU B N 1
ATOM 5874 C CA . LEU B 1 76 ? 15.057 -5.599 5.789 1.00 5.95 77 LEU B CA 1
ATOM 5875 C C . LEU B 1 76 ? 13.954 -5.822 6.816 1.00 5.01 77 LEU B C 1
ATOM 5876 O O . LEU B 1 76 ? 14.176 -6.496 7.829 1.00 5.99 77 LEU B O 1
ATOM 5892 N N . VAL B 1 77 ? 12.757 -5.267 6.590 1.00 6.30 78 VAL B N 1
ATOM 5893 C CA . VAL B 1 77 ? 11.691 -5.466 7.575 1.00 6.50 78 VAL B CA 1
ATOM 5894 C C . VAL B 1 77 ? 11.294 -6.940 7.661 1.00 6.25 78 VAL B C 1
ATOM 5895 O O . VAL B 1 77 ? 11.005 -7.447 8.747 1.00 7.09 78 VAL B O 1
ATOM 5908 N N . ASP B 1 78 ? 11.273 -7.648 6.528 1.00 6.27 79 ASP B N 1
ATOM 5909 C CA . ASP B 1 78 ? 10.947 -9.070 6.559 1.00 7.47 79 ASP B CA 1
ATOM 5910 C C . ASP B 1 78 ? 12.032 -9.851 7.267 1.00 6.22 79 ASP B C 1
ATOM 5911 O O . ASP B 1 78 ? 11.756 -10.786 8.030 1.00 7.54 79 ASP B O 1
ATOM 5920 N N . GLN B 1 79 ? 13.283 -9.501 7.002 1.00 5.84 80 GLN B N 1
ATOM 5921 C CA . GLN B 1 79 ? 14.384 -10.231 7.614 1.00 5.77 80 GLN B CA 1
ATOM 5922 C C . GLN B 1 79 ? 14.340 -10.109 9.129 1.00 5.72 80 GLN B C 1
ATOM 5923 O O . GLN B 1 79 ? 14.525 -11.097 9.853 1.00 5.98 80 GLN B O 1
ATOM 5937 N N . VAL B 1 80 ? 14.095 -8.904 9.637 1.00 6.07 81 VAL B N 1
ATOM 5938 C CA . VAL B 1 80 ? 14.060 -8.726 11.086 1.00 6.49 81 VAL B CA 1
ATOM 5939 C C . VAL B 1 80 ? 12.799 -9.348 11.684 1.00 7.26 81 VAL B C 1
ATOM 5940 O O . VAL B 1 80 ? 12.843 -9.932 12.778 1.00 7.39 81 VAL B O 1
ATOM 5953 N N . ARG B 1 81 ? 11.653 -9.238 10.991 1.00 6.17 82 ARG B N 1
ATOM 5954 C CA . ARG B 1 81 ? 10.419 -9.817 11.509 1.00 7.61 82 ARG B CA 1
ATOM 5955 C C . ARG B 1 81 ? 10.566 -11.315 11.672 1.00 9.34 82 ARG B C 1
ATOM 5956 O O . ARG B 1 81 ? 10.073 -11.900 12.654 1.00 9.24 82 ARG B O 1
ATOM 5977 N N . ASP B 1 82 ? 11.205 -11.958 10.701 1.00 8.09 83 ASP B N 1
ATOM 5978 C CA . ASP B 1 82 ? 11.238 -13.411 10.611 1.00 8.92 83 ASP B CA 1
ATOM 5979 C C . ASP B 1 82 ? 12.454 -14.015 11.283 1.00 8.80 83 ASP B C 1
ATOM 5980 O O . ASP B 1 82 ? 12.532 -15.247 11.379 1.00 11.62 83 ASP B O 1
ATOM 5989 N N . GLY B 1 83 ? 13.373 -13.192 11.773 1.00 7.35 84 GLY B N 1
ATOM 5990 C CA . GLY B 1 83 ? 14.545 -13.700 12.450 1.00 8.58 84 GLY B CA 1
ATOM 5991 C C . GLY B 1 83 ? 15.689 -14.088 11.554 1.00 7.66 84 GLY B C 1
ATOM 5992 O O . GLY B 1 83 ? 16.611 -14.776 12.016 1.00 8.94 84 GLY B O 1
ATOM 5996 N N . VAL B 1 84 ? 15.673 -13.661 10.295 1.00 7.20 85 VAL B N 1
ATOM 5997 C CA . VAL B 1 84 ? 16.835 -13.863 9.436 1.00 6.35 85 VAL B CA 1
ATOM 5998 C C . VAL B 1 84 ? 18.032 -13.119 10.002 1.00 6.61 85 VAL B C 1
ATOM 5999 O O . VAL B 1 84 ? 19.171 -13.601 9.965 1.00 6.64 85 VAL B O 1
ATOM 6012 N N . VAL B 1 85 ? 17.782 -11.908 10.502 1.00 6.23 86 VAL B N 1
ATOM 6013 C CA . VAL B 1 85 ? 18.739 -11.086 11.223 1.00 5.50 86 VAL B CA 1
ATOM 6014 C C . VAL B 1 85 ? 18.054 -10.643 12.511 1.00 6.26 86 VAL B C 1
ATOM 6015 O O . VAL B 1 85 ? 16.844 -10.800 12.681 1.00 6.13 86 VAL B O 1
ATOM 6028 N N . ASP B 1 86 ? 18.820 -10.028 13.405 1.00 5.75 87 ASP B N 1
ATOM 6029 C CA . ASP B 1 86 ? 18.303 -9.671 14.724 1.00 6.67 87 ASP B CA 1
ATOM 6030 C C . ASP B 1 86 ? 17.912 -8.212 14.860 1.00 5.51 87 ASP B C 1
ATOM 6031 O O . ASP B 1 86 ? 17.001 -7.898 15.630 1.00 6.16 87 ASP B O 1
ATOM 6040 N N . ILE B 1 87 ? 18.565 -7.314 14.146 1.00 5.31 88 ILE B N 1
ATOM 6041 C CA . ILE B 1 87 ? 18.315 -5.877 14.232 1.00 5.78 88 ILE B CA 1
ATOM 6042 C C . ILE B 1 87 ? 18.480 -5.307 12.832 1.00 5.54 88 ILE B C 1
ATOM 6043 O O . ILE B 1 87 ? 19.399 -5.702 12.107 1.00 5.64 88 ILE B O 1
ATOM 6059 N N . VAL B 1 88 ? 17.634 -4.333 12.474 1.00 6.26 89 VAL B N 1
ATOM 6060 C CA . VAL B 1 88 ? 17.790 -3.592 11.223 1.00 4.65 89 VAL B CA 1
ATOM 6061 C C . VAL B 1 88 ? 17.547 -2.111 11.457 1.00 4.67 89 VAL B C 1
ATOM 6062 O O . VAL B 1 88 ? 16.862 -1.710 12.393 1.00 5.15 89 VAL B O 1
ATOM 6075 N N . TRP B 1 89 ? 18.092 -1.317 10.542 1.00 5.37 90 TRP B N 1
ATOM 6076 C CA . TRP B 1 89 ? 17.755 0.093 10.380 1.00 5.51 90 TRP B CA 1
ATOM 6077 C C . TRP B 1 89 ? 17.322 0.258 8.933 1.00 4.70 90 TRP B C 1
ATOM 6078 O O . TRP B 1 89 ? 18.024 -0.209 8.024 1.00 5.43 90 TRP B O 1
ATOM 6099 N N . THR B 1 90 ? 16.151 0.862 8.728 1.00 5.17 91 THR B N 1
ATOM 6100 C CA . THR B 1 90 ? 15.618 0.946 7.377 1.00 4.57 91 THR B CA 1
ATOM 6101 C C . THR B 1 90 ? 14.628 2.100 7.289 1.00 5.19 91 THR B C 1
ATOM 6102 O O . THR B 1 90 ? 14.367 2.797 8.268 1.00 5.28 91 THR B O 1
ATOM 6113 N N . VAL B 1 91 ? 14.119 2.316 6.080 1.00 5.47 92 VAL B N 1
ATOM 6114 C CA . VAL B 1 91 ? 13.111 3.328 5.789 1.00 4.88 92 VAL B CA 1
ATOM 6115 C C . VAL B 1 91 ? 11.771 2.604 5.724 1.00 5.64 92 VAL B C 1
ATOM 6116 O O . VAL B 1 91 ? 11.591 1.698 4.903 1.00 5.87 92 VAL B O 1
ATOM 6129 N N . ALA B 1 92 ? 10.826 3.014 6.574 1.00 5.17 93 ALA B N 1
ATOM 6130 C CA . ALA B 1 92 ? 9.531 2.343 6.656 1.00 5.46 93 ALA B CA 1
ATOM 6131 C C . ALA B 1 92 ? 8.873 2.239 5.286 1.00 5.61 93 ALA B C 1
ATOM 6132 O O . ALA B 1 92 ? 8.362 1.183 4.913 1.00 7.09 93 ALA B O 1
ATOM 6139 N N . GLY B 1 93 ? 8.864 3.337 4.528 1.00 5.68 94 GLY B N 1
ATOM 6140 C CA . GLY B 1 93 ? 8.156 3.399 3.272 1.00 5.98 94 GLY B CA 1
ATOM 6141 C C . GLY B 1 93 ? 8.800 2.678 2.123 1.00 5.95 94 GLY B C 1
ATOM 6142 O O . GLY B 1 93 ? 8.214 2.660 1.035 1.00 6.79 94 GLY B O 1
ATOM 6146 N N . TYR B 1 94 ? 9.985 2.090 2.315 1.00 5.64 95 TYR B N 1
ATOM 6147 C CA . TYR B 1 94 ? 10.524 1.220 1.270 1.00 5.73 95 TYR B CA 1
ATOM 6148 C C . TYR B 1 94 ? 9.632 0.012 1.014 1.00 6.40 95 TYR B C 1
ATOM 6149 O O . TYR B 1 94 ? 9.747 -0.609 -0.048 1.00 8.31 95 TYR B O 1
ATOM 6167 N N . THR B 1 95 ? 8.727 -0.299 1.942 1.00 6.75 96 THR B N 1
ATOM 6168 C CA . THR B 1 95 ? 7.714 -1.338 1.773 1.00 7.08 96 THR B CA 1
ATOM 6169 C C . THR B 1 95 ? 6.386 -0.597 1.825 1.00 7.02 96 THR B C 1
ATOM 6170 O O . THR B 1 95 ? 5.857 -0.339 2.921 1.00 7.39 96 THR B O 1
ATOM 6181 N N . PRO B 1 96 ? 5.848 -0.182 0.674 1.00 7.76 97 PRO B N 1
ATOM 6182 C CA . PRO B 1 96 ? 4.646 0.666 0.661 1.00 8.58 97 PRO B CA 1
ATOM 6183 C C . PRO B 1 96 ? 3.465 0.002 1.334 1.00 9.64 97 PRO B C 1
ATOM 6184 O O . PRO B 1 96 ? 3.195 -1.172 1.115 1.00 11.92 97 PRO B O 1
ATOM 6195 N N . GLY B 1 97 ? 2.775 0.780 2.167 1.00 11.14 98 GLY B N 1
ATOM 6196 C CA . GLY B 1 97 ? 1.540 0.350 2.801 1.00 14.05 98 GLY B CA 1
ATOM 6197 C C . GLY B 1 97 ? 1.707 -0.530 4.021 1.00 10.58 98 GLY B C 1
ATOM 6198 O O . GLY B 1 97 ? 0.715 -0.822 4.698 1.00 11.61 98 GLY B O 1
ATOM 6202 N N . ARG B 1 98 ? 2.924 -0.964 4.329 1.00 9.42 99 ARG B N 1
ATOM 6203 C CA . ARG B 1 98 ? 3.109 -1.898 5.422 1.00 7.68 99 ARG B CA 1
ATOM 6204 C C . ARG B 1 98 ? 2.943 -1.235 6.782 1.00 7.62 99 ARG B C 1
ATOM 6205 O O . ARG B 1 98 ? 2.533 -1.895 7.745 1.00 9.73 99 ARG B O 1
ATOM 6226 N N . PHE B 1 99 ? 3.291 0.047 6.891 1.00 6.33 100 PHE B N 1
ATOM 6227 C CA . PHE B 1 99 ? 3.229 0.796 8.141 1.00 6.20 100 PHE B CA 1
ATOM 6228 C C . PHE B 1 99 ? 2.388 2.033 7.865 1.00 8.93 100 PHE B C 1
ATOM 6229 O O . PHE B 1 99 ? 2.899 3.162 7.781 1.00 8.04 100 PHE B O 1
ATOM 6246 N N . PRO B 1 100 ? 1.077 1.853 7.716 1.00 6.88 101 PRO B N 1
ATOM 6247 C CA . PRO B 1 100 ? 0.249 2.942 7.189 1.00 7.27 101 PRO B CA 1
ATOM 6248 C C . PRO B 1 100 ? 0.143 4.122 8.125 1.00 6.22 101 PRO B C 1
ATOM 6249 O O . PRO B 1 100 ? -0.002 5.254 7.658 1.00 7.12 101 PRO B O 1
ATOM 6260 N N . HIS B 1 101 ? 0.168 3.918 9.441 1.00 6.15 102 HIS B N 1
ATOM 6261 C CA . HIS B 1 101 ? 0.060 5.066 10.336 1.00 6.47 102 HIS B CA 1
ATOM 6262 C C . HIS B 1 101 ? 1.218 6.028 10.123 1.00 5.84 102 HIS B C 1
ATOM 6263 O O . HIS B 1 101 ? 1.062 7.255 10.252 1.00 5.87 102 HIS B O 1
ATOM 6277 N N . LEU B 1 102 ? 2.400 5.492 9.828 1.00 5.73 103 LEU B N 1
ATOM 6278 C CA . LEU B 1 102 ? 3.585 6.337 9.775 1.00 7.57 103 LEU B CA 1
ATOM 6279 C C . LEU B 1 102 ? 3.570 7.280 8.585 1.00 8.10 103 LEU B C 1
ATOM 6280 O O . LEU B 1 102 ? 4.298 8.286 8.590 1.00 7.15 103 LEU B O 1
ATOM 6296 N N . GLU B 1 103 ? 2.738 6.995 7.587 1.00 6.67 104 GLU B N 1
ATOM 6297 C CA . GLU B 1 103 ? 2.612 7.858 6.417 1.00 6.13 104 GLU B CA 1
ATOM 6298 C C . GLU B 1 103 ? 2.181 9.261 6.791 1.00 6.63 104 GLU B C 1
ATOM 6299 O O . GLU B 1 103 ? 2.495 10.205 6.062 1.00 7.74 104 GLU B O 1
ATOM 6311 N N . ALA B 1 104 ? 1.441 9.426 7.890 1.00 6.84 105 ALA B N 1
ATOM 6312 C CA . ALA B 1 104 ? 0.994 10.760 8.276 1.00 6.76 105 ALA B CA 1
ATOM 6313 C C . ALA B 1 104 ? 2.173 11.697 8.474 1.00 7.07 105 ALA B C 1
ATOM 6314 O O . ALA B 1 104 ? 2.058 12.904 8.221 1.00 7.36 105 ALA B O 1
ATOM 6321 N N . PHE B 1 105 ? 3.314 11.165 8.906 1.00 6.07 106 PHE B N 1
ATOM 6322 C CA . PHE B 1 105 ? 4.473 12.002 9.183 1.00 6.82 106 PHE B CA 1
ATOM 6323 C C . PHE B 1 105 ? 5.226 12.370 7.923 1.00 6.97 106 PHE B C 1
ATOM 6324 O O . PHE B 1 105 ? 6.176 13.161 7.995 1.00 8.36 106 PHE B O 1
ATOM 6341 N N . GLU B 1 106 ? 4.849 11.808 6.787 1.00 6.96 107 GLU B N 1
ATOM 6342 C CA . GLU B 1 106 ? 5.491 12.070 5.515 1.00 7.63 107 GLU B CA 1
ATOM 6343 C C . GLU B 1 106 ? 4.803 13.180 4.742 1.00 8.13 107 GLU B C 1
ATOM 6344 O O . GLU B 1 106 ? 5.251 13.501 3.642 1.00 8.50 107 GLU B O 1
ATOM 6356 N N . LEU B 1 107 ? 3.732 13.774 5.291 1.00 7.08 108 LEU B N 1
ATOM 6357 C CA . LEU B 1 107 ? 2.940 14.736 4.542 1.00 7.14 108 LEU B CA 1
ATOM 6358 C C . LEU B 1 107 ? 3.689 16.062 4.380 1.00 7.29 108 LEU B C 1
ATOM 6359 O O . LEU B 1 107 ? 4.620 16.371 5.135 1.00 7.42 108 LEU B O 1
ATOM 6375 N N . PRO B 1 108 ? 3.348 16.839 3.348 1.00 9.65 109 PRO B N 1
ATOM 6376 C CA . PRO B 1 108 ? 4.152 18.030 3.053 1.00 8.00 109 PRO B CA 1
ATOM 6377 C C . PRO B 1 108 ? 4.086 19.022 4.205 1.00 8.26 109 PRO B C 1
ATOM 6378 O O . PRO B 1 108 ? 3.031 19.249 4.792 1.00 8.41 109 PRO B O 1
ATOM 6389 N N . PHE B 1 109 ? 5.234 19.588 4.545 1.00 7.67 110 PHE B N 1
ATOM 6390 C CA . PHE B 1 109 ? 5.342 20.630 5.560 1.00 8.99 110 PHE B CA 1
ATOM 6391 C C . PHE B 1 109 ? 4.935 20.155 6.949 1.00 8.39 110 PHE B C 1
ATOM 6392 O O . PHE B 1 109 ? 4.688 20.959 7.840 1.00 9.77 110 PHE B O 1
ATOM 6409 N N A MET B 1 110 ? 4.915 18.831 7.162 0.74 8.90 111 MET B N 1
ATOM 6410 N N B MET B 1 110 ? 4.920 18.836 7.164 0.26 8.71 111 MET B N 1
ATOM 6411 C CA A MET B 1 110 ? 4.677 18.267 8.478 0.74 7.42 111 MET B CA 1
ATOM 6412 C CA B MET B 1 110 ? 4.685 18.272 8.485 0.26 7.86 111 MET B CA 1
ATOM 6413 C C A MET B 1 110 ? 5.866 18.437 9.420 0.74 9.04 111 MET B C 1
ATOM 6414 C C B MET B 1 110 ? 5.873 18.475 9.420 0.26 8.73 111 MET B C 1
ATOM 6415 O O A MET B 1 110 ? 5.657 18.713 10.607 0.74 9.31 111 MET B O 1
ATOM 6416 O O B MET B 1 110 ? 5.670 18.811 10.593 0.26 9.27 111 MET B O 1
ATOM 6443 N N . PRO B 1 111 ? 7.117 18.268 8.978 1.00 7.25 112 PRO B N 1
ATOM 6444 C CA . PRO B 1 111 ? 8.198 18.116 9.964 1.00 8.20 112 PRO B CA 1
ATOM 6445 C C . PRO B 1 111 ? 8.848 19.408 10.433 1.00 7.28 112 PRO B C 1
ATOM 6446 O O . PRO B 1 111 ? 9.029 20.359 9.677 1.00 7.32 112 PRO B O 1
ATOM 6457 N N . ALA B 1 112 ? 9.224 19.406 11.712 1.00 7.00 113 ALA B N 1
ATOM 6458 C CA . ALA B 1 112 ? 10.124 20.409 12.265 1.00 7.34 113 ALA B CA 1
ATOM 6459 C C . ALA B 1 112 ? 11.520 19.803 12.243 1.00 7.54 113 ALA B C 1
ATOM 6460 O O . ALA B 1 112 ? 11.825 18.998 11.355 1.00 7.56 113 ALA B O 1
ATOM 6467 N N . SER B 1 113 ? 12.366 20.137 13.210 1.00 7.61 114 SER B N 1
ATOM 6468 C CA . SER B 1 113 ? 13.657 19.478 13.292 1.00 8.16 114 SER B CA 1
ATOM 6469 C C . SER B 1 113 ? 13.471 17.967 13.423 1.00 7.84 114 SER B C 1
ATOM 6470 O O . SER B 1 113 ? 12.431 17.480 13.852 1.00 7.22 114 SER B O 1
ATOM 6478 N N . ALA B 1 114 ? 14.509 17.219 13.058 1.00 7.94 115 ALA B N 1
ATOM 6479 C CA . ALA B 1 114 ? 14.463 15.788 13.309 1.00 6.31 115 ALA B CA 1
ATOM 6480 C C . ALA B 1 114 ? 14.342 15.492 14.795 1.00 6.87 115 ALA B C 1
ATOM 6481 O O . ALA B 1 114 ? 13.679 14.527 15.182 1.00 6.99 115 ALA B O 1
ATOM 6488 N N . GLU B 1 115 ? 14.943 16.313 15.645 1.00 7.73 116 GLU B N 1
ATOM 6489 C CA . GLU B 1 115 ? 14.845 16.087 17.081 1.00 6.93 116 GLU B CA 1
ATOM 6490 C C . GLU B 1 115 ? 13.394 16.135 17.538 1.00 6.87 116 GLU B C 1
ATOM 6491 O O . GLU B 1 115 ? 12.936 15.246 18.265 1.00 8.11 116 GLU B O 1
ATOM 6503 N N . ALA B 1 116 ? 12.655 17.170 17.127 1.00 6.91 117 ALA B N 1
ATOM 6504 C CA . ALA B 1 116 ? 11.270 17.293 17.554 1.00 7.04 117 ALA B CA 1
ATOM 6505 C C . ALA B 1 116 ? 10.410 16.237 16.889 1.00 6.65 117 ALA B C 1
ATOM 6506 O O . ALA B 1 116 ? 9.559 15.623 17.530 1.00 7.75 117 ALA B O 1
ATOM 6513 N N . THR B 1 117 ? 10.609 16.036 15.596 1.00 7.00 118 THR B N 1
ATOM 6514 C CA . THR B 1 117 ? 9.732 15.174 14.829 1.00 6.99 118 THR B CA 1
ATOM 6515 C C . THR B 1 117 ? 9.952 13.712 15.194 1.00 7.06 118 THR B C 1
ATOM 6516 O O . THR B 1 117 ? 9.009 12.916 15.143 1.00 7.47 118 THR B O 1
ATOM 6527 N N . SER B 1 118 ? 11.185 13.348 15.562 1.00 5.85 119 SER B N 1
ATOM 6528 C CA . SER B 1 118 ? 11.490 11.975 15.965 1.00 5.89 119 SER B CA 1
ATOM 6529 C C . SER B 1 118 ? 10.850 11.643 17.302 1.00 6.97 119 SER B C 1
ATOM 6530 O O . SER B 1 118 ? 10.332 10.536 17.489 1.00 7.21 119 SER B O 1
ATOM 6538 N N . GLN B 1 119 ? 10.856 12.589 18.240 1.00 6.34 120 GLN B N 1
ATOM 6539 C CA . GLN B 1 119 ? 10.140 12.358 19.489 1.00 6.60 120 GLN B CA 1
ATOM 6540 C C . GLN B 1 119 ? 8.654 12.193 19.228 1.00 6.30 120 GLN B C 1
ATOM 6541 O O . GLN B 1 119 ? 8.009 11.321 19.819 1.00 7.51 120 GLN B O 1
ATOM 6555 N N . ALA B 1 120 ? 8.099 13.023 18.350 1.00 6.31 121 ALA B N 1
ATOM 6556 C CA . ALA B 1 120 ? 6.693 12.887 18.001 1.00 6.33 121 ALA B CA 1
ATOM 6557 C C . ALA B 1 120 ? 6.421 11.509 17.419 1.00 8.07 121 ALA B C 1
ATOM 6558 O O . ALA B 1 120 ? 5.454 10.845 17.800 1.00 6.60 121 ALA B O 1
ATOM 6565 N N . LEU B 1 121 ? 7.279 11.057 16.502 1.00 6.14 122 LEU B N 1
ATOM 6566 C CA . LEU B 1 121 ? 7.088 9.746 15.891 1.00 6.45 122 LEU B CA 1
ATOM 6567 C C . LEU B 1 121 ? 7.101 8.651 16.945 1.00 6.58 122 LEU B C 1
ATOM 6568 O O . LEU B 1 121 ? 6.296 7.719 16.898 1.00 7.43 122 LEU B O 1
ATOM 6584 N N . GLN B 1 122 ? 8.064 8.704 17.865 1.00 6.18 123 GLN B N 1
ATOM 6585 C CA . GLN B 1 122 ? 8.172 7.637 18.848 1.00 5.80 123 GLN B CA 1
ATOM 6586 C C . GLN B 1 122 ? 6.950 7.618 19.759 1.00 6.85 123 GLN B C 1
ATOM 6587 O O . GLN B 1 122 ? 6.395 6.550 20.033 1.00 7.86 123 GLN B O 1
ATOM 6601 N N . GLU B 1 123 ? 6.511 8.783 20.244 1.00 6.66 124 GLU B N 1
ATOM 6602 C CA . GLU B 1 123 ? 5.313 8.799 21.079 1.00 6.54 124 GLU B CA 1
ATOM 6603 C C . GLU B 1 123 ? 4.099 8.299 20.295 1.00 6.70 124 GLU B C 1
ATOM 6604 O O . GLU B 1 123 ? 3.249 7.580 20.830 1.00 7.31 124 GLU B O 1
ATOM 6616 N N . TYR B 1 124 ? 4.013 8.666 19.013 1.00 7.61 125 TYR B N 1
ATOM 6617 C CA . TYR B 1 124 ? 2.947 8.171 18.140 1.00 6.47 125 TYR B CA 1
ATOM 6618 C C . TYR B 1 124 ? 2.957 6.646 18.071 1.00 6.10 125 TYR B C 1
ATOM 6619 O O . TYR B 1 124 ? 1.918 6.003 18.248 1.00 6.88 125 TYR B O 1
ATOM 6637 N N . VAL B 1 125 ? 4.137 6.057 17.824 1.00 6.58 126 VAL B N 1
ATOM 6638 C CA . VAL B 1 125 ? 4.293 4.601 17.771 1.00 6.29 126 VAL B CA 1
ATOM 6639 C C . VAL B 1 125 ? 3.988 3.959 19.118 1.00 7.57 126 VAL B C 1
ATOM 6640 O O . VAL B 1 125 ? 3.412 2.870 19.175 1.00 8.68 126 VAL B O 1
ATOM 6653 N N . ASP B 1 126 ? 4.387 4.606 20.226 1.00 6.59 127 ASP B N 1
ATOM 6654 C CA . ASP B 1 126 ? 4.106 4.077 21.552 1.00 6.59 127 ASP B CA 1
ATOM 6655 C C . ASP B 1 126 ? 2.610 4.062 21.861 1.00 7.49 127 ASP B C 1
ATOM 6656 O O . ASP B 1 126 ? 2.190 3.342 22.774 1.00 10.81 127 ASP B O 1
ATOM 6665 N N . THR B 1 127 ? 1.807 4.853 21.146 1.00 7.84 128 THR B N 1
ATOM 6666 C CA . THR B 1 127 ? 0.415 5.054 21.499 1.00 9.63 128 THR B CA 1
ATOM 6667 C C . THR B 1 127 ? -0.456 4.684 20.305 1.00 9.54 128 THR B C 1
ATOM 6668 O O . THR B 1 127 ? -0.698 3.484 20.064 1.00 9.79 128 THR B O 1
ATOM 6679 N N . VAL B 1 128 ? -0.912 5.649 19.517 1.00 9.32 129 VAL B N 1
ATOM 6680 C CA . VAL B 1 128 ? -1.989 5.452 18.563 1.00 9.47 129 VAL B CA 1
ATOM 6681 C C . VAL B 1 128 ? -1.580 4.555 17.402 1.00 9.15 129 VAL B C 1
ATOM 6682 O O . VAL B 1 128 ? -2.445 3.912 16.793 1.00 9.88 129 VAL B O 1
ATOM 6695 N N . ALA B 1 129 ? -0.287 4.501 17.070 1.00 7.82 130 ALA B N 1
ATOM 6696 C CA . ALA B 1 129 ? 0.211 3.791 15.892 1.00 7.28 130 ALA B CA 1
ATOM 6697 C C . ALA B 1 129 ? 0.858 2.450 16.222 1.00 7.01 130 ALA B C 1
ATOM 6698 O O . ALA B 1 129 ? 1.477 1.840 15.348 1.00 8.61 130 ALA B O 1
ATOM 6705 N N . ALA B 1 130 ? 0.715 1.969 17.454 1.00 7.62 131 ALA B N 1
ATOM 6706 C CA . ALA B 1 130 ? 1.440 0.778 17.881 1.00 7.06 131 ALA B CA 1
ATOM 6707 C C . ALA B 1 130 ? 1.152 -0.440 17.009 1.00 8.32 131 ALA B C 1
ATOM 6708 O O . ALA B 1 130 ? 2.028 -1.302 16.851 1.00 8.89 131 ALA B O 1
ATOM 6715 N N . SER B 1 131 ? -0.058 -0.545 16.460 1.00 7.98 132 SER B N 1
ATOM 6716 C CA . SER B 1 131 ? -0.398 -1.731 15.679 1.00 8.62 132 SER B CA 1
ATOM 6717 C C . SER B 1 131 ? 0.516 -1.901 14.477 1.00 7.25 132 SER B C 1
ATOM 6718 O O . SER B 1 131 ? 0.717 -3.027 14.024 1.00 10.01 132 SER B O 1
ATOM 6726 N N . ASP B 1 132 ? 1.074 -0.816 13.938 1.00 7.95 133 ASP B N 1
ATOM 6727 C CA . ASP B 1 132 ? 1.947 -0.957 12.779 1.00 7.10 133 ASP B CA 1
ATOM 6728 C C . ASP B 1 132 ? 3.171 -1.818 13.094 1.00 8.97 133 ASP B C 1
ATOM 6729 O O . ASP B 1 132 ? 3.716 -2.471 12.195 1.00 9.64 133 ASP B O 1
ATOM 6738 N N . LEU B 1 133 ? 3.625 -1.826 14.347 1.00 7.18 134 LEU B N 1
ATOM 6739 C CA . LEU B 1 133 ? 4.911 -2.422 14.700 1.00 7.87 134 LEU B CA 1
ATOM 6740 C C . LEU B 1 133 ? 4.760 -3.532 15.730 1.00 8.19 134 LEU B C 1
ATOM 6741 O O . LEU B 1 133 ? 5.749 -3.989 16.301 1.00 8.82 134 LEU B O 1
ATOM 6757 N N . LYS B 1 134 ? 3.543 -4.028 15.928 1.00 7.96 135 LYS B N 1
ATOM 6758 C CA . LYS B 1 134 ? 3.324 -5.009 16.978 1.00 10.31 135 LYS B CA 1
ATOM 6759 C C . LYS B 1 134 ? 4.098 -6.304 16.748 1.00 8.76 135 LYS B C 1
ATOM 6760 O O . LYS B 1 134 ? 4.325 -7.032 17.712 1.00 13.00 135 LYS B O 1
ATOM 6779 N N . ASP B 1 135 ? 4.481 -6.607 15.510 1.00 10.86 136 ASP B N 1
ATOM 6780 C CA . ASP B 1 135 ? 5.214 -7.835 15.208 1.00 10.12 136 ASP B CA 1
ATOM 6781 C C . ASP B 1 135 ? 6.717 -7.713 15.449 1.00 9.62 136 ASP B C 1
ATOM 6782 O O . ASP B 1 135 ? 7.445 -8.674 15.158 1.00 11.34 136 ASP B O 1
ATOM 6791 N N . TYR B 1 136 ? 7.194 -6.592 15.973 1.00 7.29 137 TYR B N 1
ATOM 6792 C CA . TYR B 1 136 ? 8.614 -6.321 16.134 1.00 7.01 137 TYR B CA 1
ATOM 6793 C C . TYR B 1 136 ? 8.868 -5.841 17.551 1.00 7.57 137 TYR B C 1
ATOM 6794 O O . TYR B 1 136 ? 7.950 -5.400 18.249 1.00 9.13 137 TYR B O 1
ATOM 6812 N N . LYS B 1 137 ? 10.135 -5.914 17.963 1.00 7.52 138 LYS B N 1
ATOM 6813 C CA . LYS B 1 137 ? 10.602 -5.136 19.103 1.00 6.87 138 LYS B CA 1
ATOM 6814 C C . LYS B 1 137 ? 11.068 -3.788 18.574 1.00 7.09 138 LYS B C 1
ATOM 6815 O O . LYS B 1 137 ? 12.044 -3.714 17.816 1.00 6.35 138 LYS B O 1
ATOM 6834 N N . VAL B 1 138 ? 10.388 -2.718 18.971 1.00 6.63 139 VAL B N 1
ATOM 6835 C CA . VAL B 1 138 ? 10.781 -1.383 18.530 1.00 6.07 139 VAL B CA 1
ATOM 6836 C C . VAL B 1 138 ? 11.974 -0.921 19.354 1.00 7.67 139 VAL B C 1
ATOM 6837 O O . VAL B 1 138 ? 11.943 -0.952 20.590 1.00 8.67 139 VAL B O 1
ATOM 6850 N N . LEU B 1 139 ? 13.041 -0.520 18.681 1.00 5.87 140 LEU B N 1
ATOM 6851 C CA . LEU B 1 139 ? 14.127 0.181 19.348 1.00 5.89 140 LEU B CA 1
ATOM 6852 C C . LEU B 1 139 ? 13.888 1.679 19.271 1.00 5.72 140 LEU B C 1
ATOM 6853 O O . LEU B 1 139 ? 13.811 2.336 20.312 1.00 7.45 140 LEU B O 1
ATOM 6869 N N . ALA B 1 140 ? 13.691 2.217 18.074 1.00 5.83 141 ALA B N 1
ATOM 6870 C CA . ALA B 1 140 ? 13.171 3.566 17.934 1.00 6.11 141 ALA B CA 1
ATOM 6871 C C . ALA B 1 140 ? 12.643 3.758 16.526 1.00 6.55 141 ALA B C 1
ATOM 6872 O O . ALA B 1 140 ? 13.077 3.093 15.582 1.00 5.52 141 ALA B O 1
ATOM 6879 N N . VAL B 1 141 ? 11.657 4.641 16.415 1.00 5.30 142 VAL B N 1
ATOM 6880 C CA . VAL B 1 141 ? 11.194 5.196 15.151 1.00 5.45 142 VAL B CA 1
ATOM 6881 C C . VAL B 1 141 ? 11.543 6.677 15.194 1.00 5.83 142 VAL B C 1
ATOM 6882 O O . VAL B 1 141 ? 11.259 7.362 16.184 1.00 7.23 142 VAL B O 1
ATOM 6895 N N . PHE B 1 142 ? 12.220 7.152 14.152 1.00 5.62 143 PHE B N 1
ATOM 6896 C CA . PHE B 1 142 ? 12.687 8.534 14.095 1.00 5.00 143 PHE B CA 1
ATOM 6897 C C . PHE B 1 142 ? 12.766 8.937 12.631 1.00 4.94 143 PHE B C 1
ATOM 6898 O O . PHE B 1 142 ? 12.317 8.196 11.756 1.00 6.33 143 PHE B O 1
ATOM 6915 N N . CYS B 1 143 ? 13.367 10.087 12.333 1.00 5.02 144 CYS B N 1
ATOM 6916 C CA . CYS B 1 143 ? 13.339 10.588 10.966 1.00 6.50 144 CYS B CA 1
ATOM 6917 C C . CYS B 1 143 ? 14.547 11.479 10.724 1.00 6.55 144 CYS B C 1
ATOM 6918 O O . CYS B 1 143 ? 15.248 11.864 11.653 1.00 6.69 144 CYS B O 1
ATOM 6926 N N . HIS B 1 144 ? 14.752 11.844 9.460 1.00 6.37 145 HIS B N 1
ATOM 6927 C CA . HIS B 1 144 ? 15.803 12.773 9.077 1.00 5.68 145 HIS B CA 1
ATOM 6928 C C . HIS B 1 144 ? 15.339 14.218 9.174 1.00 6.39 145 HIS B C 1
ATOM 6929 O O . HIS B 1 144 ? 14.146 14.510 9.285 1.00 6.17 145 HIS B O 1
ATOM 6943 N N . ALA B 1 145 ? 16.314 15.131 9.183 1.00 6.32 146 ALA B N 1
ATOM 6944 C CA . ALA B 1 145 ? 15.985 16.542 9.065 1.00 6.58 146 ALA B CA 1
ATOM 6945 C C . ALA B 1 145 ? 15.218 16.746 7.763 1.00 5.90 146 ALA B C 1
ATOM 6946 O O . ALA B 1 145 ? 15.381 15.970 6.821 1.00 6.60 146 ALA B O 1
ATOM 6953 N N . PRO B 1 146 ? 14.349 17.743 7.683 1.00 6.18 147 PRO B N 1
ATOM 6954 C CA . PRO B 1 146 ? 13.527 17.875 6.474 1.00 6.69 147 PRO B CA 1
ATOM 6955 C C . PRO B 1 146 ? 14.345 17.795 5.190 1.00 6.13 147 PRO B C 1
ATOM 6956 O O . PRO B 1 146 ? 15.424 18.385 5.068 1.00 6.88 147 PRO B O 1
ATOM 6967 N N . GLY B 1 147 ? 13.853 17.006 4.241 1.00 6.13 148 GLY B N 1
ATOM 6968 C CA . GLY B 1 147 ? 14.568 16.800 3.005 1.00 6.58 148 GLY B CA 1
ATOM 6969 C C . GLY B 1 147 ? 14.588 18.028 2.112 1.00 6.43 148 GLY B C 1
ATOM 6970 O O . GLY B 1 147 ? 13.787 18.955 2.230 1.00 7.13 148 GLY B O 1
ATOM 6974 N N . LYS B 1 148 ? 15.559 18.020 1.212 1.00 5.30 149 LYS B N 1
ATOM 6975 C CA . LYS B 1 148 ? 15.789 19.096 0.269 1.00 5.35 149 LYS B CA 1
ATOM 6976 C C . LYS B 1 148 ? 15.583 18.568 -1.149 1.00 5.94 149 LYS B C 1
ATOM 6977 O O . LYS B 1 148 ? 15.486 17.362 -1.398 1.00 5.98 149 LYS B O 1
ATOM 6996 N N . ILE B 1 149 ? 15.520 19.501 -2.089 1.00 5.83 150 ILE B N 1
ATOM 6997 C CA . ILE B 1 149 ? 15.301 19.220 -3.510 1.00 6.61 150 ILE B CA 1
ATOM 6998 C C . ILE B 1 149 ? 16.627 19.361 -4.243 1.00 5.49 150 ILE B C 1
ATOM 6999 O O . ILE B 1 149 ? 17.280 20.400 -4.146 1.00 8.61 150 ILE B O 1
ATOM 7015 N N . HIS B 1 150 ? 16.991 18.353 -5.035 1.00 6.33 151 HIS B N 1
ATOM 7016 C CA . HIS B 1 150 ? 18.274 18.311 -5.721 1.00 5.86 151 HIS B CA 1
ATOM 7017 C C . HIS B 1 150 ? 18.045 17.989 -7.184 1.00 6.92 151 HIS B C 1
ATOM 7018 O O . HIS B 1 150 ? 17.257 17.093 -7.513 1.00 7.45 151 HIS B O 1
ATOM 7032 N N . THR B 1 151 ? 18.740 18.702 -8.052 1.00 5.65 152 THR B N 1
ATOM 7033 C CA . THR B 1 151 ? 18.683 18.474 -9.485 1.00 6.23 152 THR B CA 1
ATOM 7034 C C . THR B 1 151 ? 20.098 18.560 -10.043 1.00 6.29 152 THR B C 1
ATOM 7035 O O . THR B 1 151 ? 20.995 19.156 -9.440 1.00 6.28 152 THR B O 1
ATOM 7046 N N . LYS B 1 152 ? 20.280 17.994 -11.233 1.00 6.67 153 LYS B N 1
ATOM 7047 C CA . LYS B 1 152 ? 21.603 18.014 -11.850 1.00 7.09 153 LYS B CA 1
ATOM 7048 C C . LYS B 1 152 ? 22.083 19.447 -12.037 1.00 7.35 153 LYS B C 1
ATOM 7049 O O . LYS B 1 152 ? 23.208 19.794 -11.646 1.00 9.17 153 LYS B O 1
ATOM 7068 N N . GLU B 1 153 ? 21.235 20.300 -12.625 1.00 7.83 154 GLU B N 1
ATOM 7069 C CA . GLU B 1 153 ? 21.643 21.637 -13.047 1.00 9.74 154 GLU B CA 1
ATOM 7070 C C . GLU B 1 153 ? 20.587 22.701 -12.852 1.00 9.98 154 GLU B C 1
ATOM 7071 O O . GLU B 1 153 ? 20.951 23.881 -12.809 1.00 13.94 154 GLU B O 1
ATOM 7083 N N . LYS B 1 154 ? 19.312 22.369 -12.767 1.00 8.22 155 LYS B N 1
ATOM 7084 C CA . LYS B 1 154 ? 18.282 23.387 -12.829 1.00 9.10 155 LYS B CA 1
ATOM 7085 C C . LYS B 1 154 ? 17.931 23.876 -11.433 1.00 7.16 155 LYS B C 1
ATOM 7086 O O . LYS B 1 154 ? 17.514 23.092 -10.580 1.00 7.72 155 LYS B O 1
ATOM 7105 N N . VAL B 1 155 ? 17.990 25.189 -11.232 1.00 7.36 156 VAL B N 1
ATOM 7106 C CA . VAL B 1 155 ? 17.599 25.730 -9.944 1.00 7.29 156 VAL B CA 1
ATOM 7107 C C . VAL B 1 155 ? 16.089 25.649 -9.804 1.00 7.67 156 VAL B C 1
ATOM 7108 O O . VAL B 1 155 ? 15.349 26.041 -10.715 1.00 7.64 156 VAL B O 1
ATOM 7121 N N . ILE B 1 156 ? 15.624 25.208 -8.645 1.00 6.75 157 ILE B N 1
ATOM 7122 C CA . ILE B 1 156 ? 14.196 25.065 -8.380 1.00 6.76 157 ILE B CA 1
ATOM 7123 C C . ILE B 1 156 ? 13.783 26.240 -7.496 1.00 6.95 157 ILE B C 1
ATOM 7124 O O . ILE B 1 156 ? 14.016 26.234 -6.285 1.00 6.99 157 ILE B O 1
ATOM 7140 N N . LYS B 1 157 ? 13.114 27.225 -8.096 1.00 7.50 158 LYS B N 1
ATOM 7141 C CA . LYS B 1 157 ? 12.657 28.417 -7.384 1.00 8.62 158 LYS B CA 1
ATOM 7142 C C . LYS B 1 157 ? 11.198 28.329 -6.980 1.00 9.25 158 LYS B C 1
ATOM 7143 O O . LYS B 1 157 ? 10.745 29.116 -6.140 1.00 11.07 158 LYS B O 1
ATOM 7162 N N . SER B 1 158 ? 10.457 27.414 -7.587 1.00 9.69 159 SER B N 1
ATOM 7163 C CA . SER B 1 158 ? 9.014 27.358 -7.418 1.00 11.07 159 SER B CA 1
ATOM 7164 C C . SER B 1 158 ? 8.570 26.002 -7.927 1.00 9.68 159 SER B C 1
ATOM 7165 O O . SER B 1 158 ? 9.312 25.312 -8.632 1.00 10.51 159 SER B O 1
ATOM 7173 N N . ALA B 1 159 ? 7.324 25.650 -7.610 1.00 9.59 160 ALA B N 1
ATOM 7174 C CA . ALA B 1 159 ? 6.799 24.369 -8.063 1.00 12.13 160 ALA B CA 1
ATOM 7175 C C . ALA B 1 159 ? 6.851 24.252 -9.582 1.00 10.33 160 ALA B C 1
ATOM 7176 O O . ALA B 1 159 ? 7.132 23.174 -10.116 1.00 11.62 160 ALA B O 1
ATOM 7183 N N . ALA B 1 160 ? 6.585 25.347 -10.299 1.00 9.33 161 ALA B N 1
ATOM 7184 C CA . ALA B 1 160 ? 6.556 25.275 -11.758 1.00 12.08 161 ALA B CA 1
ATOM 7185 C C . ALA B 1 160 ? 7.886 24.810 -12.327 1.00 11.07 161 ALA B C 1
ATOM 7186 O O . ALA B 1 160 ? 7.921 24.206 -13.406 1.00 11.56 161 ALA B O 1
ATOM 7193 N N . ASP B 1 161 ? 8.987 25.098 -11.641 1.00 9.81 162 ASP B N 1
ATOM 7194 C CA . ASP B 1 161 ? 10.287 24.652 -12.120 1.00 8.75 162 ASP B CA 1
ATOM 7195 C C . ASP B 1 161 ? 10.419 23.138 -12.089 1.00 8.38 162 ASP B C 1
ATOM 7196 O O . ASP B 1 161 ? 11.334 22.596 -12.713 1.00 8.86 162 ASP B O 1
ATOM 7205 N N . LEU B 1 162 ? 9.559 22.448 -11.347 1.00 9.92 163 LEU B N 1
ATOM 7206 C CA . LEU B 1 162 ? 9.557 20.992 -11.334 1.00 8.51 163 LEU B CA 1
ATOM 7207 C C . LEU B 1 162 ? 8.791 20.378 -12.497 1.00 10.48 163 LEU B C 1
ATOM 7208 O O . LEU B 1 162 ? 8.894 19.162 -12.705 1.00 9.36 163 LEU B O 1
ATOM 7224 N N . ASN B 1 163 ? 8.019 21.163 -13.237 1.00 10.31 164 ASN B N 1
ATOM 7225 C CA . ASN B 1 163 ? 7.238 20.597 -14.328 1.00 11.36 164 ASN B CA 1
ATOM 7226 C C . ASN B 1 163 ? 8.169 19.928 -15.329 1.00 10.62 164 ASN B C 1
ATOM 7227 O O . ASN B 1 163 ? 9.139 20.526 -15.790 1.00 11.41 164 ASN B O 1
ATOM 7238 N N . GLY B 1 164 ? 7.876 18.671 -15.661 1.00 10.07 165 GLY B N 1
ATOM 7239 C CA . GLY B 1 164 ? 8.679 17.940 -16.610 1.00 13.80 165 GLY B CA 1
ATOM 7240 C C . GLY B 1 164 ? 9.939 17.331 -16.039 1.00 11.04 165 GLY B C 1
ATOM 7241 O O . GLY B 1 164 ? 10.637 16.611 -16.759 1.00 15.48 165 GLY B O 1
ATOM 7245 N N . MET B 1 165 ? 10.251 17.590 -14.775 1.00 8.68 166 MET B N 1
ATOM 7246 C CA . MET B 1 165 ? 11.465 17.081 -14.158 1.00 8.90 166 MET B CA 1
ATOM 7247 C C . MET B 1 165 ? 11.177 15.729 -13.523 1.00 9.04 166 MET B C 1
ATOM 7248 O O . MET B 1 165 ? 10.209 15.583 -12.769 1.00 8.62 166 MET B O 1
ATOM 7262 N N . LYS B 1 166 ? 12.014 14.750 -13.832 1.00 7.90 167 LYS B N 1
ATOM 7263 C CA . LYS B 1 166 ? 11.876 13.402 -13.297 1.00 7.82 167 LYS B CA 1
ATOM 7264 C C . LYS B 1 166 ? 12.588 13.350 -11.949 1.00 8.17 167 LYS B C 1
ATOM 7265 O O . LYS B 1 166 ? 13.813 13.480 -11.885 1.00 8.22 167 LYS B O 1
ATOM 7284 N N . MET B 1 167 ? 11.818 13.181 -10.876 1.00 7.43 168 MET B N 1
ATOM 7285 C CA . MET B 1 167 ? 12.318 13.366 -9.518 1.00 7.08 168 MET B CA 1
ATOM 7286 C C . MET B 1 167 ? 12.061 12.131 -8.673 1.00 6.87 168 MET B C 1
ATOM 7287 O O . MET B 1 167 ? 10.922 11.688 -8.542 1.00 7.80 168 MET B O 1
ATOM 7301 N N . ARG B 1 168 ? 13.108 11.598 -8.080 1.00 6.48 169 ARG B N 1
ATOM 7302 C CA . ARG B 1 168 ? 13.002 10.451 -7.202 1.00 6.10 169 ARG B CA 1
ATOM 7303 C C . ARG B 1 168 ? 12.511 10.853 -5.828 1.00 6.12 169 ARG B C 1
ATOM 7304 O O . ARG B 1 168 ? 12.922 11.869 -5.265 1.00 5.82 169 ARG B O 1
ATOM 7325 N N . GLY B 1 169 ? 11.622 10.041 -5.285 1.00 6.63 170 GLY B N 1
ATOM 7326 C CA . GLY B 1 169 ? 11.307 10.090 -3.880 1.00 5.61 170 GLY B CA 1
ATOM 7327 C C . GLY B 1 169 ? 11.503 8.737 -3.230 1.00 7.08 170 GLY B C 1
ATOM 7328 O O . GLY B 1 169 ? 11.572 7.706 -3.909 1.00 6.96 170 GLY B O 1
ATOM 7332 N N . PRO B 1 170 ? 11.560 8.709 -1.894 1.00 6.16 171 PRO B N 1
ATOM 7333 C CA . PRO B 1 170 ? 11.857 7.456 -1.184 1.00 5.84 171 PRO B CA 1
ATOM 7334 C C . PRO B 1 170 ? 10.669 6.546 -0.977 1.00 5.92 171 PRO B C 1
ATOM 7335 O O . PRO B 1 170 ? 10.885 5.356 -0.693 1.00 7.02 171 PRO B O 1
ATOM 7346 N N . THR B 1 171 ? 9.435 7.050 -1.030 1.00 6.22 172 THR B N 1
ATOM 7347 C CA . THR B 1 171 ? 8.263 6.271 -0.679 1.00 7.91 172 THR B CA 1
ATOM 7348 C C . THR B 1 171 ? 7.114 6.771 -1.529 1.00 8.76 172 THR B C 1
ATOM 7349 O O . THR B 1 171 ? 7.196 7.828 -2.155 1.00 8.44 172 THR B O 1
ATOM 7360 N N . A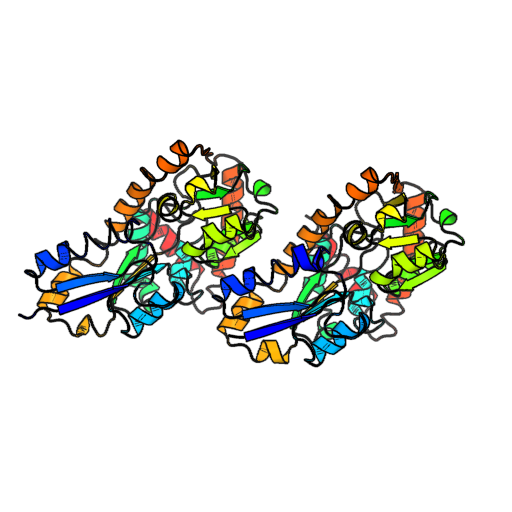RG B 1 172 ? 6.020 6.013 -1.519 1.00 9.27 173 ARG B N 1
ATOM 7361 C CA . ARG B 1 172 ? 4.868 6.371 -2.332 1.00 10.36 173 ARG B CA 1
ATOM 7362 C C . ARG B 1 172 ? 4.242 7.681 -1.858 1.00 12.27 173 ARG B C 1
ATOM 7363 O O . ARG B 1 172 ? 3.743 8.464 -2.669 1.00 12.47 173 ARG B O 1
ATOM 7384 N N . VAL B 1 173 ? 4.261 7.955 -0.561 1.00 8.94 174 VAL B N 1
ATOM 7385 C CA . VAL B 1 173 ? 3.715 9.225 -0.098 1.00 9.52 174 VAL B CA 1
ATOM 7386 C C . VAL B 1 173 ? 4.536 10.387 -0.633 1.00 9.59 174 VAL B C 1
ATOM 7387 O O . VAL B 1 173 ? 3.990 11.422 -1.046 1.00 10.57 174 VAL B O 1
ATOM 7400 N N . ILE B 1 174 ? 5.855 10.247 -0.639 1.00 9.50 175 ILE B N 1
ATOM 7401 C CA . ILE B 1 174 ? 6.670 11.342 -1.129 1.00 7.25 175 ILE B CA 1
ATOM 7402 C C . ILE B 1 174 ? 6.589 11.451 -2.638 1.00 8.18 175 ILE B C 1
ATOM 7403 O O . ILE B 1 174 ? 6.619 12.557 -3.174 1.00 9.99 175 ILE B O 1
ATOM 7419 N N . THR B 1 175 ? 6.496 10.332 -3.358 1.00 9.30 176 THR B N 1
ATOM 7420 C CA . THR B 1 175 ? 6.296 10.453 -4.798 1.00 10.05 176 THR B CA 1
ATOM 7421 C C . THR B 1 175 ? 4.966 11.130 -5.098 1.00 9.93 176 THR B C 1
ATOM 7422 O O . THR B 1 175 ? 4.867 11.900 -6.056 1.00 10.12 176 THR B O 1
ATOM 7433 N N . LYS B 1 176 ? 3.930 10.869 -4.301 1.00 11.58 177 LYS B N 1
ATOM 7434 C CA . LYS B 1 176 ? 2.673 11.586 -4.487 1.00 10.56 177 LYS B CA 1
ATOM 7435 C C . LYS B 1 176 ? 2.851 13.081 -4.265 1.00 11.73 177 LYS B C 1
ATOM 7436 O O . LYS B 1 176 ? 2.262 13.899 -4.982 1.00 11.79 177 LYS B O 1
ATOM 7455 N N . MET B 1 177 ? 3.662 13.464 -3.285 1.00 11.27 178 MET B N 1
ATOM 7456 C CA . MET B 1 177 ? 3.923 14.882 -3.071 1.00 10.16 178 MET B CA 1
ATOM 7457 C C . MET B 1 177 ? 4.611 15.489 -4.282 1.00 10.73 178 MET B C 1
ATOM 7458 O O . MET B 1 177 ? 4.249 16.582 -4.739 1.00 8.91 178 MET B O 1
ATOM 7472 N N . LEU B 1 178 ? 5.641 14.813 -4.790 1.00 8.54 179 LEU B N 1
ATOM 7473 C CA . LEU B 1 178 ? 6.346 15.312 -5.962 1.00 8.65 179 LEU B CA 1
ATOM 7474 C C . LEU B 1 178 ? 5.403 15.492 -7.141 1.00 10.40 179 LEU B C 1
ATOM 7475 O O . LEU B 1 178 ? 5.458 16.513 -7.834 1.00 10.28 179 LEU B O 1
ATOM 7491 N N . GLU B 1 179 ? 4.503 14.532 -7.358 1.00 9.58 180 GLU B N 1
ATOM 7492 C CA . GLU B 1 179 ? 3.475 14.679 -8.384 1.00 9.98 180 GLU B CA 1
ATOM 7493 C C . GLU B 1 179 ? 2.590 15.892 -8.121 1.00 10.37 180 GLU B C 1
ATOM 7494 O O . GLU B 1 179 ? 2.324 16.687 -9.035 1.00 9.90 180 GLU B O 1
ATOM 7506 N N . GLY B 1 180 ? 2.199 16.101 -6.865 1.00 11.25 181 GLY B N 1
ATOM 7507 C CA . GLY B 1 180 ? 1.379 17.251 -6.522 1.00 10.99 181 GLY B CA 1
ATOM 7508 C C . GLY B 1 180 ? 2.0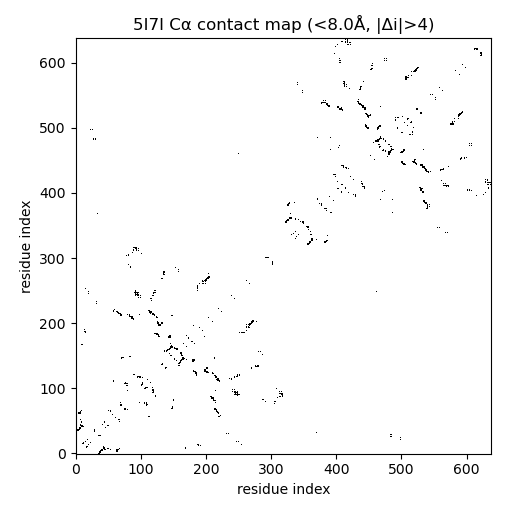94 18.586 -6.639 1.00 10.99 181 GLY B C 1
ATOM 7509 O O . GLY B 1 180 ? 1.427 19.630 -6.659 1.00 15.19 181 GLY B O 1
ATOM 7513 N N . LEU B 1 181 ? 3.424 18.588 -6.703 1.00 9.11 182 LEU B N 1
ATOM 7514 C CA . LEU B 1 181 ? 4.187 19.810 -6.911 1.00 11.54 182 LEU B CA 1
ATOM 7515 C C . LEU B 1 181 ? 4.543 20.021 -8.376 1.00 10.31 182 LEU B C 1
ATOM 7516 O O . LEU 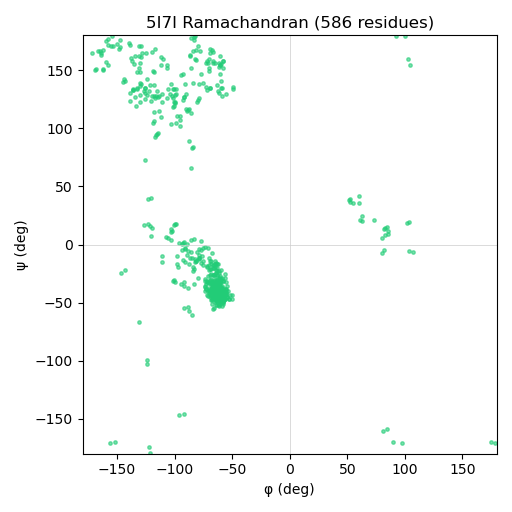B 1 181 ? 5.247 20.990 -8.706 1.00 13.69 182 LEU B O 1
ATOM 7532 N N . GLY B 1 182 ? 4.102 19.118 -9.248 1.00 10.09 183 GLY B N 1
ATOM 7533 C CA . GLY B 1 182 ? 4.278 19.225 -10.681 1.00 10.35 183 GLY B CA 1
ATOM 7534 C C . GLY B 1 182 ? 5.357 18.340 -11.267 1.00 9.57 183 GLY B C 1
ATOM 7535 O O . GLY B 1 182 ? 5.487 18.293 -12.495 1.00 11.15 183 GLY B O 1
ATOM 7539 N N . ALA B 1 183 ? 6.128 17.638 -10.447 1.00 10.01 184 ALA B N 1
ATOM 7540 C CA . ALA B 1 183 ? 7.201 16.790 -10.942 1.00 8.88 184 ALA B CA 1
ATOM 7541 C C . ALA B 1 183 ? 6.654 15.462 -11.491 1.00 8.63 184 ALA B C 1
ATOM 7542 O O . ALA B 1 183 ? 5.512 15.071 -11.264 1.00 10.13 184 ALA B O 1
ATOM 7549 N N . THR B 1 184 ? 7.513 14.757 -12.200 1.00 8.47 185 THR B N 1
ATOM 7550 C CA . THR B 1 184 ? 7.268 13.402 -12.661 1.00 9.67 185 THR B CA 1
ATOM 7551 C C . THR B 1 184 ? 7.963 12.458 -11.698 1.00 11.03 185 THR B C 1
ATOM 7552 O O . THR B 1 184 ? 9.197 12.350 -11.731 1.00 10.50 185 THR B O 1
ATOM 7563 N N . PRO B 1 185 ? 7.250 11.775 -10.813 1.00 8.30 186 PRO B N 1
ATOM 7564 C CA . PRO B 1 185 ? 7.933 11.078 -9.722 1.00 8.74 186 PRO B CA 1
ATOM 7565 C C . PRO B 1 185 ? 8.407 9.690 -10.105 1.00 8.85 186 PRO B C 1
ATOM 7566 O O . PRO B 1 185 ? 7.835 9.021 -10.970 1.00 9.42 186 PRO B O 1
ATOM 7577 N N . VAL B 1 186 ? 9.480 9.263 -9.441 1.00 8.76 187 VAL B N 1
ATOM 7578 C CA . VAL B 1 186 ? 9.990 7.896 -9.556 1.00 12.15 187 VAL B CA 1
ATOM 7579 C C . VAL B 1 186 ? 10.404 7.435 -8.164 1.00 13.68 187 VAL B C 1
ATOM 7580 O O . VAL B 1 186 ? 11.261 8.060 -7.529 1.00 11.20 187 VAL B O 1
ATOM 7593 N N . GLY B 1 187 ? 9.849 6.324 -7.699 1.00 10.92 188 GLY B N 1
ATOM 7594 C CA . GLY B 1 187 ? 10.244 5.781 -6.419 1.00 9.33 188 GLY B CA 1
ATOM 7595 C C . GLY B 1 187 ? 11.380 4.775 -6.515 1.00 10.26 188 GLY B C 1
ATOM 7596 O O . GLY B 1 187 ? 11.401 3.923 -7.402 1.00 11.83 188 GLY B O 1
ATOM 7600 N N . MET B 1 188 ? 12.320 4.874 -5.572 1.00 9.09 189 MET B N 1
ATOM 7601 C CA . MET B 1 188 ? 13.384 3.880 -5.472 1.00 7.07 189 MET B CA 1
ATOM 7602 C C . MET B 1 188 ? 14.152 4.065 -4.173 1.00 6.14 189 MET B C 1
ATOM 7603 O O . MET B 1 188 ? 14.270 5.193 -3.670 1.00 6.85 189 MET B O 1
ATOM 7617 N N . PRO B 1 189 ? 14.709 2.991 -3.621 1.00 6.32 190 PRO B N 1
ATOM 7618 C CA . PRO B 1 189 ? 15.609 3.147 -2.477 1.00 7.24 190 PRO B CA 1
ATOM 7619 C C . PRO B 1 189 ? 16.828 3.987 -2.842 1.00 6.01 190 PRO B C 1
ATOM 7620 O O . PRO B 1 189 ? 17.227 4.092 -4.002 1.00 7.17 190 PRO B O 1
ATOM 7631 N N . VAL B 1 190 ? 17.434 4.598 -1.829 1.00 6.05 191 VAL B N 1
ATOM 7632 C CA . VAL B 1 190 ? 18.501 5.568 -2.088 1.00 5.81 191 VAL B CA 1
ATOM 7633 C C . VAL B 1 190 ? 19.731 4.988 -2.779 1.00 5.41 191 VAL B C 1
ATOM 7634 O O . VAL B 1 190 ? 20.349 5.706 -3.573 1.00 6.50 191 VAL B O 1
ATOM 7647 N N . PRO B 1 191 ? 20.115 3.721 -2.568 1.00 5.63 192 PRO B N 1
ATOM 7648 C CA . PRO B 1 191 ? 21.295 3.225 -3.293 1.00 7.07 192 PRO B CA 1
ATOM 7649 C C . PRO B 1 191 ? 21.116 3.196 -4.799 1.00 7.70 192 PRO B C 1
ATOM 7650 O O . PRO B 1 191 ? 22.115 3.086 -5.505 1.00 9.57 192 PRO B O 1
ATOM 7661 N N . ALA B 1 192 ? 19.884 3.277 -5.304 1.00 6.36 193 ALA B N 1
ATOM 7662 C CA . ALA B 1 192 ? 19.624 3.265 -6.740 1.00 7.27 193 ALA B CA 1
ATOM 7663 C C . ALA B 1 192 ? 19.711 4.654 -7.377 1.00 6.64 193 ALA B C 1
ATOM 7664 O O . ALA B 1 192 ? 19.727 4.773 -8.609 1.00 7.81 193 ALA B O 1
ATOM 7671 N N . VAL B 1 193 ? 19.759 5.707 -6.569 1.00 6.55 194 VAL B N 1
ATOM 7672 C CA . VAL B 1 193 ? 19.602 7.068 -7.075 1.00 6.46 194 VAL B CA 1
ATOM 7673 C C . VAL B 1 193 ? 20.757 7.451 -7.992 1.00 7.38 194 VAL B C 1
ATOM 7674 O O . VAL B 1 193 ? 20.550 8.031 -9.065 1.00 8.12 194 VAL B O 1
ATOM 7687 N N . ALA B 1 194 ? 21.989 7.171 -7.580 1.00 7.57 195 ALA B N 1
ATOM 7688 C CA . ALA B 1 194 ? 23.134 7.613 -8.367 1.00 7.44 195 ALA B CA 1
ATOM 7689 C C . ALA B 1 194 ? 23.095 7.029 -9.770 1.00 8.96 195 ALA B C 1
ATOM 7690 O O . ALA B 1 194 ? 23.314 7.744 -10.753 1.00 9.38 195 ALA B O 1
ATOM 7697 N N . GLY B 1 195 ? 22.836 5.723 -9.885 1.00 9.31 196 GLY B N 1
ATOM 7698 C CA . GLY B 1 195 ? 22.779 5.098 -11.198 1.00 9.62 196 GLY B CA 1
ATOM 7699 C C . GLY B 1 195 ? 21.628 5.626 -12.031 1.00 9.06 196 GLY B C 1
ATOM 7700 O O . GLY B 1 195 ? 21.755 5.796 -13.247 1.00 10.81 196 GLY B O 1
ATOM 7704 N N . ALA B 1 196 ? 20.487 5.884 -11.391 1.00 8.01 197 ALA B N 1
ATOM 7705 C CA . ALA B 1 196 ? 19.342 6.446 -12.093 1.00 8.67 197 ALA B CA 1
ATOM 7706 C C . ALA B 1 196 ? 19.657 7.846 -12.627 1.00 10.31 197 ALA B C 1
ATOM 7707 O O . ALA B 1 196 ? 19.264 8.189 -13.749 1.00 9.82 197 ALA B O 1
ATOM 7714 N N . LEU B 1 197 ? 20.407 8.651 -11.866 1.00 8.84 198 LEU B N 1
ATOM 7715 C CA . LEU B 1 197 ? 20.864 9.939 -12.385 1.00 10.15 198 LEU B CA 1
ATOM 7716 C C . LEU B 1 197 ? 21.754 9.736 -13.604 1.00 12.87 198 LEU B C 1
ATOM 7717 O O . LEU B 1 197 ? 21.514 10.311 -14.677 1.00 10.61 198 LEU B O 1
ATOM 7733 N N . SER B 1 198 ? 22.764 8.880 -13.474 1.00 8.71 199 SER B N 1
ATOM 7734 C CA . SER B 1 198 ? 23.750 8.714 -14.539 1.00 10.65 199 SER B CA 1
ATOM 7735 C C . SER B 1 198 ? 23.135 8.134 -15.802 1.00 11.30 199 SER B C 1
ATOM 7736 O O . SER B 1 198 ? 23.587 8.452 -16.908 1.00 14.36 199 SER B O 1
ATOM 7744 N N . LYS B 1 199 ? 22.100 7.307 -15.667 1.00 11.02 200 LYS B N 1
ATOM 7745 C CA . LYS B 1 199 ? 21.414 6.725 -16.817 1.00 13.76 200 LYS B CA 1
ATOM 7746 C C . LYS B 1 199 ? 20.327 7.631 -17.384 1.00 17.10 200 LYS B C 1
ATOM 7747 O O . LYS B 1 199 ? 19.759 7.306 -18.433 1.00 17.93 200 LYS B O 1
ATOM 7766 N N . GLY B 1 200 ? 20.022 8.751 -16.732 1.00 12.72 201 GLY B N 1
ATOM 7767 C CA . GLY B 1 200 ? 19.016 9.662 -17.224 1.00 12.01 201 GLY B CA 1
ATOM 7768 C C . GLY B 1 200 ? 17.597 9.274 -16.890 1.00 11.80 201 GLY B C 1
ATOM 7769 O O . GLY B 1 200 ? 16.666 9.853 -17.458 1.00 14.71 201 GLY B O 1
ATOM 7773 N N . VAL B 1 201 ? 17.399 8.324 -15.977 1.00 12.14 202 VAL B N 1
ATOM 7774 C CA . VAL B 1 201 ? 16.062 7.968 -15.532 1.00 12.97 202 VAL B CA 1
ATOM 7775 C C . VAL B 1 201 ? 15.466 9.080 -14.691 1.00 13.46 202 VAL B C 1
ATOM 7776 O O . VAL B 1 201 ? 14.249 9.308 -14.713 1.00 13.49 202 VAL B O 1
ATOM 7789 N N . ILE B 1 202 ? 16.298 9.799 -13.939 1.00 11.84 203 ILE B N 1
ATOM 7790 C CA . ILE B 1 202 ? 15.837 10.923 -13.135 1.00 9.06 203 ILE B CA 1
ATOM 7791 C C . ILE B 1 202 ? 16.728 12.130 -13.381 1.00 8.26 203 ILE B C 1
ATOM 7792 O O . ILE B 1 202 ? 17.898 12.003 -13.757 1.00 10.79 203 ILE B O 1
ATOM 7808 N N . ASP B 1 203 ? 16.139 13.310 -13.215 1.00 8.95 204 ASP B N 1
ATOM 7809 C CA . ASP B 1 203 ? 16.851 14.578 -13.215 1.00 7.28 204 ASP B CA 1
ATOM 7810 C C . ASP B 1 203 ? 17.268 15.007 -11.820 1.00 7.71 204 ASP B C 1
ATOM 7811 O O . ASP B 1 203 ? 18.102 15.913 -11.682 1.00 8.09 204 ASP B O 1
ATOM 7820 N N . GLY B 1 204 ? 16.724 14.375 -10.789 1.00 7.49 205 GLY B N 1
ATOM 7821 C CA . GLY B 1 204 ? 16.946 14.836 -9.442 1.00 7.14 205 GLY B CA 1
ATOM 7822 C C . GLY B 1 204 ? 16.193 13.969 -8.470 1.00 5.62 205 GLY B C 1
ATOM 7823 O O . GLY B 1 204 ? 15.638 12.924 -8.830 1.00 7.30 205 GLY B O 1
ATOM 7827 N N . MET B 1 205 ? 16.180 14.423 -7.229 1.00 6.20 206 MET B N 1
ATOM 7828 C CA . MET B 1 205 ? 15.600 13.658 -6.144 1.00 5.72 206 MET B CA 1
ATOM 7829 C C . MET B 1 205 ? 15.366 14.563 -4.957 1.00 6.08 206 MET B C 1
ATOM 7830 O O . MET B 1 205 ? 15.939 15.656 -4.849 1.00 6.66 206 MET B O 1
ATOM 7844 N N . VAL B 1 206 ? 14.531 14.081 -4.044 1.00 5.14 207 VAL B N 1
ATOM 7845 C CA . VAL B 1 206 ? 14.530 14.593 -2.684 1.00 4.72 207 VAL B CA 1
ATOM 7846 C C . VAL B 1 206 ? 15.272 13.623 -1.777 1.00 5.84 207 VAL B C 1
ATOM 7847 O O . VAL B 1 206 ? 15.114 12.398 -1.870 1.00 6.49 207 VAL B O 1
ATOM 7860 N N . VAL B 1 207 ? 16.150 14.189 -0.951 1.00 5.30 208 VAL B N 1
ATOM 7861 C CA . VAL B 1 207 ? 16.848 13.551 0.171 1.00 4.73 208 VAL B CA 1
ATOM 7862 C C . VAL B 1 207 ? 17.272 14.681 1.104 1.00 4.62 208 VAL B C 1
ATOM 7863 O O . VAL B 1 207 ? 17.468 15.824 0.646 1.00 6.16 208 VAL B O 1
ATOM 7876 N N . PRO B 1 208 ? 17.452 14.426 2.397 1.00 5.56 209 PRO B N 1
ATOM 7877 C CA . PRO B 1 208 ? 18.201 15.368 3.222 1.00 4.85 209 PRO B CA 1
ATOM 7878 C C . PRO B 1 208 ? 19.665 15.360 2.787 1.00 5.00 209 PRO B C 1
ATOM 7879 O O . PRO B 1 208 ? 20.130 14.508 2.026 1.00 6.30 209 PRO B O 1
ATOM 7890 N N . TRP B 1 209 ? 20.407 16.346 3.268 1.00 4.83 210 TRP B N 1
ATOM 7891 C CA . TRP B 1 209 ? 21.824 16.383 2.927 1.00 4.97 210 TRP B CA 1
ATOM 7892 C C . TRP B 1 209 ? 22.561 15.136 3.393 1.00 7.27 210 TRP B C 1
ATOM 7893 O O . TRP B 1 209 ? 23.514 14.697 2.733 1.00 5.20 210 TRP B O 1
ATOM 7914 N N . GLU B 1 210 ? 22.207 14.610 4.576 1.00 4.96 211 GLU B N 1
ATOM 7915 C CA . GLU B 1 210 ? 23.120 13.734 5.313 1.00 6.45 211 GLU B CA 1
ATOM 7916 C C . GLU B 1 210 ? 23.468 12.469 4.557 1.00 5.67 211 GLU B C 1
ATOM 7917 O O . GLU B 1 210 ? 24.577 11.950 4.714 1.00 6.78 211 GLU B O 1
ATOM 7929 N N . ILE B 1 211 ? 22.532 11.942 3.764 1.00 6.22 212 ILE B N 1
ATOM 7930 C CA . ILE B 1 211 ? 22.747 10.691 3.047 1.00 6.16 212 ILE B CA 1
ATOM 7931 C C . ILE B 1 211 ? 23.533 10.882 1.762 1.00 6.04 212 ILE B C 1
ATOM 7932 O O . ILE B 1 211 ? 23.990 9.891 1.171 1.00 7.00 212 ILE B O 1
ATOM 7948 N N . MET B 1 212 ? 23.679 12.121 1.290 1.00 6.27 213 MET B N 1
ATOM 7949 C CA . MET B 1 212 ? 24.163 12.331 -0.072 1.00 7.10 213 MET B CA 1
ATOM 7950 C C . MET B 1 212 ? 25.609 11.904 -0.246 1.00 5.42 213 MET B C 1
ATOM 7951 O O . MET B 1 212 ? 25.912 11.220 -1.242 1.00 7.17 213 MET B O 1
ATOM 7965 N N . PRO B 1 213 ? 26.547 12.270 0.632 1.00 6.00 214 PRO B N 1
ATOM 7966 C CA . PRO B 1 213 ? 27.951 11.941 0.346 1.00 6.52 214 PRO B CA 1
ATOM 7967 C C . PRO B 1 213 ? 28.205 10.462 0.290 1.00 7.54 214 PRO B C 1
ATOM 7968 O O . PRO B 1 213 ? 29.106 10.023 -0.438 1.00 11.27 214 PRO B O 1
ATOM 7979 N N . SER B 1 214 ? 27.414 9.673 1.017 1.00 7.64 215 SER B N 1
ATOM 7980 C CA . SER B 1 214 ? 27.591 8.226 1.027 1.00 8.35 215 SER B CA 1
ATOM 7981 C C . SER B 1 214 ? 27.395 7.616 -0.346 1.00 8.73 215 SER B C 1
ATOM 7982 O O . SER B 1 214 ? 27.870 6.502 -0.590 1.00 10.95 215 SER B O 1
ATOM 7990 N N . PHE B 1 215 ? 26.670 8.309 -1.230 1.00 7.17 216 PHE B N 1
ATOM 7991 C CA . PHE B 1 215 ? 26.381 7.841 -2.577 1.00 8.13 216 PHE B CA 1
ATOM 7992 C C . PHE B 1 215 ? 26.845 8.837 -3.631 1.00 7.84 216 PHE B C 1
ATOM 7993 O O . PHE B 1 215 ? 26.458 8.729 -4.801 1.00 9.28 216 PHE B O 1
ATOM 8010 N N . LYS B 1 216 ? 27.729 9.763 -3.259 1.00 8.09 217 LYS B N 1
ATOM 8011 C CA . LYS B 1 216 ? 28.271 10.772 -4.171 1.00 9.69 217 LYS B CA 1
ATOM 8012 C C . LYS B 1 216 ? 27.182 11.682 -4.739 1.00 6.44 217 LYS B C 1
ATOM 8013 O O . LYS B 1 216 ? 27.374 12.317 -5.786 1.00 8.07 217 LYS B O 1
ATOM 8032 N N . LEU B 1 217 ? 26.026 11.771 -4.086 1.00 6.63 218 LEU B N 1
ATOM 8033 C CA . LEU B 1 217 ? 24.922 12.492 -4.698 1.00 5.89 218 LEU B CA 1
ATOM 8034 C C . LEU B 1 217 ? 25.151 13.994 -4.707 1.00 8.81 218 LEU B C 1
ATOM 8035 O O . LEU B 1 217 ? 24.517 14.694 -5.503 1.00 8.45 218 LEU B O 1
ATOM 8051 N N . HIS B 1 218 ? 26.071 14.495 -3.878 1.00 6.67 219 HIS B N 1
ATOM 8052 C CA . HIS B 1 218 ? 26.437 15.909 -3.890 1.00 8.54 219 HIS B CA 1
ATOM 8053 C C . HIS B 1 218 ? 27.379 16.247 -5.036 1.00 8.53 219 HIS B C 1
ATOM 8054 O O . HIS B 1 218 ? 27.596 17.429 -5.326 1.00 8.19 219 HIS B O 1
ATOM 8068 N N . GLU B 1 219 ? 27.932 15.246 -5.705 1.00 7.65 220 GLU B N 1
ATOM 8069 C CA . GLU B 1 219 ? 28.677 15.470 -6.933 1.00 9.77 220 GLU B CA 1
ATOM 8070 C C . GLU B 1 219 ? 27.790 15.356 -8.159 1.00 8.74 220 GLU B C 1
ATOM 8071 O O . GLU B 1 219 ? 27.977 16.103 -9.132 1.00 11.52 220 GLU B O 1
ATOM 8083 N N . LEU B 1 220 ? 26.782 14.496 -8.101 1.00 8.16 221 LEU B N 1
ATOM 8084 C CA . LEU B 1 220 ? 25.916 14.249 -9.238 1.00 9.11 221 LEU B CA 1
ATOM 8085 C C . LEU B 1 220 ? 24.795 15.272 -9.345 1.00 9.33 221 LEU B C 1
ATOM 8086 O O . LEU B 1 220 ? 24.221 15.421 -10.424 1.00 10.16 221 LEU B O 1
ATOM 8102 N N . THR B 1 221 ? 24.476 15.982 -8.268 1.00 6.92 222 THR B N 1
ATOM 8103 C CA . THR B 1 221 ? 23.541 17.100 -8.327 1.00 6.51 222 THR B CA 1
ATOM 8104 C C . THR B 1 221 ? 24.225 18.356 -7.821 1.00 7.65 222 THR B C 1
ATOM 8105 O O . THR B 1 221 ? 24.864 18.336 -6.771 1.00 6.98 222 THR B O 1
ATOM 8116 N N . LYS B 1 222 ? 24.091 19.439 -8.575 1.00 5.80 223 LYS B N 1
ATOM 8117 C CA . LYS B 1 222 ? 24.708 20.695 -8.197 1.00 6.58 223 LYS B CA 1
ATOM 8118 C C . LYS B 1 222 ? 23.726 21.763 -7.791 1.00 6.39 223 LYS B C 1
ATOM 8119 O O . LYS B 1 222 ? 24.154 22.754 -7.188 1.00 7.64 223 LYS B O 1
ATOM 8138 N N . ALA B 1 223 ? 22.444 21.608 -8.084 1.00 5.68 224 ALA B N 1
ATOM 8139 C CA . ALA B 1 223 ? 21.439 22.590 -7.698 1.00 7.23 224 ALA B CA 1
ATOM 8140 C C . ALA B 1 223 ? 20.602 22.030 -6.554 1.00 7.11 224 ALA B C 1
ATOM 8141 O O . ALA B 1 223 ? 20.075 20.916 -6.653 1.00 7.64 224 ALA B O 1
ATOM 8148 N N . HIS B 1 224 ? 20.511 22.788 -5.462 1.00 5.77 225 HIS B N 1
ATOM 8149 C CA . HIS B 1 224 ? 19.839 22.341 -4.253 1.00 5.75 225 HIS B CA 1
ATOM 8150 C C . HIS B 1 224 ? 18.909 23.422 -3.743 1.00 5.38 225 HIS B C 1
ATOM 8151 O O . HIS B 1 224 ? 19.289 24.595 -3.696 1.00 7.13 225 HIS B O 1
ATOM 8165 N N . THR B 1 225 ? 17.696 23.023 -3.377 1.00 6.25 226 THR B N 1
ATOM 8166 C CA . THR B 1 225 ? 16.699 23.941 -2.841 1.00 6.31 226 THR B CA 1
ATOM 8167 C C . THR B 1 225 ? 16.195 23.432 -1.508 1.00 5.99 226 THR B C 1
ATOM 8168 O O . THR B 1 225 ? 15.946 22.233 -1.342 1.00 7.34 226 THR B O 1
ATOM 8179 N N . THR B 1 226 ? 16.104 24.336 -0.549 1.00 7.62 227 THR B N 1
ATOM 8180 C CA . THR B 1 226 ? 15.549 24.036 0.754 1.00 8.90 227 THR B CA 1
ATOM 8181 C C . THR B 1 226 ? 14.369 24.958 1.020 1.00 9.20 227 THR B C 1
ATOM 8182 O O . THR B 1 226 ? 14.010 25.782 0.185 1.00 8.55 227 THR B O 1
ATOM 8193 N N . VAL B 1 227 ? 13.759 24.805 2.188 1.00 9.78 228 VAL B N 1
ATOM 8194 C CA . VAL B 1 227 ? 12.626 25.640 2.570 1.00 10.40 228 VAL B CA 1
ATOM 8195 C C . VAL B 1 227 ? 12.945 26.376 3.861 1.00 9.05 228 VAL B C 1
ATOM 8196 O O . VAL B 1 227 ? 13.495 25.796 4.809 1.00 12.91 228 VAL B O 1
ATOM 8209 N N . SER B 1 228 ? 12.585 27.651 3.890 1.00 10.01 229 SER B N 1
ATOM 8210 C CA . SER B 1 228 ? 12.696 28.478 5.076 1.00 9.94 229 SER B CA 1
ATOM 8211 C C . SER B 1 228 ? 11.474 28.283 5.962 1.00 8.82 229 SER B C 1
ATOM 8212 O O . SER B 1 228 ? 10.456 27.721 5.554 1.00 10.13 229 SER B O 1
ATOM 8220 N N . GLY B 1 229 ? 11.581 28.766 7.189 1.00 11.50 230 GLY B N 1
ATOM 8221 C CA . GLY B 1 229 ? 10.470 28.749 8.117 1.00 8.76 230 GLY B CA 1
ATOM 8222 C C . GLY B 1 229 ? 10.540 27.561 9.058 1.00 8.92 230 GLY B C 1
ATOM 8223 O O . GLY B 1 229 ? 11.515 26.805 9.116 1.00 11.48 230 GLY B O 1
ATOM 8227 N N . SER B 1 230 ? 9.452 27.392 9.801 1.00 11.04 231 SER B N 1
ATOM 8228 C CA . SER B 1 230 ? 9.440 26.473 10.929 1.00 10.14 231 SER B CA 1
ATOM 8229 C C . SER B 1 230 ? 9.062 25.047 10.548 1.00 8.21 231 SER B C 1
ATOM 8230 O O . SER B 1 230 ? 9.178 24.146 11.384 1.00 10.04 231 SER B O 1
ATOM 8238 N N . ARG B 1 231 ? 8.684 24.795 9.308 1.00 7.26 232 ARG B N 1
ATOM 8239 C CA . ARG B 1 231 ? 8.340 23.452 8.851 1.00 7.55 232 ARG B CA 1
ATOM 8240 C C . ARG B 1 231 ? 9.001 23.183 7.505 1.00 8.47 232 ARG B C 1
ATOM 8241 O O . ARG B 1 231 ? 8.840 23.964 6.559 1.00 10.18 232 ARG B O 1
ATOM 8262 N N . GLY B 1 232 ? 9.742 22.074 7.420 1.00 7.54 233 GLY B N 1
ATOM 8263 C CA . GLY B 1 232 ? 10.440 21.722 6.208 1.00 7.37 233 GLY B CA 1
ATOM 8264 C C . GLY B 1 232 ? 9.567 20.953 5.234 1.00 5.63 233 GLY B C 1
ATOM 8265 O O . GLY B 1 232 ? 8.397 20.670 5.480 1.00 7.18 233 GLY B O 1
ATOM 8269 N N . LEU B 1 233 ? 10.149 20.641 4.076 1.00 6.66 234 LEU B N 1
ATOM 8270 C CA . LEU B 1 233 ? 9.365 20.106 2.969 1.00 6.83 234 LEU B CA 1
ATOM 8271 C C . LEU B 1 233 ? 8.708 18.775 3.314 1.00 5.71 234 LEU B C 1
ATOM 8272 O O . LEU B 1 233 ? 7.502 18.599 3.113 1.00 6.84 234 LEU B O 1
ATOM 8288 N N . TYR B 1 234 ? 9.489 17.816 3.807 1.00 5.70 235 TYR B N 1
ATOM 8289 C CA . TYR B 1 234 ? 8.985 16.495 4.162 1.00 5.27 235 TYR B CA 1
ATOM 8290 C C . TYR B 1 234 ? 10.065 15.810 4.978 1.00 6.19 235 TYR B C 1
ATOM 8291 O O . TYR B 1 234 ? 11.223 16.227 4.992 1.00 6.40 235 TYR B O 1
ATOM 8309 N N . THR B 1 235 ? 9.678 14.723 5.626 1.00 5.41 236 THR B N 1
ATOM 8310 C CA . THR B 1 235 ? 10.624 13.753 6.127 1.00 5.26 236 THR B CA 1
ATOM 8311 C C . THR B 1 235 ? 10.059 12.369 5.860 1.00 6.16 236 THR B C 1
ATOM 8312 O O . THR B 1 235 ? 8.883 12.220 5.494 1.00 6.48 236 THR B O 1
ATOM 8323 N N . THR B 1 236 ? 10.877 11.344 6.095 1.00 5.94 237 THR B N 1
ATOM 8324 C CA . THR B 1 236 ? 10.377 9.978 5.994 1.00 5.96 237 THR B CA 1
ATOM 8325 C C . THR B 1 236 ? 10.818 9.179 7.216 1.00 5.68 237 THR B C 1
ATOM 8326 O O . THR B 1 236 ? 11.983 9.275 7.641 1.00 6.90 237 THR B O 1
ATOM 8337 N N . PRO B 1 237 ? 9.921 8.416 7.839 1.00 4.80 238 PRO B N 1
ATOM 8338 C CA . PRO B 1 237 ? 10.303 7.678 9.052 1.00 6.55 238 PRO B CA 1
ATOM 8339 C C . PRO B 1 237 ? 11.276 6.536 8.796 1.00 4.99 238 PRO B C 1
ATOM 8340 O O . PRO B 1 237 ? 11.108 5.731 7.870 1.00 5.09 238 PRO B O 1
ATOM 8351 N N . PHE B 1 238 ? 12.290 6.480 9.651 1.00 5.30 239 PHE B N 1
ATOM 8352 C CA . PHE B 1 238 ? 13.193 5.350 9.799 1.00 4.15 239 PHE B CA 1
ATOM 8353 C C . PHE B 1 238 ? 12.691 4.405 10.887 1.00 5.86 239 PHE B C 1
ATOM 8354 O O . PHE B 1 238 ? 12.128 4.827 11.899 1.00 5.88 239 PHE B O 1
ATOM 8371 N N . LEU B 1 239 ? 12.944 3.116 10.682 1.00 4.52 240 LEU B N 1
ATOM 8372 C CA . LEU B 1 239 ? 12.652 2.082 11.660 1.00 5.30 240 LEU B CA 1
ATOM 8373 C C . LEU B 1 239 ? 13.956 1.468 12.143 1.00 4.47 240 LEU B C 1
ATOM 8374 O O . LEU B 1 239 ? 14.777 1.030 11.331 1.00 6.49 240 LEU B O 1
ATOM 8390 N N . PHE B 1 240 ? 14.143 1.436 13.461 1.00 4.32 241 PHE B N 1
ATOM 8391 C CA . PHE B 1 240 ? 15.269 0.755 14.097 1.00 5.53 241 PHE B CA 1
ATOM 8392 C C . PHE B 1 240 ? 14.616 -0.315 14.959 1.00 5.71 241 PHE B C 1
ATOM 8393 O O . PHE B 1 240 ? 13.985 -0.001 15.969 1.00 5.44 241 PHE B O 1
ATOM 8410 N N . LEU B 1 241 ? 14.714 -1.564 14.512 1.00 6.26 242 LEU B N 1
ATOM 8411 C CA . LEU B 1 241 ? 13.870 -2.647 14.986 1.00 6.42 242 LEU B CA 1
ATOM 8412 C C . LEU B 1 241 ? 14.709 -3.867 15.311 1.00 5.23 242 LEU B C 1
ATOM 8413 O O . LEU B 1 241 ? 15.743 -4.123 14.683 1.00 6.30 242 LEU B O 1
ATOM 8429 N N . MET B 1 242 ? 14.244 -4.621 16.305 1.00 5.73 243 MET B N 1
ATOM 8430 C CA . MET B 1 242 ? 14.827 -5.891 16.704 1.00 6.45 243 MET B CA 1
ATOM 8431 C C . MET B 1 242 ? 13.785 -6.983 16.508 1.00 5.71 243 MET B C 1
ATOM 8432 O O . MET B 1 242 ? 12.583 -6.758 16.641 1.00 6.02 243 MET B O 1
ATOM 8446 N N . ASN B 1 243 ? 14.258 -8.180 16.184 1.00 5.19 244 ASN B N 1
ATOM 8447 C CA . ASN B 1 243 ? 13.381 -9.336 16.098 1.00 4.95 244 ASN B CA 1
ATOM 8448 C C . ASN B 1 243 ? 12.749 -9.577 17.459 1.00 5.25 244 ASN B C 1
ATOM 8449 O O . ASN B 1 243 ? 13.441 -9.613 18.476 1.00 6.80 244 ASN B O 1
ATOM 8460 N N . LYS B 1 244 ? 11.423 -9.745 17.481 1.00 5.32 245 LYS B N 1
ATOM 8461 C CA . LYS B 1 244 ? 10.717 -9.865 18.751 1.00 7.10 245 LYS B CA 1
ATOM 8462 C C . LYS B 1 244 ? 11.140 -11.119 19.507 1.00 6.00 245 LYS B C 1
ATOM 8463 O O . LYS B 1 244 ? 11.435 -11.069 20.710 1.00 7.84 245 LYS B O 1
ATOM 8482 N N . ALA B 1 245 ? 11.158 -12.259 18.826 1.00 6.21 246 ALA B N 1
ATOM 8483 C CA . ALA B 1 245 ? 11.510 -13.510 19.482 1.00 6.90 246 ALA B CA 1
ATOM 8484 C C . ALA B 1 245 ? 12.921 -13.444 20.061 1.00 6.50 246 ALA B C 1
ATOM 8485 O O . ALA B 1 245 ? 13.171 -13.944 21.163 1.00 6.56 246 ALA B O 1
ATOM 8492 N N A LYS B 1 246 ? 13.860 -12.843 19.328 0.40 7.12 247 LYS B N 1
ATOM 8493 N N B LYS B 1 246 ? 13.862 -12.842 19.338 0.60 6.82 247 LYS B N 1
ATOM 8494 C CA A LYS B 1 246 ? 15.224 -12.715 19.830 0.40 6.18 247 LYS B CA 1
ATOM 8495 C CA B LYS B 1 246 ? 15.222 -12.736 19.854 0.60 6.35 247 LYS B CA 1
ATOM 8496 C C A LYS B 1 246 ? 15.257 -11.865 21.093 0.40 6.33 247 LYS B C 1
ATOM 8497 C C B LYS B 1 246 ? 15.267 -11.858 21.099 0.60 6.41 247 LYS B C 1
ATOM 8498 O O A LYS B 1 246 ? 15.868 -12.242 22.095 0.40 6.52 247 LYS B O 1
ATOM 8499 O O B LYS B 1 246 ? 15.893 -12.212 22.099 0.60 6.55 247 LYS B O 1
ATOM 8536 N N . TYR B 1 247 ? 14.597 -10.709 21.066 1.00 6.20 248 TYR B N 1
ATOM 8537 C CA . TYR B 1 247 ? 14.514 -9.882 22.262 1.00 8.24 248 TYR B CA 1
ATOM 8538 C C . TYR B 1 247 ? 13.939 -10.683 23.425 1.00 7.64 248 TYR B C 1
ATOM 8539 O O . TYR B 1 247 ? 14.480 -10.662 24.536 1.00 7.19 248 TYR B O 1
ATOM 8558 N N . GLU B 1 248 ? 12.813 -11.378 23.192 1.00 7.42 249 GLU B N 1
ATOM 8559 C CA . GLU B 1 248 ? 12.147 -12.096 24.273 1.00 10.63 249 GLU B CA 1
ATOM 8560 C C . GLU B 1 248 ? 12.984 -13.257 24.787 1.00 8.13 249 GLU B C 1
ATOM 8561 O O . GLU B 1 248 ? 12.795 -13.678 25.928 1.00 10.13 249 GLU B O 1
ATOM 8573 N N . SER B 1 249 ? 13.939 -13.738 23.992 1.00 7.37 250 SER B N 1
ATOM 8574 C CA . SER B 1 249 ? 14.829 -14.820 24.403 1.00 8.41 250 SER B CA 1
ATOM 8575 C C . SER B 1 249 ? 15.998 -14.351 25.262 1.00 8.74 250 SER B C 1
ATOM 8576 O O . SER B 1 249 ? 16.661 -15.180 25.886 1.00 8.21 250 SER B O 1
ATOM 8584 N N . LEU B 1 250 ? 16.266 -13.053 25.317 1.00 8.57 251 LEU B N 1
ATOM 8585 C CA . LEU B 1 250 ? 17.363 -12.556 26.127 1.00 8.23 251 LEU B CA 1
ATOM 8586 C C . LEU B 1 250 ? 17.037 -12.669 27.610 1.00 8.16 251 LEU B C 1
ATOM 8587 O O . LEU B 1 250 ? 15.874 -12.659 28.026 1.00 8.84 251 LEU B O 1
ATOM 8603 N N . SER B 1 251 ? 18.083 -12.718 28.425 1.00 7.84 252 SER B N 1
ATOM 8604 C CA . SER B 1 251 ? 17.867 -12.580 29.853 1.00 8.69 252 SER B CA 1
ATOM 8605 C C . SER B 1 251 ? 17.224 -11.225 30.125 1.00 8.02 252 SER B C 1
ATOM 8606 O O . SER B 1 251 ? 17.391 -10.266 29.359 1.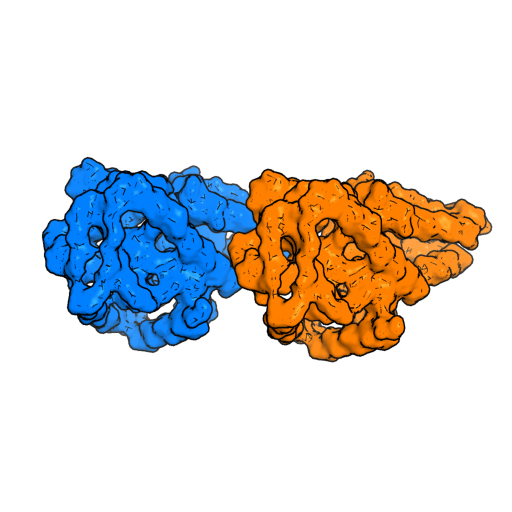00 8.44 252 SER B O 1
ATOM 8614 N N . ASP B 1 252 ? 16.504 -11.143 31.242 1.00 8.35 253 ASP B N 1
ATOM 8615 C CA . ASP B 1 252 ? 15.870 -9.882 31.612 1.00 8.71 253 ASP B CA 1
ATOM 8616 C C . ASP B 1 252 ? 16.907 -8.798 31.875 1.00 8.76 253 ASP B C 1
ATOM 8617 O O . ASP B 1 252 ? 16.645 -7.623 31.613 1.00 10.91 253 ASP B O 1
ATOM 8626 N N . GLU B 1 253 ? 18.093 -9.177 32.371 1.00 9.05 254 GLU B N 1
ATOM 8627 C CA . GLU B 1 253 ? 19.168 -8.203 32.529 1.00 9.57 254 GLU B CA 1
ATOM 8628 C C . GLU B 1 253 ? 19.595 -7.643 31.178 1.00 9.15 254 GLU B C 1
ATOM 8629 O O . GLU B 1 253 ? 19.835 -6.435 31.043 1.00 11.11 254 GLU B O 1
ATOM 8641 N N . HIS B 1 254 ? 19.676 -8.498 30.165 1.00 8.41 255 HIS B N 1
ATOM 8642 C CA . HIS B 1 254 ? 20.021 -8.016 28.831 1.00 9.21 255 HIS B CA 1
ATOM 8643 C C . HIS B 1 254 ? 18.889 -7.198 28.227 1.00 8.95 255 HIS B C 1
ATOM 8644 O O . HIS B 1 254 ? 19.136 -6.182 27.558 1.00 8.75 255 HIS B O 1
ATOM 8658 N N . LYS B 1 255 ? 17.637 -7.602 28.462 1.00 7.60 256 LYS B N 1
ATOM 8659 C CA . LYS B 1 255 ? 16.524 -6.767 28.020 1.00 8.54 256 LYS B CA 1
ATOM 8660 C C . LYS B 1 255 ? 16.624 -5.366 28.606 1.00 8.79 256 LYS B C 1
ATOM 8661 O O . LYS B 1 255 ? 16.311 -4.385 27.925 1.00 11.10 256 LYS B O 1
ATOM 8680 N N . LYS B 1 256 ? 17.011 -5.251 29.882 1.00 9.83 257 LYS B N 1
ATOM 8681 C CA . LYS B 1 256 ? 17.133 -3.934 30.497 1.00 9.52 257 LYS B CA 1
ATOM 8682 C C . LYS B 1 256 ? 18.143 -3.083 29.747 1.00 10.54 257 LYS B C 1
ATOM 8683 O O . LYS B 1 256 ? 17.931 -1.878 29.558 1.00 10.48 257 LYS B O 1
ATOM 8702 N N . VAL B 1 257 ? 19.251 -3.692 29.309 1.00 9.42 258 VAL B N 1
ATOM 8703 C CA . VAL B 1 257 ? 20.242 -2.952 28.532 1.00 10.88 258 VAL B CA 1
ATOM 8704 C C . VAL B 1 257 ? 19.640 -2.479 27.217 1.00 12.42 258 VAL B C 1
ATOM 8705 O O . VAL B 1 257 ? 19.777 -1.309 26.841 1.00 11.63 258 VAL B O 1
ATOM 8718 N N . ILE B 1 258 ? 18.961 -3.379 26.501 1.00 10.02 259 ILE B N 1
ATOM 8719 C CA . ILE B 1 258 ? 18.328 -2.980 25.244 1.00 9.87 259 ILE B CA 1
ATOM 8720 C C . ILE B 1 258 ? 17.356 -1.844 25.500 1.00 9.18 259 ILE B C 1
ATOM 8721 O O . ILE B 1 258 ? 17.367 -0.818 24.803 1.00 9.46 259 ILE B O 1
ATOM 8737 N N . ASP B 1 259 ? 16.505 -2.009 26.513 1.00 11.68 260 ASP B N 1
ATOM 8738 C CA . ASP B 1 259 ? 15.447 -1.038 26.763 1.00 9.59 260 ASP B CA 1
ATOM 8739 C C . ASP B 1 259 ? 16.005 0.298 27.253 1.00 10.89 260 ASP B C 1
ATOM 8740 O O . ASP B 1 259 ? 15.440 1.351 26.944 1.00 11.64 260 ASP B O 1
ATOM 8749 N N . ASN B 1 260 ? 17.142 0.285 27.943 1.00 8.78 261 ASN B N 1
ATOM 8750 C CA . ASN B 1 260 ? 17.812 1.529 28.286 1.00 10.55 261 ASN B CA 1
ATOM 8751 C C . ASN B 1 260 ? 18.379 2.227 27.064 1.00 9.12 261 ASN B C 1
ATOM 8752 O O . ASN B 1 260 ? 18.728 3.411 27.146 1.00 13.07 261 ASN B O 1
ATOM 8763 N N . ASN B 1 261 ? 18.458 1.537 25.944 1.00 9.72 262 ASN B N 1
ATOM 8764 C CA . ASN B 1 261 ? 18.951 2.082 24.695 1.00 9.82 262 ASN B CA 1
ATOM 8765 C C . ASN B 1 261 ? 17.876 1.990 23.629 1.00 12.01 262 ASN B C 1
ATOM 8766 O O . ASN B 1 261 ? 18.143 1.656 22.471 1.00 13.26 262 ASN B O 1
ATOM 8777 N N . ALA B 1 262 ? 16.635 2.263 24.034 1.00 8.82 263 ALA B N 1
ATOM 8778 C CA . ALA B 1 262 ? 15.475 2.227 23.157 1.00 11.05 263 ALA B CA 1
ATOM 8779 C C . ALA B 1 262 ? 14.478 3.280 23.623 1.00 8.42 263 ALA B C 1
ATOM 8780 O O . ALA B 1 262 ? 14.684 3.964 24.630 1.00 12.47 263 ALA B O 1
ATOM 8787 N N . GLY B 1 263 ? 13.396 3.426 22.870 1.00 8.13 264 GLY B N 1
ATOM 8788 C CA . GLY B 1 263 ? 12.291 4.275 23.275 1.00 8.65 264 GLY B CA 1
ATOM 8789 C C . GLY B 1 263 ? 12.537 5.747 22.992 1.00 8.28 264 GLY B C 1
ATOM 8790 O O . GLY B 1 263 ? 13.393 6.132 22.187 1.00 7.81 264 GLY B O 1
ATOM 8794 N N . LEU B 1 264 ? 11.761 6.574 23.697 1.00 7.09 265 LEU B N 1
ATOM 8795 C CA . LEU B 1 264 ? 11.720 8.009 23.431 1.00 6.94 265 LEU B CA 1
ATOM 8796 C C . LEU B 1 264 ? 13.098 8.656 23.569 1.00 8.36 265 LEU B C 1
ATOM 8797 O O . LEU B 1 264 ? 13.451 9.524 22.772 1.00 7.23 265 LEU B O 1
ATOM 8813 N N . ALA B 1 265 ? 13.878 8.274 24.574 1.00 8.42 266 ALA B N 1
ATOM 8814 C CA . ALA B 1 265 ? 15.206 8.863 24.719 1.00 9.57 266 ALA B CA 1
ATOM 8815 C C . ALA B 1 265 ? 16.082 8.561 23.509 1.00 8.77 266 ALA B C 1
ATOM 8816 O O . ALA B 1 265 ? 16.861 9.417 23.070 1.00 8.02 266 ALA B O 1
ATOM 8823 N N . LEU B 1 266 ? 15.989 7.347 22.959 1.00 7.62 267 LEU B N 1
ATOM 8824 C CA . LEU B 1 266 ? 16.766 7.035 21.763 1.00 6.14 267 LEU B CA 1
ATOM 8825 C C . LEU B 1 266 ? 16.249 7.814 20.559 1.00 5.69 267 LEU B C 1
ATOM 8826 O O . LEU B 1 266 ? 17.039 8.309 19.752 1.00 7.49 267 LEU B O 1
ATOM 8842 N N . ALA B 1 267 ? 14.924 7.928 20.418 1.00 5.22 268 ALA B N 1
ATOM 8843 C CA . ALA B 1 267 ? 14.382 8.683 19.291 1.00 5.13 268 ALA B CA 1
ATOM 8844 C C . ALA B 1 267 ? 14.826 10.137 19.348 1.00 5.51 268 ALA B C 1
ATOM 8845 O O . ALA B 1 267 ? 15.133 10.743 18.318 1.00 7.78 268 ALA B O 1
ATOM 8852 N N A LYS B 1 268 ? 14.854 10.720 20.548 0.30 6.89 269 LYS B N 1
ATOM 8853 N N B LYS B 1 268 ? 14.855 10.717 20.545 0.70 6.46 269 LYS B N 1
ATOM 8854 C CA A LYS B 1 268 ? 15.290 12.108 20.694 0.30 7.56 269 LYS B CA 1
ATOM 8855 C CA B LYS B 1 268 ? 15.294 12.106 20.683 0.70 8.09 269 LYS B CA 1
ATOM 8856 C C A LYS B 1 268 ? 16.749 12.262 20.291 0.30 6.68 269 LYS B C 1
ATOM 8857 C C B LYS B 1 268 ? 16.752 12.253 20.278 0.70 5.98 269 LYS B C 1
ATOM 8858 O O A LYS B 1 268 ? 17.108 13.168 19.530 0.30 7.25 269 LYS B O 1
ATOM 8859 O O B LYS B 1 268 ? 17.115 13.157 19.518 0.70 7.44 269 LYS B O 1
ATOM 8896 N N . LEU B 1 269 ? 17.612 11.388 20.812 1.00 5.44 270 LEU B N 1
ATOM 8897 C CA . LEU B 1 269 ? 19.030 11.466 20.493 1.00 7.22 270 LEU B CA 1
ATOM 8898 C C . LEU B 1 269 ? 19.265 11.220 19.010 1.00 7.07 270 LEU B C 1
ATOM 8899 O O . LEU B 1 269 ? 20.080 11.901 18.389 1.00 7.63 270 LEU B O 1
ATOM 8916 N N . ALA B 1 270 ? 18.534 10.269 18.419 1.00 5.55 271 ALA B N 1
ATOM 8917 C CA . ALA B 1 270 ? 18.667 10.033 16.988 1.00 5.56 271 ALA B CA 1
ATOM 8918 C C . ALA B 1 270 ? 18.270 11.273 16.199 1.00 6.22 271 ALA B C 1
ATOM 8919 O O . ALA B 1 270 ? 18.958 11.666 15.256 1.00 6.87 271 ALA B O 1
ATOM 8926 N N . GLY B 1 271 ? 17.155 11.909 16.562 1.00 5.89 272 GLY B N 1
ATOM 8927 C CA . GLY B 1 271 ? 16.760 13.115 15.852 1.00 5.60 272 GLY B CA 1
ATOM 8928 C C . GLY B 1 271 ? 17.798 14.204 15.977 1.00 6.14 272 GLY B C 1
ATOM 8929 O O . GLY B 1 271 ? 18.128 14.866 14.992 1.00 8.21 272 GLY B O 1
ATOM 8933 N N . GLN B 1 272 ? 18.328 14.405 17.178 1.00 6.39 273 GLN B N 1
ATOM 8934 C CA . GLN B 1 272 ? 19.403 15.379 17.358 1.00 7.97 273 GLN B CA 1
ATOM 8935 C C . GLN B 1 272 ? 20.579 15.047 16.449 1.00 6.23 273 GLN B C 1
ATOM 8936 O O . GLN B 1 272 ? 21.176 15.935 15.823 1.00 7.40 273 GLN B O 1
ATOM 8950 N N . LEU B 1 273 ? 20.979 13.788 16.427 1.00 6.44 274 LEU B N 1
ATOM 8951 C CA . LEU B 1 273 ? 22.092 13.403 15.572 1.00 6.18 274 LEU B CA 1
ATOM 8952 C C . LEU B 1 273 ? 21.782 13.707 14.112 1.00 6.54 274 LEU B C 1
ATOM 8953 O O . LEU B 1 273 ? 22.642 14.201 13.387 1.00 6.62 274 LEU B O 1
ATOM 8969 N N . TRP B 1 274 ? 20.572 13.380 13.650 1.00 6.15 275 TRP B N 1
ATOM 8970 C CA . TRP B 1 274 ? 20.256 13.594 12.245 1.00 5.75 275 TRP B CA 1
ATOM 8971 C C . TRP B 1 274 ? 20.178 15.073 11.910 1.00 6.72 275 TRP B C 1
ATOM 8972 O O . TRP B 1 274 ? 20.500 15.457 10.789 1.00 6.73 275 TRP B O 1
ATOM 8993 N N . ASP B 1 275 ? 19.760 15.921 12.847 1.00 7.30 276 ASP B N 1
ATOM 8994 C CA . ASP B 1 275 ? 19.842 17.361 12.588 1.00 8.32 276 ASP B CA 1
ATOM 8995 C C . ASP B 1 275 ? 21.295 17.779 12.384 1.00 7.06 276 ASP B C 1
ATOM 8996 O O . ASP B 1 275 ? 21.629 18.508 11.441 1.00 7.46 276 ASP B O 1
ATOM 9005 N N . GLY B 1 276 ? 22.184 17.259 13.216 1.00 5.87 277 GLY B N 1
ATOM 9006 C CA . GLY B 1 276 ? 23.584 17.615 13.113 1.00 6.84 277 GLY B CA 1
ATOM 9007 C C . GLY B 1 276 ? 24.234 17.075 11.858 1.00 7.58 277 GLY B C 1
ATOM 9008 O O . GLY B 1 276 ? 25.135 17.706 11.312 1.00 7.77 277 GLY B O 1
ATOM 9012 N N . PHE B 1 277 ? 23.808 15.892 11.398 1.00 7.02 278 PHE B N 1
ATOM 9013 C CA . PHE B 1 277 ? 24.425 15.272 10.228 1.00 6.70 278 PHE B CA 1
ATOM 9014 C C . PHE B 1 277 ? 24.262 16.139 8.980 1.00 6.35 278 PHE B C 1
ATOM 9015 O O . PHE B 1 277 ? 25.022 15.987 8.017 1.00 8.15 278 PHE B O 1
ATOM 9032 N N . GLU B 1 278 ? 23.241 17.001 8.940 1.00 5.93 279 GLU B N 1
ATOM 9033 C CA . GLU B 1 278 ? 23.052 17.846 7.767 1.00 6.56 279 GLU B CA 1
ATOM 9034 C C . GLU B 1 278 ? 24.246 18.756 7.557 1.00 6.89 279 GLU B C 1
ATOM 9035 O O . GLU B 1 278 ? 24.588 19.069 6.416 1.00 7.43 279 GLU B O 1
ATOM 9047 N N . VAL B 1 279 ? 24.881 19.194 8.633 1.00 7.97 280 VAL B N 1
ATOM 9048 C CA . VAL B 1 279 ? 25.836 20.290 8.546 1.00 8.70 280 VAL B CA 1
ATOM 9049 C C . VAL B 1 279 ? 27.074 19.907 7.735 1.00 6.49 280 VAL B C 1
ATOM 9050 O O . VAL B 1 279 ? 27.412 20.612 6.770 1.00 8.57 280 VAL B O 1
ATOM 9063 N N . PRO B 1 280 ? 27.799 18.831 8.074 1.00 7.52 281 PRO B N 1
ATOM 9064 C CA . PRO B 1 280 ? 28.986 18.485 7.267 1.00 6.58 281 PRO B CA 1
ATOM 9065 C C . PRO B 1 280 ? 28.633 18.068 5.857 1.00 6.31 281 PRO B C 1
ATOM 9066 O O . PRO B 1 280 ? 29.416 18.295 4.933 1.00 7.68 281 PRO B O 1
ATOM 9077 N N . ALA B 1 281 ? 27.450 17.471 5.667 1.00 6.77 282 ALA B N 1
ATOM 9078 C CA . ALA B 1 281 ? 27.065 17.029 4.336 1.00 7.38 282 ALA B CA 1
ATOM 9079 C C . ALA B 1 281 ? 26.734 18.219 3.436 1.00 6.51 282 ALA B C 1
ATOM 9080 O O . ALA B 1 281 ? 27.085 18.230 2.251 1.00 7.19 282 ALA B O 1
ATOM 9087 N N A ARG B 1 282 ? 26.051 19.234 3.985 0.42 5.83 283 ARG B N 1
ATOM 9088 N N B ARG B 1 282 ? 26.046 19.224 3.981 0.58 6.03 283 ARG B N 1
ATOM 9089 C CA A ARG B 1 282 ? 25.790 20.454 3.225 0.42 6.53 283 ARG B CA 1
ATOM 9090 C CA B ARG B 1 282 ? 25.799 20.448 3.230 0.58 6.59 283 ARG B CA 1
ATOM 9091 C C A ARG B 1 282 ? 27.097 21.117 2.817 0.42 6.92 283 ARG B C 1
ATOM 9092 C C B ARG B 1 282 ? 27.113 21.081 2.805 0.58 5.59 283 ARG B C 1
ATOM 9093 O O A ARG B 1 282 ? 27.225 21.632 1.698 0.42 6.99 283 ARG B O 1
ATOM 9094 O O B ARG B 1 282 ? 27.255 21.556 1.668 0.58 6.98 283 ARG B O 1
ATOM 9135 N N . LYS B 1 283 ? 28.091 21.093 3.705 1.00 7.06 284 LYS B N 1
ATOM 9136 C CA . LYS B 1 283 ? 29.376 21.688 3.381 1.00 8.11 284 LYS B CA 1
ATOM 9137 C C . LYS B 1 283 ? 30.061 20.937 2.245 1.00 6.59 284 LYS B C 1
ATOM 9138 O O . LYS B 1 283 ? 30.635 21.556 1.342 1.00 8.31 284 LYS B O 1
ATOM 9158 N N . LEU B 1 284 ? 30.019 19.603 2.271 1.00 6.45 285 LEU B N 1
ATOM 9159 C CA . LEU B 1 284 ? 30.548 18.833 1.144 1.00 8.68 285 LEU B CA 1
ATOM 9160 C C . LEU B 1 284 ? 29.849 19.197 -0.165 1.00 6.37 285 LEU B C 1
ATOM 9161 O O . LEU B 1 284 ? 30.494 19.305 -1.210 1.00 6.94 285 LEU B O 1
ATOM 9177 N N . ALA B 1 285 ? 28.531 19.414 -0.125 1.00 6.57 286 ALA B N 1
ATOM 9178 C CA . ALA B 1 285 ? 27.807 19.777 -1.345 1.00 6.72 286 ALA B CA 1
ATOM 9179 C C . ALA B 1 285 ? 28.202 21.153 -1.862 1.00 5.96 286 ALA B C 1
ATOM 9180 O O . ALA B 1 285 ? 28.308 21.350 -3.076 1.00 6.56 286 ALA B O 1
ATOM 9187 N N . LEU B 1 286 ? 28.431 22.112 -0.957 1.00 7.01 287 LEU B N 1
ATOM 9188 C CA . LEU B 1 286 ? 28.905 23.432 -1.373 1.00 8.78 287 LEU B CA 1
ATOM 9189 C C . LEU B 1 286 ? 30.337 23.368 -1.877 1.00 9.64 287 LEU B C 1
ATOM 9190 O O . LEU B 1 286 ? 30.663 23.966 -2.905 1.00 9.43 287 LEU B O 1
ATOM 9206 N N . ASP B 1 287 ? 31.186 22.610 -1.194 1.00 9.32 288 ASP B N 1
ATOM 9207 C CA . ASP B 1 287 ? 32.572 22.486 -1.616 1.00 10.64 288 ASP B CA 1
ATOM 9208 C C . ASP B 1 287 ? 32.691 21.797 -2.972 1.00 9.69 288 ASP B C 1
ATOM 9209 O O . ASP B 1 287 ? 33.651 22.046 -3.708 1.00 14.05 288 ASP B O 1
ATOM 9218 N N . ALA B 1 288 ? 31.708 20.973 -3.340 1.00 9.07 289 ALA B N 1
ATOM 9219 C CA . ALA B 1 288 ? 31.666 20.342 -4.655 1.00 8.63 289 ALA B CA 1
ATOM 9220 C C . ALA B 1 288 ? 31.176 21.276 -5.749 1.00 8.49 289 ALA B C 1
ATOM 9221 O O . ALA B 1 288 ? 31.195 20.883 -6.921 1.00 12.36 289 ALA B O 1
ATOM 9228 N N . GLY B 1 289 ? 30.776 22.497 -5.409 1.00 8.80 290 GLY B N 1
ATOM 9229 C CA . GLY B 1 289 ? 30.327 23.468 -6.391 1.00 8.63 290 GLY B CA 1
ATOM 9230 C C . GLY B 1 289 ? 28.832 23.666 -6.470 1.00 8.50 290 GLY B C 1
ATOM 9231 O O . GLY B 1 289 ? 28.357 24.210 -7.472 1.00 7.64 290 GLY B O 1
ATOM 9235 N N . GLY B 1 290 ? 28.089 23.286 -5.449 1.00 6.33 291 GLY B N 1
ATOM 9236 C CA . GLY B 1 290 ? 26.650 23.392 -5.509 1.00 5.93 291 GLY B CA 1
ATOM 9237 C C . GLY B 1 290 ? 26.140 24.784 -5.180 1.00 6.40 291 GLY B C 1
ATOM 9238 O O . GLY B 1 290 ? 26.803 25.596 -4.532 1.00 8.84 291 GLY B O 1
ATOM 9242 N N . THR B 1 291 ? 24.911 25.036 -5.618 1.00 6.38 292 THR B N 1
ATOM 9243 C CA . THR B 1 291 ? 24.135 26.189 -5.193 1.00 6.13 292 THR B CA 1
ATOM 9244 C C . THR B 1 291 ? 23.075 25.733 -4.198 1.00 7.64 292 THR B C 1
ATOM 9245 O O . THR B 1 291 ? 22.617 24.585 -4.226 1.00 6.55 292 THR B O 1
ATOM 9256 N N A ILE B 1 292 ? 22.688 26.640 -3.304 0.36 6.83 293 ILE B N 1
ATOM 9257 N N B ILE B 1 292 ? 22.720 26.640 -3.294 0.64 6.67 293 ILE B N 1
ATOM 9258 C CA A ILE B 1 292 ? 21.639 26.361 -2.329 0.36 6.48 293 ILE B CA 1
ATOM 9259 C CA B ILE B 1 292 ? 21.653 26.412 -2.332 0.64 5.14 293 ILE B CA 1
ATOM 9260 C C A ILE B 1 292 ? 20.675 27.536 -2.295 0.36 7.45 293 ILE B C 1
ATOM 9261 C C B ILE B 1 292 ? 20.700 27.583 -2.419 0.64 5.26 293 ILE B C 1
ATOM 9262 O O A ILE B 1 292 ? 21.044 28.638 -1.884 0.36 5.53 293 ILE B O 1
ATOM 9263 O O B ILE B 1 292 ? 21.109 28.735 -2.244 0.64 8.32 293 ILE B O 1
ATOM 9294 N N . HIS B 1 293 ? 19.441 27.284 -2.697 1.00 6.24 294 HIS B N 1
ATOM 9295 C CA . HIS B 1 293 ? 18.398 28.285 -2.815 1.00 7.61 294 HIS B CA 1
ATOM 9296 C C . HIS B 1 293 ? 17.324 27.976 -1.789 1.00 6.94 294 HIS B C 1
ATOM 9297 O O . HIS B 1 293 ? 16.949 26.820 -1.619 1.00 8.36 294 HIS B O 1
ATOM 9312 N N . SER B 1 294 ? 16.822 29.002 -1.117 1.00 8.58 295 SER B N 1
ATOM 9313 C CA . SER B 1 294 ? 15.860 28.832 -0.043 1.00 8.59 295 SER B CA 1
ATOM 9314 C C . SER B 1 294 ? 14.509 29.370 -0.466 1.00 10.16 295 SER B C 1
ATOM 9315 O O . SER B 1 294 ? 14.398 30.538 -0.838 1.00 10.73 295 SER B O 1
ATOM 9323 N N . LEU B 1 295 ? 13.494 28.517 -0.414 1.00 7.47 296 LEU B N 1
ATOM 9324 C CA . LEU B 1 295 ? 12.142 28.947 -0.724 1.00 9.98 296 LEU B CA 1
ATOM 9325 C C . LEU B 1 295 ? 11.547 29.750 0.418 1.00 8.86 296 LEU B C 1
ATOM 9326 O O . LEU B 1 295 ? 11.605 29.344 1.587 1.00 10.38 296 LEU B O 1
ATOM 9342 N N A SER B 1 296 ? 10.940 30.876 0.076 0.43 9.95 297 SER B N 1
ATOM 9343 N N B SER B 1 296 ? 10.920 30.861 0.059 0.57 9.26 297 SER B N 1
ATOM 9344 C CA A SER B 1 296 ? 10.242 31.702 1.043 0.43 12.69 297 SER B CA 1
ATOM 9345 C CA B SER B 1 296 ? 10.337 31.792 1.008 0.57 8.80 297 SER B CA 1
ATOM 9346 C C A SER B 1 296 ? 9.113 32.408 0.311 0.43 13.06 297 SER B C 1
ATOM 9347 C C B SER B 1 296 ? 9.219 32.528 0.281 0.57 12.45 297 SER B C 1
ATOM 9348 O O A SER B 1 296 ? 8.881 32.178 -0.879 0.43 10.83 297 SER B O 1
ATOM 9349 O O B SER B 1 296 ? 9.073 32.410 -0.939 0.57 12.42 297 SER B O 1
ATOM 9364 N N . GLY B 1 297 ? 8.403 33.263 1.041 1.00 11.40 298 GLY B N 1
ATOM 9365 C CA . GLY B 1 297 ? 7.420 34.144 0.418 1.00 13.80 298 GLY B CA 1
ATOM 9366 C C . GLY B 1 297 ? 6.430 33.426 -0.485 1.00 10.86 298 GLY B C 1
ATOM 9367 O O . GLY B 1 297 ? 5.909 32.360 -0.151 1.00 10.95 298 GLY B O 1
ATOM 9372 N N . GLY B 1 298 ? 6.185 33.999 -1.660 1.00 10.20 299 GLY B N 1
ATOM 9373 C CA . GLY B 1 298 ? 5.204 33.485 -2.585 1.00 12.79 299 GLY B CA 1
ATOM 9374 C C . GLY B 1 298 ? 5.450 32.055 -3.027 1.00 8.91 299 GLY B C 1
ATOM 9375 O O . GLY B 1 298 ? 4.543 31.220 -2.993 1.00 10.82 299 GLY B O 1
ATOM 9379 N N . PRO B 1 299 ? 6.657 31.766 -3.514 1.00 9.93 300 PRO B N 1
ATOM 9380 C CA . PRO B 1 299 ? 6.963 30.383 -3.921 1.00 10.29 300 PRO B CA 1
ATOM 9381 C C . PRO B 1 299 ? 6.728 29.367 -2.821 1.00 8.47 300 PRO B C 1
ATOM 9382 O O . PRO B 1 299 ? 6.168 28.290 -3.078 1.00 10.64 300 PRO B O 1
ATOM 9393 N N . LEU B 1 300 ? 7.097 29.692 -1.590 1.00 8.33 301 LEU B N 1
ATOM 9394 C CA . LEU B 1 300 ? 6.861 28.774 -0.488 1.00 7.76 301 LEU B CA 1
ATOM 9395 C C . LEU B 1 300 ? 5.371 28.634 -0.211 1.00 8.53 301 LEU B C 1
ATOM 9396 O O . LEU B 1 300 ? 4.863 27.515 -0.022 1.00 9.85 301 LEU B O 1
ATOM 9412 N N . ALA B 1 301 ? 4.660 29.764 -0.133 1.00 8.71 302 ALA B N 1
ATOM 9413 C CA . ALA B 1 301 ? 3.225 29.724 0.117 1.00 9.42 302 ALA B CA 1
ATOM 9414 C C . ALA B 1 301 ? 2.505 28.863 -0.915 1.00 9.08 302 ALA B C 1
ATOM 9415 O O . ALA B 1 301 ? 1.541 28.154 -0.589 1.00 10.88 302 ALA B O 1
ATOM 9422 N N . GLU B 1 302 ? 2.932 28.945 -2.172 1.00 10.05 303 GLU B N 1
ATOM 9423 C CA . GLU B 1 302 ? 2.307 28.140 -3.209 1.00 11.85 303 GLU B CA 1
ATOM 9424 C C . GLU B 1 302 ? 2.475 26.652 -2.921 1.00 10.82 303 GLU B C 1
ATOM 9425 O O . GLU B 1 302 ? 1.512 25.884 -3.021 1.00 13.82 303 GLU B O 1
ATOM 9437 N N . MET B 1 303 ? 3.683 26.234 -2.531 1.00 9.14 304 MET B N 1
ATOM 9438 C CA . MET B 1 303 ? 3.907 24.828 -2.212 1.00 9.33 304 MET B CA 1
ATOM 9439 C C . MET B 1 303 ? 3.098 24.399 -1.003 1.00 12.04 304 MET B C 1
ATOM 9440 O O . MET B 1 303 ? 2.596 23.274 -0.960 1.00 12.02 304 MET B O 1
ATOM 9454 N N . LYS B 1 304 ? 2.993 25.265 0.011 1.00 9.47 305 LYS B N 1
ATOM 9455 C CA . LYS B 1 304 ? 2.227 24.906 1.200 1.00 9.19 305 LYS B CA 1
ATOM 9456 C C . LYS B 1 304 ? 0.752 24.765 0.875 1.00 10.31 305 LYS B C 1
ATOM 9457 O O . LYS B 1 304 ? 0.080 23.896 1.440 1.00 11.98 305 LYS B O 1
ATOM 9476 N N . ALA B 1 305 ? 0.236 25.592 -0.049 1.00 9.42 306 ALA B N 1
ATOM 9477 C CA . ALA B 1 305 ? -1.161 25.446 -0.455 1.00 11.45 306 ALA B CA 1
ATOM 9478 C C . ALA B 1 305 ? -1.387 24.100 -1.143 1.00 12.48 306 ALA B C 1
ATOM 9479 O O . ALA B 1 305 ? -2.386 23.415 -0.886 1.00 14.94 306 ALA B O 1
ATOM 9486 N N . ALA B 1 306 ? -0.456 23.690 -2.005 1.00 13.16 307 ALA B N 1
ATOM 9487 C CA . ALA B 1 306 ? -0.550 22.363 -2.601 1.00 14.79 307 ALA B CA 1
ATOM 9488 C C . ALA B 1 306 ? -0.467 21.280 -1.530 1.00 15.38 307 ALA B C 1
ATOM 9489 O O . ALA B 1 306 ? -1.143 20.248 -1.620 1.00 15.73 307 ALA B O 1
ATOM 9496 N N . GLY B 1 307 ? 0.352 21.498 -0.505 1.00 12.64 308 GLY B N 1
ATOM 9497 C CA . GLY B 1 307 ? 0.436 20.535 0.581 1.00 11.63 308 GLY B CA 1
ATOM 9498 C C . GLY B 1 307 ? -0.895 20.290 1.269 1.00 17.54 308 GLY B C 1
ATOM 9499 O O . GLY B 1 307 ? -1.217 19.154 1.632 1.00 15.58 308 GLY B O 1
ATOM 9503 N N . GLU B 1 308 ? -1.679 21.347 1.483 1.00 14.16 309 GLU B N 1
ATOM 9504 C CA . GLU B 1 308 ? -2.983 21.164 2.106 1.00 14.85 309 GLU B CA 1
ATOM 9505 C C . GLU B 1 308 ? -3.829 20.185 1.307 1.00 12.37 309 GLU B C 1
ATOM 9506 O O . GLU B 1 308 ? -4.501 19.322 1.879 1.00 13.68 309 GLU B O 1
ATOM 9518 N N . GLY B 1 309 ? -3.796 20.288 -0.022 1.00 16.31 310 GLY B N 1
ATOM 9519 C CA . GLY B 1 309 ? -4.568 19.361 -0.832 1.00 13.67 310 GLY B CA 1
ATOM 9520 C C . GLY B 1 309 ? -4.039 17.944 -0.723 1.00 13.60 310 GLY B C 1
ATOM 9521 O O . GLY B 1 309 ? -4.812 16.979 -0.701 1.00 11.88 310 GLY B O 1
ATOM 9525 N N . LEU B 1 310 ? -2.720 17.804 -0.652 1.00 13.62 311 LEU B N 1
ATOM 9526 C CA . LEU B 1 310 ? -2.109 16.490 -0.501 1.00 9.08 311 LEU B CA 1
ATOM 9527 C C . LEU B 1 310 ? -2.467 15.855 0.833 1.00 9.53 311 LEU B C 1
ATOM 9528 O O . LEU B 1 310 ? -2.626 14.628 0.914 1.00 11.99 311 LEU B O 1
ATOM 9544 N N . GLU B 1 311 ? -2.648 16.660 1.879 1.00 10.81 312 GLU B N 1
ATOM 9545 C CA . GLU B 1 311 ? -3.121 16.110 3.145 1.00 9.22 312 GLU B CA 1
ATOM 9546 C C . GLU B 1 311 ? -4.510 15.524 2.990 1.00 11.28 312 GLU B C 1
ATOM 9547 O O . GLU B 1 311 ? -4.795 14.445 3.516 1.00 9.73 312 GLU B O 1
ATOM 9559 N N . LYS B 1 312 ? -5.392 16.233 2.296 1.00 9.99 313 LYS B N 1
ATOM 9560 C CA . LYS B 1 312 ? -6.752 15.748 2.096 1.00 11.26 313 LYS B CA 1
ATOM 9561 C C . LYS B 1 312 ? -6.748 14.442 1.310 1.00 11.56 313 LYS B C 1
ATOM 9562 O O . LYS B 1 312 ? -7.502 13.512 1.619 1.00 13.09 313 LYS B O 1
ATOM 9581 N N . ASP B 1 313 ? -5.886 14.348 0.293 1.00 11.02 314 ASP B N 1
ATOM 9582 C CA . ASP B 1 313 ? -5.790 13.102 -0.468 1.00 10.62 314 ASP B CA 1
ATOM 9583 C C . ASP B 1 313 ? -5.347 11.951 0.426 1.00 9.84 314 ASP B C 1
ATOM 9584 O O . ASP B 1 313 ? -5.863 10.830 0.325 1.00 10.55 314 ASP B O 1
ATOM 9593 N N . TRP B 1 314 ? -4.350 12.196 1.273 1.00 9.09 315 TRP B N 1
ATOM 9594 C CA . TRP B 1 314 ? -3.872 11.136 2.154 1.00 8.64 315 TRP B CA 1
ATOM 9595 C C . TRP B 1 314 ? -4.964 10.708 3.126 1.00 11.27 315 TRP B C 1
ATOM 9596 O O . TRP B 1 314 ? -5.153 9.510 3.374 1.00 8.89 315 TRP B O 1
ATOM 9617 N N . ILE B 1 315 ? -5.679 11.678 3.694 1.00 8.98 316 ILE B N 1
ATOM 9618 C CA . ILE B 1 315 ? -6.747 11.375 4.639 1.00 9.52 316 ILE B CA 1
ATOM 9619 C C . ILE B 1 315 ? -7.758 10.410 4.021 1.00 9.95 316 ILE B C 1
ATOM 9620 O O . ILE B 1 315 ? -8.179 9.432 4.654 1.00 9.78 316 ILE B O 1
ATOM 9636 N N . LYS B 1 316 ? -8.162 10.659 2.779 1.00 11.18 317 LYS B N 1
ATOM 9637 C CA . LYS B 1 316 ? -9.084 9.745 2.115 1.00 11.20 317 LYS B CA 1
ATOM 9638 C C . LYS B 1 316 ? -8.466 8.362 1.964 1.00 12.98 317 LYS B C 1
ATOM 9639 O O . LYS B 1 316 ? -9.132 7.342 2.187 1.00 12.05 317 LYS B O 1
ATOM 9658 N N A SER B 1 317 ? -7.189 8.308 1.579 0.46 9.99 318 SER B N 1
ATOM 9659 N N B SER B 1 317 ? -7.187 8.303 1.589 0.54 9.98 318 SER B N 1
ATOM 9660 C CA A SER B 1 317 ? -6.516 7.024 1.417 0.46 11.58 318 SER B CA 1
ATOM 9661 C CA B SER B 1 317 ? -6.533 7.009 1.414 0.54 12.11 318 SER B CA 1
ATOM 9662 C C A SER B 1 317 ? -6.455 6.266 2.737 0.46 10.34 318 SER B C 1
ATOM 9663 C C B SER B 1 317 ? -6.442 6.258 2.737 0.54 10.38 318 SER B C 1
ATOM 9664 O O A SER B 1 317 ? -6.637 5.042 2.772 0.46 11.44 318 SER B O 1
ATOM 9665 O O B SER B 1 317 ? -6.586 5.029 2.773 0.54 11.30 318 SER B O 1
ATOM 9680 N N . ALA B 1 318 ? -6.193 6.976 3.832 1.00 8.81 319 ALA B N 1
ATOM 9681 C CA . ALA B 1 318 ? -6.136 6.338 5.141 1.00 9.58 319 ALA B CA 1
ATOM 9682 C C . ALA B 1 318 ? -7.514 5.855 5.572 1.00 9.29 319 ALA B C 1
ATOM 9683 O O . ALA B 1 318 ? -7.658 4.752 6.119 1.00 9.98 319 ALA B O 1
ATOM 9691 N N . ASN B 1 319 ? -8.533 6.684 5.361 1.00 9.30 320 ASN B N 1
ATOM 9692 C CA . ASN B 1 319 ? -9.901 6.287 5.665 1.00 10.24 320 ASN B CA 1
ATOM 9693 C C . ASN B 1 319 ? -10.252 4.986 4.952 1.00 14.31 320 ASN B C 1
ATOM 9694 O O . ASN B 1 319 ? -10.843 4.074 5.546 1.00 12.05 320 ASN B O 1
ATOM 9705 N N . ASP B 1 320 ? -9.895 4.888 3.663 1.00 14.20 321 ASP B N 1
ATOM 9706 C CA . ASP B 1 320 ? -10.225 3.705 2.885 1.00 12.36 321 ASP B CA 1
ATOM 9707 C C . ASP B 1 320 ? -9.511 2.463 3.400 1.00 13.74 321 ASP B C 1
ATOM 9708 O O . ASP B 1 320 ? -9.942 1.345 3.107 1.00 19.04 321 ASP B O 1
ATOM 9717 N N . ARG B 1 321 ? -8.436 2.629 4.160 1.00 11.15 322 ARG B N 1
ATOM 9718 C CA . ARG B 1 321 ? -7.707 1.526 4.765 1.00 11.02 322 ARG B CA 1
ATOM 9719 C C . ARG B 1 321 ? -8.066 1.333 6.232 1.00 12.72 322 ARG B C 1
ATOM 9720 O O . ARG B 1 321 ? -7.350 0.641 6.962 1.00 14.74 322 ARG B O 1
ATOM 9741 N N . GLY B 1 322 ? -9.182 1.904 6.672 1.00 12.79 323 GLY B N 1
ATOM 9742 C CA . GLY B 1 322 ? -9.691 1.640 7.997 1.00 12.85 323 GLY B CA 1
ATOM 9743 C C . GLY B 1 322 ? -9.113 2.483 9.100 1.00 11.79 323 GLY B C 1
ATOM 9744 O O . GLY B 1 322 ? -9.292 2.134 10.270 1.00 13.68 323 GLY B O 1
ATOM 9748 N N . LEU B 1 323 ? -8.383 3.547 8.776 1.00 11.34 324 LEU B N 1
ATOM 9749 C CA . LEU B 1 323 ? -7.832 4.449 9.768 1.00 9.96 324 LEU B CA 1
ATOM 9750 C C . LEU B 1 323 ? -8.595 5.763 9.782 1.00 9.75 324 LEU B C 1
ATOM 9751 O O . LEU B 1 323 ? -9.177 6.171 8.783 1.00 10.94 324 LEU B O 1
ATOM 9767 N N . ASP B 1 324 ? -8.567 6.427 10.932 1.00 9.48 325 ASP B N 1
ATOM 9768 C CA . ASP B 1 324 ? -9.127 7.769 11.077 1.00 9.50 325 ASP B CA 1
ATOM 9769 C C . ASP B 1 324 ? -8.069 8.762 10.612 1.00 10.18 325 ASP B C 1
ATOM 9770 O O . ASP B 1 324 ? -7.305 9.343 11.394 1.00 9.11 325 ASP B O 1
ATOM 9779 N N . GLY B 1 325 ? -8.037 8.964 9.296 1.00 9.92 326 GLY B N 1
ATOM 9780 C CA . GLY B 1 325 ? -6.974 9.751 8.703 1.00 8.98 326 GLY B CA 1
ATOM 9781 C C . GLY B 1 325 ? -6.885 11.152 9.269 1.00 8.26 326 GLY B C 1
ATOM 9782 O O . GLY B 1 325 ? -5.792 11.641 9.557 1.00 9.19 326 GLY B O 1
ATOM 9786 N N . ALA B 1 326 ? -8.027 11.827 9.413 1.00 8.99 327 ALA B N 1
ATOM 9787 C CA . ALA B 1 326 ? -8.006 13.194 9.917 1.00 9.28 327 ALA B CA 1
ATOM 9788 C C . ALA B 1 326 ? -7.461 13.240 11.340 1.00 8.88 327 ALA B C 1
ATOM 9789 O O . ALA B 1 326 ? -6.687 14.135 11.686 1.00 9.59 327 ALA B O 1
ATOM 9796 N N . MET B 1 327 ? -7.821 12.261 12.169 1.00 8.89 328 MET B N 1
ATOM 9797 C CA . MET B 1 327 ? -7.342 12.246 13.547 1.00 9.37 328 MET B CA 1
ATOM 9798 C C . MET B 1 327 ? -5.837 12.003 13.586 1.00 8.96 328 MET B C 1
ATOM 9799 O O . MET B 1 327 ? -5.125 12.601 14.402 1.00 9.96 328 MET B O 1
ATOM 9813 N N . LEU B 1 328 ? -5.325 11.136 12.707 1.00 8.13 329 LEU B N 1
ATOM 9814 C CA . LEU B 1 328 ? -3.888 10.867 12.704 1.00 7.79 329 LEU B CA 1
ATOM 9815 C C . LEU B 1 328 ? -3.091 12.086 12.267 1.00 6.93 329 LEU B C 1
ATOM 9816 O O . LEU B 1 328 ? -2.025 12.355 12.828 1.00 9.34 329 LEU B O 1
ATOM 9832 N N . VAL B 1 329 ? -3.578 12.826 11.268 1.00 8.54 330 VAL B N 1
ATOM 9833 C CA . VAL B 1 329 ? -2.864 14.022 10.820 1.00 7.71 330 VAL B CA 1
ATOM 9834 C C . VAL B 1 329 ? -2.817 15.045 11.942 1.00 8.73 330 VAL B C 1
ATOM 9835 O O . VAL B 1 329 ? -1.766 15.643 12.226 1.00 9.86 330 VAL B O 1
ATOM 9848 N N . LYS B 1 330 ? -3.954 15.249 12.606 1.00 9.04 331 LYS B N 1
ATOM 9849 C CA . LYS B 1 330 ? -3.990 16.207 13.702 1.00 8.38 331 LYS B CA 1
ATOM 9850 C C . LYS B 1 330 ? -3.095 15.754 14.851 1.00 8.93 331 LYS B C 1
ATOM 9851 O O . LYS B 1 330 ? -2.383 16.571 15.461 1.00 9.60 331 LYS B O 1
ATOM 9870 N N . THR B 1 331 ? -3.107 14.452 15.155 1.00 9.71 332 THR B N 1
ATOM 9871 C CA . THR B 1 331 ? -2.248 13.919 16.210 1.00 8.73 332 THR B CA 1
ATOM 9872 C C . THR B 1 331 ? -0.789 14.174 15.894 1.00 9.19 332 THR B C 1
ATOM 9873 O O . THR B 1 331 ? -0.018 14.585 16.768 1.00 9.03 332 THR B O 1
ATOM 9884 N N . ALA B 1 332 ? -0.392 13.897 14.656 1.00 7.66 333 ALA B N 1
ATOM 9885 C CA . ALA B 1 332 ? 0.990 14.099 14.254 1.00 7.09 333 ALA B CA 1
ATOM 9886 C C . ALA B 1 332 ? 1.385 15.571 14.379 1.00 8.61 333 ALA B C 1
ATOM 9887 O O . ALA B 1 332 ? 2.444 15.892 14.931 1.00 9.11 333 ALA B O 1
ATOM 9894 N N . LYS B 1 333 ? 0.554 16.487 13.862 1.00 7.37 334 LYS B N 1
ATOM 9895 C CA . LYS B 1 333 ? 0.845 17.915 13.991 1.00 8.46 334 LYS B CA 1
ATOM 9896 C C . LYS B 1 333 ? 0.983 18.313 15.453 1.00 8.57 334 LYS B C 1
ATOM 9897 O O . LYS B 1 333 ? 1.906 19.051 15.824 1.00 9.24 334 LYS B O 1
ATOM 9916 N N . ASP B 1 334 ? 0.072 17.843 16.294 1.00 9.32 335 ASP B N 1
ATOM 9917 C CA . ASP B 1 334 ? 0.083 18.256 17.691 1.00 11.49 335 ASP B CA 1
ATOM 9918 C C . ASP B 1 334 ? 1.304 17.710 18.430 1.00 9.92 335 ASP B C 1
ATOM 9919 O O . ASP B 1 334 ? 1.899 18.409 19.260 1.00 12.80 335 ASP B O 1
ATOM 9928 N N . LEU B 1 335 ? 1.683 16.467 18.158 1.00 10.00 336 LEU B N 1
ATOM 9929 C CA . LEU B 1 335 ? 2.889 15.920 18.769 1.00 8.44 336 LEU B CA 1
ATOM 9930 C C . LEU B 1 335 ? 4.130 16.674 18.327 1.00 9.17 336 LEU B C 1
ATOM 9931 O O . LEU B 1 335 ? 5.026 16.916 19.135 1.00 11.06 336 LEU B O 1
ATOM 9947 N N . ILE B 1 336 ? 4.220 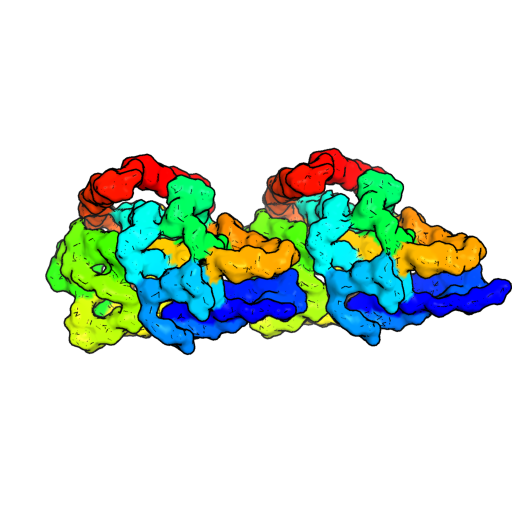17.033 17.045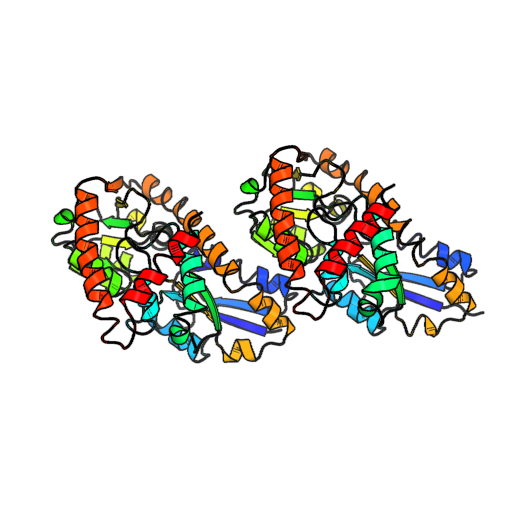 1.00 7.99 337 ILE B N 1
ATOM 9948 C CA . ILE B 1 336 ? 5.380 17.796 16.597 1.00 9.17 337 ILE B CA 1
ATOM 9949 C C . ILE B 1 336 ? 5.426 19.144 17.306 1.00 8.41 337 ILE B C 1
ATOM 9950 O O . ILE B 1 336 ? 6.486 19.579 17.768 1.00 9.18 337 ILE B O 1
ATOM 9966 N N . SER B 1 337 ? 4.278 19.822 17.407 1.00 9.30 338 SER B N 1
ATOM 9967 C CA . SER B 1 337 ? 4.232 21.094 18.114 1.00 10.45 338 SER B CA 1
ATOM 9968 C C . SER B 1 337 ? 4.658 20.925 19.567 1.00 12.26 338 SER B C 1
ATOM 9969 O O . SER B 1 337 ? 5.356 21.779 20.122 1.00 12.30 338 SER B O 1
ATOM 9977 N N . LYS B 1 338 ? 4.232 19.832 20.198 1.00 11.54 339 LYS B N 1
ATOM 9978 C CA . LYS B 1 338 ? 4.589 19.567 21.584 1.00 12.45 339 LYS B CA 1
ATOM 9979 C C . LYS B 1 338 ? 6.101 19.549 21.764 1.00 12.33 339 LYS B C 1
ATOM 9980 O O . LYS B 1 338 ? 6.628 20.132 22.717 1.00 15.36 339 LYS B O 1
ATOM 9999 N N . TYR B 1 339 ? 6.816 18.898 20.859 1.00 9.97 340 TYR B N 1
ATOM 10000 C CA . TYR B 1 339 ? 8.252 18.711 21.012 1.00 10.36 340 TYR B CA 1
ATOM 10001 C C . TYR B 1 339 ? 9.074 19.820 20.366 1.00 11.10 340 TYR B C 1
ATOM 10002 O O . TYR B 1 339 ? 10.262 19.942 20.669 1.00 13.98 340 TYR B O 1
ATOM 10020 N N . ASP B 1 340 ? 8.473 20.638 19.500 1.00 11.14 341 ASP B N 1
ATOM 10021 C CA . ASP B 1 340 ? 9.192 21.726 18.840 1.00 11.04 341 ASP B CA 1
ATOM 10022 C C . ASP B 1 340 ? 9.187 22.979 19.722 1.00 15.13 341 ASP B C 1
ATOM 10023 O O . ASP B 1 340 ? 8.601 24.012 19.397 1.00 20.14 341 ASP B O 1
ATOM 10032 N N . LYS B 1 341 ? 9.865 22.864 20.855 1.00 18.57 342 LYS B N 1
ATOM 10033 C CA . LYS B 1 341 ? 9.972 23.957 21.821 1.00 26.69 342 LYS B CA 1
ATOM 10034 C C . LYS B 1 341 ? 11.398 24.466 21.855 1.00 38.88 342 LYS B C 1
ATOM 10035 O O . LYS B 1 341 ? 12.316 23.803 21.365 1.00 33.52 342 LYS B O 1
#

Secondary structure (DSSP, 8-state):
-EEEEEEESS-TTSHIIIIIIHHHHHHHHHHTTT-EEEEEE-TTTTSS-GGGHHHHHHHTSSSEEEEEGGGSTTSSGGGGGGGSTT----HHHHHHHHHHHHHTTTGGGGTTEEEEEEEEPSPPEEEESS----SGGGGTT-EEEESSHHHHHHHHHTT-EEEE--GGGHHHHHHTTS-SEEEE-GGGSGGGTHHHH--EEEEE-SSS-S---EEEEEEEHHHHHHS-HHHHHHHHTTSSHHHHHHHHHHHHHHHHHHHHHHHHTT-EEEEE-HHHHHHHHHHHHHHHHHHHHHHHHTTS-HHHHHHHHHHHHHHH--/---EEEEEEESS-TTSHHIIIIIHHHHHHHHHHTTT-EEEEEE-TTTTSS-GGGHHHHHHHTSSSEEEEEGGGSTTSSGGGGGGGSTT----HHHHHHHHHHHHHTTTGGGGTTEEEEEEEEPSPPEEEESS----SGGGGTT-EEEESSHHHHHHHHHTT-EEEE--GGGHHHHHHHTS-SEEEE-STTSGGGTHHHH--EEEEE-SSS-S---EEEEEEEHHHHHHS-HHHHHHHHHTSSHHHHHHHHHHHHHHHHHHHHHHHHTT-EEEEE-HHHHHHHHHHHHHHHHHHHHHHHHTTS-HHHHHHHHHHHHHHH--

B-factor: mean 13.44, std 8.61, range [3.74, 63.92]

Foldseek 3Di:
DAEFEEEAAFDCPACCRVVAVVVLQVLLCVLVVNPYHYDYHYNRNVDDDQVCQVVCQLVVVGFKYKHFPQLPPPLQLLQLLQFFFQQAFFQLLLQLLVQVCCVPDRVVSQVSFAFQGKTWFGFKKKFFADDADAFLVSQAAFEEEEAHPLVQVLNVLSHHNYDYDHPLCVVVCLVVVVGGIYIDQLLRCVSNVNLLRTAHIEWADDRTTGGITMMTITGHPVVLVPDDPSSVVSSNVSGGSVVSSVVSVVNSVSNVVSVVVSVVSNHDYHYHDDPRVVVSVVSSVVSLVVSCVVCVVVVHRSVVSSVSSNVSSVVRVD/DAADEFEEEAAFDCVACCRPVAVVVLQVLLCVLLVNRYHYDYHYNRNVDDDQVCQVVCQLVVVGFKYKHFPQLPPPLQLLQLLQFFFLLAFFQLLLQLLVQVCCVPVRVVSQVSFAFQGKTWFGFKKKWFQDQADAFLVSQAPFEEEEAHPLVQVLNVLSRHNYDYDHPLCVVVCLVVVVGGIYIDQLLRCVSNVNLLRTAHIEWEDDRTTGGITMMTITGHPVVLVPDDVSSVVSSNVSGGSVVSNVVSVSNSVSNVVSVVVSVVSNHDYHYHDDPRVVVSVVSSVVSLVVSCVVQVVVPDNSVVSSVSSSVSSVVRSD

Solvent-accessible surface area: 24521 Å² total; per-residue (Å²): 148,20,54,0,93,0,0,0,9,0,35,145,97,0,22,4,4,33,114,4,0,100,45,12,14,41,29,0,72,28,32,5,44,20,75,0,78,24,70,57,57,10,51,29,112,73,37,42,149,21,45,79,0,3,44,19,0,92,90,38,92,1,14,0,0,6,2,8,5,14,16,17,75,48,77,8,26,14,3,22,0,0,6,2,18,24,11,0,7,46,0,48,1,0,0,12,0,0,3,41,0,6,85,81,57,0,46,62,16,4,129,72,14,40,30,0,0,0,0,0,6,6,24,1,21,2,0,1,86,148,88,57,3,109,24,15,63,19,0,90,64,24,77,0,4,0,12,8,142,10,0,17,112,5,0,104,42,6,32,7,63,50,40,51,27,38,7,55,49,0,23,36,13,0,83,173,40,82,0,44,0,0,0,4,5,4,6,15,1,36,36,28,132,0,18,91,60,0,78,3,3,2,25,17,39,72,87,62,10,3,1,0,3,1,8,0,0,0,0,11,94,73,63,22,99,84,12,60,90,92,26,43,88,7,0,58,41,7,13,22,71,47,13,0,89,42,0,0,70,53,0,40,38,14,15,105,79,6,97,131,87,0,60,100,39,53,15,74,48,70,54,2,63,54,52,54,18,61,94,0,73,59,40,8,113,28,27,51,137,78,11,41,135,42,0,82,107,99,71,34,89,0,58,85,5,7,130,26,0,107,66,17,1,63,110,36,66,231,140,157,93,24,57,0,97,0,0,0,9,0,35,147,103,2,24,3,4,33,112,5,0,102,37,7,12,83,91,0,71,74,83,4,128,32,35,0,85,22,70,54,57,8,53,27,113,72,35,42,102,17,14,82,0,3,45,18,0,93,92,38,93,2,14,0,0,3,2,8,4,14,16,20,47,44,75,8,26,15,2,19,0,0,6,3,6,24,7,0,5,46,0,52,2,0,0,16,0,0,3,41,0,6,87,85,57,0,46,64,17,3,135,74,10,37,31,0,0,0,0,0,7,5,23,2,22,3,0,1,72,157,85,59,3,109,24,16,62,19,0,89,64,25,68,0,4,0,12,7,64,21,0,8,95,2,1,71,37,6,30,8,23,15,9,9,11,21,7,53,47,0,26,40,12,0,85,172,33,32,1,36,0,0,0,5,5,5,5,14,1,36,36,32,134,0,17,94,60,0,76,5,4,2,23,20,40,68,87,51,8,1,1,0,3,1,8,0,0,0,0,11,87,72,63,21,96,81,12,61,100,112,10,32,128,15,0,60,103,15,14,23,71,78,14,0,76,68,0,0,74,56,0,39,39,14,16,107,80,5,92,122,84,0,72,101,34,54,13,76,47,68,57,1,61,55,51,55,14,60,100,0,73,65,36,1,107,30,22,26,134,76,15,38,124,45,0,77,119,98,71,34,84,0,57,81,2,5,129,34,0,84,70,20,1,58,102,43,59,224